Protein AF-0000000084721778 (afdb_homodimer)

Foldseek 3Di:
DPPPPVLLVLLQLLLLCAVVLALCRSCVVVVHHSVVSVVSPVVVCVVVVHHQWDDDPVGIHGDPVVVVSNVVSVVVVVLVCLVVVLVVVPVLVLQEFEEEEAPLCCVAFVVLQVVVVCVVPVSHHYDYHHDPDDDDQDPSHGQKYKDKFQFDDPQKHKDFQDWKWKFKKAFPPAPPQVVADADLSQQVKAEEEEPDPDADVNQCVVQVNPPRDHRHPYYDHHQVVSVVCRLVRVIMYIDMPSRCVVCVVVRSMDTGHTDIGTDSMGIIMMGGPVDDRRPNNVSVVVVSSPCPPPDSD/DPPPPVLLVLLQLLLLCAVVLALCRSCVVVVHHSVVSVVSPVVVCVVVVHHQWDDDPVGIHGDPVVVVSNVVSVVVVVLVCVVVVLVVVPVLVLQEFEEEEAPLCCVAFVVLQVVVVCVVPVSHHYHYHHDPDDDDQDPSHGQKYKDKFQFDDPQKHKDFQDWKWKFKKAFPPAPPQVVFDADLSQQVKAEEEEPDPDADVNQCVVQVNPPRDHRHPYYDHHQVVSVVCRLVRVIMYIDMPSRCVVCVVVRSMDTGHTDIGTDSMGIIMMGGPVDDRRPNNVSVVVVSSPCPPPDSD

Solvent-accessible surface area (backbone atoms only — not comparable to full-atom values): 31614 Å² total; per-residue (Å²): 133,71,77,56,80,81,43,48,65,22,48,49,33,35,34,38,20,61,74,56,38,26,50,59,57,21,6,62,72,68,74,44,50,40,66,52,31,50,47,27,34,49,50,46,23,60,74,70,71,44,64,37,60,42,83,51,99,89,42,43,40,68,28,77,59,20,46,56,48,35,55,53,40,45,52,48,42,52,46,40,45,56,34,44,58,40,55,74,36,60,82,61,44,59,28,45,32,37,36,36,24,41,54,44,50,40,59,55,44,45,45,58,39,42,55,60,53,39,70,75,35,73,73,54,24,45,34,41,38,58,44,91,62,86,69,68,76,45,96,73,37,46,64,33,31,48,44,79,38,84,68,79,51,90,72,38,39,64,41,86,48,43,80,40,31,36,36,47,30,27,18,82,79,24,84,69,52,87,71,51,77,42,50,69,43,54,46,77,37,46,24,36,35,51,71,54,95,72,51,67,70,58,49,36,51,73,62,69,42,73,86,70,64,73,44,69,50,35,36,21,54,42,60,52,49,29,51,49,35,12,52,57,46,67,21,33,29,74,37,44,60,73,49,42,55,70,43,48,72,72,54,46,28,41,79,48,58,64,64,74,42,75,46,89,39,27,36,25,41,32,31,53,58,89,52,82,71,52,70,47,42,43,54,49,50,59,54,54,65,60,42,66,96,52,74,61,118,133,71,76,56,78,82,43,49,67,21,47,50,33,36,33,38,20,62,74,56,40,26,49,59,58,20,7,62,73,68,76,44,50,41,66,52,32,50,46,27,35,48,49,46,22,62,73,69,71,45,64,38,60,43,82,51,99,90,44,44,42,67,27,78,59,19,47,55,48,35,55,53,39,44,53,50,44,51,50,40,46,55,37,44,58,40,56,72,36,61,82,61,44,60,28,43,32,38,36,35,25,42,56,43,51,41,60,56,44,46,45,60,39,42,54,61,53,40,70,76,36,73,72,53,25,45,33,42,38,59,43,90,62,87,68,70,75,46,97,78,35,46,64,30,29,46,44,78,39,83,69,78,51,90,74,37,39,63,42,85,51,43,80,41,30,35,36,47,29,26,18,81,77,25,85,69,52,87,72,52,78,42,49,72,44,54,44,76,37,46,24,38,36,50,72,54,95,70,52,65,71,57,49,36,51,74,62,68,43,74,85,70,67,72,43,67,49,34,36,21,54,42,59,53,49,30,51,48,36,11,51,57,46,66,19,33,26,75,36,44,60,74,50,42,56,68,43,48,72,71,54,48,28,41,78,49,60,64,63,76,41,74,45,88,39,28,37,26,39,32,30,52,58,89,51,80,70,52,70,45,43,43,52,48,52,58,52,55,63,60,41,66,94,51,73,60,119

Radius of gyration: 24.97 Å; Cα contacts (8 Å, |Δi|>4): 1066; chains: 2; bounding box: 60×70×67 Å

Sequence (594 aa):
MTLPTDWLPALAAFESAARHQNFAHAAEELHLTASAVSHHVRKLEAQLGVALFQRHARGVSLTAEGRRLADAASSALSDMDVVLRGLRAARDEHDRVRITTLHSLTYTWLLPRLPRFIAAHPHIRLHVDTELVLTRFDEAGPDLGIRYGQGHWPGLTAHHLMDDALFPVASPALAGIEGIHEAADIAKLPLVSDLALQGWQDWFRAAGVRGARLDERHGFSDTTNALMAAVHGLGAVLAREQIIAPYLADGRLVRLPGPTMPARFGYYVVYPAHRRLRSAARAFVDWLLEQPGQPDRMTLPTDWLPALAAFESAARHQNFAHAAEELHLTASAVSHHVRKLEAQLGVALFQRHARGVSLTAEGRRLADAASSALSDMDVVLRGLRAARDEHDRVRITTLHSLTYTWLLPRLPRFIAAHPHIRLHVDTELVLTRFDEAGPDLGIRYGQGHWPGLTAHHLMDDALFPVASPALAGIEGIHEAADIAKLPLVSDLALQGWQDWFRAAGVRGARLDERHGFSDTTNALMAAVHGLGAVLAREQIIAPYLADGRLVRLPGPTMPARFGYYVVYPAHRRLRSAARAFVDWLLEQPGQPDR

Secondary structure (DSSP, 8-state):
----GGGHHHHHHHHHHHHHT-HHHHHHHHT--HHHHHHHHHHHHHHHTS--EEEETTEEEE-HHHHHHHHHHHHHHHHHHHHHHHHH-TTGGGGEEEEEE-HHHIIIIIGGGHHHHHHH-TT-EEEEEE-SSPPP--TTS-SEEEEEESS--TTEEEEEEEEEEEEEEE-TT-TTGGG--SGGGGGGS-EEEES-SS-HHHHHHHTT--S----EEEEESSHHHHHHHHHTTS-EEEEETTT-HHHHHTTSSEEPSSPPEEEEEEEEEEEETTSPPPHHHHHHHHHHTT-TTS---/----GGGHHHHHHHHHHHHHT-HHHHHHHHT--HHHHHHHHHHHHHHHTS--EEEETTEEEE-HHHHHHHHHHHHHHHHHHHHHHHHH-TTGGGGEEEEEE-HHHIIIIIGGGHHHHHHH-TT-EEEEEE-SSPPP--TTS-SEEEEEESS--TTEEEEEEE--EEEEEE-TT-TTGGG--SGGGGGGS-EEEES-SS-HHHHHHHTT--S----EEEEESSHHHHHHHHHTTS-EEEEETTT-HHHHHTTSSEEPSSPPEEPS-EEEEEEETTSPPPHHHHHHHHHHHT-TTS---

Organism: Cystobacter fuscus (strain ATCC 25194 / DSM 2262 / NBRC 100088 / M29) (NCBI:txid1242864)

pLDDT: mean 83.09, std 16.87, range [24.69, 98.75]

InterPro domains:
  IPR000847 LysR, HTH, N-terminal domain [PF00126] (10-67)
  IPR000847 LysR, HTH, N-terminal domain [PR00039] (23-34)
  IPR000847 LysR, HTH, N-terminal domain [PR00039] (34-44)
  IPR000847 LysR, HTH, N-terminal domain [PR00039] (44-55)
  IPR000847 LysR, HTH, N-terminal domain [PS50931] (1-63)
  IPR005119 LysR, substrate-binding [PF03466] (92-291)
  IPR036388 Winged helix-like DNA-binding domain superfamily [G3DSA:1.10.10.10] (7-85)
  IPR036390 Winged helix DNA-binding domain superfamily [SSF46785] (9-115)
  IPR058163 LysR-type transcriptional regulator, proteobacterial-type [PTHR30537] (6-291)

Structure (mmCIF, N/CA/C/O backbone):
data_AF-0000000084721778-model_v1
#
loop_
_entity.id
_entity.type
_entity.pdbx_description
1 polymer 'Transcriptional regulator'
#
loop_
_atom_site.group_PDB
_atom_site.id
_atom_site.type_symbol
_atom_site.label_atom_id
_atom_site.label_alt_id
_atom_site.label_comp_id
_atom_site.label_asym_id
_atom_site.label_entity_id
_atom_site.label_seq_id
_atom_site.pdbx_PDB_ins_code
_atom_site.Cartn_x
_atom_site.Cartn_y
_atom_site.Cartn_z
_atom_site.occupancy
_atom_site.B_iso_or_equiv
_atom_site.auth_seq_id
_atom_site.auth_comp_id
_atom_site.auth_asym_id
_atom_site.auth_atom_id
_atom_site.pdbx_PDB_model_num
ATOM 1 N N . MET A 1 1 ? -5.949 -8.844 31.062 1 24.69 1 MET A N 1
ATOM 2 C CA . MET A 1 1 ? -5.383 -7.867 32 1 24.69 1 MET A CA 1
ATOM 3 C C . MET A 1 1 ? -5.066 -6.559 31.281 1 24.69 1 MET A C 1
ATOM 5 O O . MET A 1 1 ? -4.371 -6.555 30.266 1 24.69 1 MET A O 1
ATOM 9 N N . THR A 1 2 ? -5.918 -5.559 31.344 1 32.66 2 THR A N 1
ATOM 10 C CA . THR A 1 2 ? -5.863 -4.168 30.922 1 32.66 2 THR A CA 1
ATOM 11 C C . THR A 1 2 ? -4.516 -3.545 31.281 1 32.66 2 THR A C 1
ATOM 13 O O . THR A 1 2 ? -4.008 -3.758 32.375 1 32.66 2 THR A O 1
ATOM 16 N N . LEU A 1 3 ? -3.727 -3.359 30.453 1 40.44 3 LEU A N 1
ATOM 17 C CA . LEU A 1 3 ? -2.572 -2.617 30.953 1 40.44 3 LEU A CA 1
ATOM 18 C C . LEU A 1 3 ? -2.992 -1.6 32 1 40.44 3 LEU A C 1
ATOM 20 O O . LEU A 1 3 ? -3.904 -0.802 31.781 1 40.44 3 LEU A O 1
ATOM 24 N N . PRO A 1 4 ? -2.766 -1.817 33.219 1 43.09 4 PRO A N 1
ATOM 25 C CA . PRO A 1 4 ? -3.154 -0.838 34.219 1 43.09 4 PRO A CA 1
ATOM 26 C C . PRO A 1 4 ? -2.771 0.59 33.844 1 43.09 4 PRO A C 1
ATOM 28 O O . PRO A 1 4 ? -1.731 0.809 33.219 1 43.09 4 PRO A O 1
ATOM 31 N N . THR A 1 5 ? -3.725 1.496 33.719 1 48.47 5 THR A N 1
ATOM 32 C CA . THR A 1 5 ? -3.578 2.924 33.438 1 48.47 5 THR A CA 1
ATOM 33 C C . THR A 1 5 ? -2.312 3.465 34.125 1 48.47 5 THR A C 1
ATOM 35 O O . THR A 1 5 ? -1.688 4.398 33.594 1 48.47 5 THR A O 1
ATOM 38 N N . ASP A 1 6 ? -1.834 2.801 35.156 1 50.53 6 ASP A N 1
ATOM 39 C CA . ASP A 1 6 ? -0.691 3.258 35.938 1 50.53 6 ASP A CA 1
ATOM 40 C C . ASP A 1 6 ? 0.624 2.957 35.25 1 50.53 6 ASP A C 1
ATOM 42 O O . ASP A 1 6 ? 1.677 3.471 35.625 1 50.53 6 ASP A O 1
ATOM 46 N N . TRP A 1 7 ? 0.512 2.281 34.062 1 56.53 7 TRP A N 1
ATOM 47 C CA . TRP A 1 7 ? 1.722 1.887 33.344 1 56.53 7 TRP A CA 1
ATOM 48 C C . TRP A 1 7 ? 2.029 2.863 32.219 1 56.53 7 TRP A C 1
ATOM 50 O O . TRP A 1 7 ? 3.127 2.848 31.672 1 56.53 7 TRP A O 1
ATOM 60 N N . LEU A 1 8 ? 1.136 3.729 32.031 1 60.59 8 LEU A N 1
ATOM 61 C CA . LEU A 1 8 ? 1.243 4.566 30.844 1 60.59 8 LEU A CA 1
ATOM 62 C C . LEU A 1 8 ? 2.424 5.523 30.953 1 60.59 8 LEU A C 1
ATOM 64 O O . LEU A 1 8 ? 3.199 5.676 30 1 60.59 8 LEU A O 1
ATOM 68 N N . PRO A 1 9 ? 2.555 6.109 32.219 1 65.12 9 PRO A N 1
ATOM 69 C CA . PRO A 1 9 ? 3.729 6.977 32.312 1 65.12 9 PRO A CA 1
ATOM 70 C C . PRO A 1 9 ? 5.043 6.215 32.156 1 65.12 9 PRO A C 1
ATOM 72 O O . PRO A 1 9 ? 5.98 6.711 31.531 1 65.12 9 PRO A O 1
ATOM 75 N N . ALA A 1 10 ? 4.957 4.992 32.656 1 74.25 10 ALA A N 1
ATOM 76 C CA . ALA A 1 10 ? 6.168 4.184 32.562 1 74.25 10 ALA A CA 1
ATOM 77 C C . ALA A 1 10 ? 6.43 3.74 31.125 1 74.25 10 ALA A C 1
ATOM 79 O O . ALA A 1 10 ? 7.574 3.736 30.656 1 74.25 10 ALA A O 1
ATOM 80 N N . LEU A 1 11 ? 5.375 3.514 30.469 1 71.38 11 LEU A N 1
ATOM 81 C CA . LEU A 1 11 ? 5.516 3.092 29.078 1 71.38 11 LEU A CA 1
ATOM 82 C C . LEU A 1 11 ? 5.957 4.258 28.203 1 71.38 11 LEU A C 1
ATOM 84 O O . LEU A 1 11 ? 6.766 4.078 27.281 1 71.38 11 LEU A O 1
ATOM 88 N N . ALA A 1 12 ? 5.43 5.406 28.531 1 70.75 12 ALA A N 1
ATOM 89 C CA . ALA A 1 12 ? 5.832 6.613 27.812 1 70.75 12 ALA A CA 1
ATOM 90 C C . ALA A 1 12 ? 7.305 6.934 28.078 1 70.75 12 ALA A C 1
ATOM 92 O O . ALA A 1 12 ? 8.039 7.273 27.141 1 70.75 12 ALA A O 1
ATOM 93 N N . ALA A 1 13 ? 7.66 6.793 29.328 1 77.44 13 ALA A N 1
ATOM 94 C CA . ALA A 1 13 ? 9.047 7.039 29.688 1 77.44 13 ALA A CA 1
ATOM 95 C C . ALA A 1 13 ? 9.984 6.047 29 1 77.44 13 ALA A C 1
ATOM 97 O O . ALA A 1 13 ? 11.039 6.43 28.484 1 77.44 13 ALA A O 1
ATOM 98 N N . PHE A 1 14 ? 9.531 4.812 28.953 1 81 14 PHE A N 1
ATOM 99 C CA . PHE A 1 14 ? 10.328 3.775 28.297 1 81 14 PHE A CA 1
ATOM 100 C C . PHE A 1 14 ? 10.453 4.043 26.812 1 81 14 PHE A C 1
ATOM 102 O O . PHE A 1 14 ? 11.555 3.99 26.25 1 81 14 PHE A O 1
ATOM 109 N N . GLU A 1 15 ? 9.289 4.281 26.312 1 74.69 15 GLU A N 1
ATOM 110 C CA . GLU A 1 15 ? 9.297 4.488 24.875 1 74.69 15 GLU A CA 1
ATOM 111 C C . GLU A 1 15 ? 10.195 5.656 24.484 1 74.69 15 GLU A C 1
ATOM 113 O O . GLU A 1 15 ? 10.961 5.57 23.531 1 74.69 15 GLU A O 1
ATOM 118 N N . SER A 1 16 ? 10.156 6.793 25.172 1 74.44 16 SER A N 1
ATOM 119 C CA . SER A 1 16 ? 10.992 7.961 24.938 1 74.44 16 SER A CA 1
ATOM 120 C C . SER A 1 16 ? 12.469 7.633 25.141 1 74.44 16 SER A C 1
ATOM 122 O O . SER A 1 16 ? 13.312 7.988 24.312 1 74.44 16 SER A O 1
ATOM 124 N N . ALA A 1 17 ? 12.727 6.914 26.156 1 79.69 17 ALA A N 1
ATOM 125 C CA . ALA A 1 17 ? 14.102 6.527 26.453 1 79.69 17 ALA A CA 1
ATOM 126 C C . ALA A 1 17 ? 14.648 5.582 25.391 1 79.69 17 ALA A C 1
ATOM 128 O O . ALA A 1 17 ? 15.82 5.66 25.016 1 79.69 17 ALA A O 1
ATOM 129 N N . ALA A 1 18 ? 13.75 4.75 24.984 1 76.44 18 ALA A N 1
ATOM 130 C CA . ALA A 1 18 ? 14.141 3.795 23.953 1 76.44 18 ALA A CA 1
ATOM 131 C C . ALA A 1 18 ? 14.461 4.508 22.641 1 76.44 18 ALA A C 1
ATOM 133 O O . ALA A 1 18 ? 15.438 4.172 21.953 1 76.44 18 ALA A O 1
ATOM 134 N N . ARG A 1 19 ? 13.664 5.473 22.391 1 71.62 19 ARG A N 1
ATOM 135 C CA . ARG A 1 19 ? 13.828 6.234 21.156 1 71.62 19 ARG A CA 1
ATOM 136 C C . ARG A 1 19 ? 15.086 7.09 21.203 1 71.62 19 ARG A C 1
ATOM 138 O O . ARG A 1 19 ? 15.836 7.152 20.234 1 71.62 19 ARG A O 1
ATOM 145 N N . HIS A 1 20 ? 15.32 7.648 22.328 1 70.12 20 HIS A N 1
ATOM 146 C CA . HIS A 1 20 ? 16.453 8.555 22.484 1 70.12 20 HIS A CA 1
ATOM 147 C C . HIS A 1 20 ? 17.719 7.797 22.875 1 70.12 20 HIS A C 1
ATOM 149 O O . HIS A 1 20 ? 18.828 8.328 22.75 1 70.12 20 HIS A O 1
ATOM 155 N N . GLN A 1 21 ? 17.5 6.59 23.266 1 75.38 21 GLN A N 1
ATOM 156 C CA . GLN A 1 21 ? 18.562 5.801 23.875 1 75.38 21 GLN A CA 1
ATOM 157 C C . GLN A 1 21 ? 19.391 6.641 24.844 1 75.38 21 GLN A C 1
ATOM 159 O O . GLN A 1 21 ? 20.609 6.527 24.906 1 75.38 21 GLN A O 1
ATOM 164 N N . ASN A 1 22 ? 18.734 7.539 25.406 1 77.69 22 ASN A N 1
ATOM 165 C CA . ASN A 1 22 ? 19.266 8.469 26.391 1 77.69 22 ASN A CA 1
ATOM 166 C C . ASN A 1 22 ? 18.203 8.914 27.391 1 77.69 22 ASN A C 1
ATOM 168 O O . ASN A 1 22 ? 17.188 9.516 27 1 77.69 22 ASN A O 1
ATOM 172 N N . PHE A 1 23 ? 18.469 8.68 28.703 1 81.31 23 PHE A N 1
ATOM 173 C CA . PHE A 1 23 ? 17.469 8.969 29.719 1 81.31 23 PHE A CA 1
ATOM 174 C C . PHE A 1 23 ? 17.328 10.469 29.938 1 81.31 23 PHE A C 1
ATOM 176 O O . PHE A 1 23 ? 16.25 10.969 30.219 1 81.31 23 PHE A O 1
ATOM 183 N N . ALA A 1 24 ? 18.484 11.141 29.656 1 81.12 24 ALA A N 1
ATOM 184 C CA . ALA A 1 24 ? 18.422 12.594 29.828 1 81.12 24 ALA A CA 1
ATOM 185 C C . ALA A 1 24 ? 17.578 13.234 28.734 1 81.12 24 ALA A C 1
ATOM 187 O O . ALA A 1 24 ? 16.75 14.109 29.016 1 81.12 24 ALA A O 1
ATOM 188 N N . HIS A 1 25 ? 17.781 12.766 27.609 1 79.38 25 HIS A N 1
ATOM 189 C CA . HIS A 1 25 ? 17.016 13.305 26.5 1 79.38 25 HIS A CA 1
ATOM 190 C C . HIS A 1 25 ? 15.547 12.898 26.594 1 79.38 25 HIS A C 1
ATOM 192 O O . HIS A 1 25 ? 14.664 13.688 26.25 1 79.38 25 HIS A O 1
ATOM 198 N N . ALA A 1 26 ? 15.312 11.766 27.031 1 78.31 26 ALA A N 1
ATOM 199 C CA . ALA A 1 26 ? 13.945 11.312 27.266 1 78.31 26 ALA A CA 1
ATOM 200 C C . ALA A 1 26 ? 13.266 12.172 28.328 1 78.31 26 ALA A C 1
ATOM 202 O O . ALA A 1 26 ? 12.086 12.523 28.203 1 78.31 26 ALA A O 1
ATOM 203 N N . ALA A 1 27 ? 13.977 12.5 29.297 1 79.25 27 ALA A N 1
ATOM 204 C CA . ALA A 1 27 ? 13.477 13.344 30.375 1 79.25 27 ALA A CA 1
ATOM 205 C C . ALA A 1 27 ? 13.078 14.727 29.859 1 79.25 27 ALA A C 1
ATOM 207 O O . ALA A 1 27 ? 12.023 15.25 30.203 1 79.25 27 ALA A O 1
ATOM 208 N N . GLU A 1 28 ? 13.93 15.188 29.016 1 74.94 28 GLU A N 1
ATOM 209 C CA . GLU A 1 28 ? 13.641 16.484 28.406 1 74.94 28 GLU A CA 1
ATOM 210 C C . GLU A 1 28 ? 12.367 16.438 27.578 1 74.94 28 GLU A C 1
ATOM 212 O O . GLU A 1 28 ? 11.523 17.344 27.672 1 74.94 28 GLU A O 1
ATOM 217 N N . GLU A 1 29 ? 12.188 15.359 26.922 1 68.44 29 GLU A N 1
ATOM 218 C CA . GLU A 1 29 ? 11.031 15.203 26.047 1 68.44 29 GLU A CA 1
ATOM 219 C C . GLU A 1 29 ? 9.742 15.07 26.859 1 68.44 29 GLU A C 1
ATOM 221 O O . GLU A 1 29 ? 8.703 15.625 26.484 1 68.44 29 GLU A O 1
ATOM 226 N N . LEU A 1 30 ? 9.773 14.461 27.938 1 68.25 30 LEU A N 1
ATOM 227 C CA . LEU A 1 30 ? 8.586 14.141 28.719 1 68.25 30 LEU A CA 1
ATOM 228 C C . LEU A 1 30 ? 8.391 15.148 29.859 1 68.25 30 LEU A C 1
ATOM 230 O O . LEU A 1 30 ? 7.438 15.039 30.625 1 68.25 30 LEU A O 1
ATOM 234 N N . HIS A 1 31 ? 9.305 16.141 29.859 1 74.06 31 HIS A N 1
ATOM 235 C CA . HIS A 1 31 ? 9.289 17.125 30.938 1 74.06 31 HIS A CA 1
ATOM 236 C C . HIS A 1 31 ? 9.312 16.453 32.312 1 74.06 31 HIS A C 1
ATOM 238 O O . HIS A 1 31 ? 8.516 16.781 33.188 1 74.06 31 HIS A O 1
ATOM 244 N N . LEU A 1 32 ? 10.188 15.523 32.344 1 76.88 32 LEU A N 1
ATOM 245 C CA . LEU A 1 32 ? 10.492 14.805 33.594 1 76.88 32 LEU A CA 1
ATOM 246 C C . LEU A 1 32 ? 11.977 14.906 33.938 1 76.88 32 LEU A C 1
ATOM 248 O O . LEU A 1 32 ? 12.766 15.383 33.125 1 76.88 32 LEU A O 1
ATOM 252 N N . THR A 1 33 ? 12.344 14.672 35.094 1 78.69 33 THR A N 1
ATOM 253 C CA . THR A 1 33 ? 13.758 14.539 35.438 1 78.69 33 THR A CA 1
ATOM 254 C C . THR A 1 33 ? 14.305 13.203 34.969 1 78.69 33 THR A C 1
ATOM 256 O O . THR A 1 33 ? 13.555 12.234 34.812 1 78.69 33 THR A O 1
ATOM 259 N N . ALA A 1 34 ? 15.523 13.211 34.688 1 83.31 34 ALA A N 1
ATOM 260 C CA . ALA A 1 34 ? 16.172 11.961 34.281 1 83.31 34 ALA A CA 1
ATOM 261 C C . ALA A 1 34 ? 15.969 10.875 35.344 1 83.31 34 ALA A C 1
ATOM 263 O O . ALA A 1 34 ? 15.828 9.695 35 1 83.31 34 ALA A O 1
ATOM 264 N N . SER A 1 35 ? 15.945 11.289 36.562 1 84.94 35 SER A N 1
ATOM 265 C CA . SER A 1 35 ? 15.711 10.359 37.656 1 84.94 35 SER A CA 1
ATOM 266 C C . SER A 1 35 ? 14.305 9.773 37.594 1 84.94 35 SER A C 1
ATOM 268 O O . SER A 1 35 ? 14.109 8.578 37.844 1 84.94 35 SER A O 1
ATOM 270 N N . ALA A 1 36 ? 13.375 10.539 37.25 1 79.69 36 ALA A N 1
ATOM 271 C CA . ALA A 1 36 ? 11.992 10.086 37.125 1 79.69 36 ALA A CA 1
ATOM 272 C C . ALA A 1 36 ? 11.836 9.109 35.969 1 79.69 36 ALA A C 1
ATOM 274 O O . ALA A 1 36 ? 11.141 8.102 36.094 1 79.69 36 ALA A O 1
ATOM 275 N N . VAL A 1 37 ? 12.461 9.469 34.906 1 83.75 37 VAL A N 1
ATOM 276 C CA . VAL A 1 37 ? 12.43 8.57 33.75 1 83.75 37 VAL A CA 1
ATOM 277 C C . VAL A 1 37 ? 13.047 7.227 34.125 1 83.75 37 VAL A C 1
ATOM 279 O O . VAL A 1 37 ? 12.492 6.172 33.812 1 83.75 37 VAL A O 1
ATOM 282 N N . SER A 1 38 ? 14.133 7.301 34.75 1 84.81 38 SER A N 1
ATOM 283 C CA . SER A 1 38 ? 14.82 6.09 35.188 1 84.81 38 SER A CA 1
ATOM 284 C C . SER A 1 38 ? 13.945 5.277 36.156 1 84.81 38 SER A C 1
ATOM 286 O O . SER A 1 38 ? 13.891 4.051 36.031 1 84.81 38 SER A O 1
ATOM 288 N N . HIS A 1 39 ? 13.32 5.969 36.969 1 83.31 39 HIS A N 1
ATOM 289 C CA . HIS A 1 39 ? 12.43 5.312 37.938 1 83.31 39 HIS A CA 1
ATOM 290 C C . HIS A 1 39 ? 11.273 4.625 37.219 1 83.31 39 HIS A C 1
ATOM 292 O O . HIS A 1 39 ? 10.93 3.484 37.531 1 83.31 39 HIS A O 1
ATOM 298 N N . HIS A 1 40 ? 10.672 5.328 36.344 1 81.06 40 HIS A N 1
ATOM 299 C CA . HIS A 1 40 ? 9.57 4.766 35.562 1 81.06 40 HIS A CA 1
ATOM 300 C C . HIS A 1 40 ? 10.008 3.523 34.781 1 81.06 40 HIS A C 1
ATOM 302 O O . HIS A 1 40 ? 9.281 2.529 34.75 1 81.06 40 HIS A O 1
ATOM 308 N N . VAL A 1 41 ? 11.156 3.6 34.219 1 83.94 41 VAL A N 1
ATOM 309 C CA . VAL A 1 41 ? 11.688 2.477 33.438 1 83.94 41 VAL A CA 1
ATOM 310 C C . VAL A 1 41 ? 11.969 1.302 34.375 1 83.94 41 VAL A C 1
ATOM 312 O O . VAL A 1 41 ? 11.641 0.155 34.062 1 83.94 41 VAL A O 1
ATOM 315 N N . ARG A 1 42 ? 12.469 1.582 35.531 1 84.62 42 ARG A N 1
ATOM 316 C CA . ARG A 1 42 ? 12.75 0.548 36.5 1 84.62 42 ARG A CA 1
ATOM 317 C C . ARG A 1 42 ? 11.461 -0.106 37 1 84.62 42 ARG A C 1
ATOM 319 O O . ARG A 1 42 ? 11.414 -1.323 37.188 1 84.62 42 ARG A O 1
ATOM 326 N N . LYS A 1 43 ? 10.562 0.739 37.188 1 77.94 43 LYS A N 1
ATOM 327 C CA . LYS A 1 43 ? 9.258 0.24 37.594 1 77.94 43 LYS A CA 1
ATOM 328 C C . LYS A 1 43 ? 8.672 -0.701 36.531 1 77.94 43 LYS A C 1
ATOM 330 O O . LYS A 1 43 ? 8.133 -1.756 36.875 1 77.94 43 LYS A O 1
ATOM 335 N N . LEU A 1 44 ? 8.766 -0.285 35.375 1 77.38 44 LEU A N 1
ATOM 336 C CA . LEU A 1 44 ? 8.273 -1.095 34.281 1 77.38 44 LEU A CA 1
ATOM 337 C C . LEU A 1 44 ? 9.039 -2.41 34.188 1 77.38 44 LEU A C 1
ATOM 339 O O . LEU A 1 44 ? 8.438 -3.471 33.969 1 77.38 44 LEU A O 1
ATOM 343 N N . GLU A 1 45 ? 10.305 -2.334 34.25 1 82.19 45 GLU A N 1
ATOM 344 C CA . GLU A 1 45 ? 11.148 -3.525 34.219 1 82.19 45 GLU A CA 1
ATOM 345 C C . GLU A 1 45 ? 10.805 -4.465 35.375 1 82.19 45 GLU A C 1
ATOM 347 O O . GLU A 1 45 ? 10.734 -5.68 35.188 1 82.19 45 GLU A O 1
ATOM 352 N N . ALA A 1 46 ? 10.594 -3.889 36.531 1 78.94 46 ALA A N 1
ATOM 353 C CA . ALA A 1 46 ? 10.242 -4.664 37.719 1 78.94 46 ALA A CA 1
ATOM 354 C C . ALA A 1 46 ? 8.898 -5.363 37.562 1 78.94 46 ALA A C 1
ATOM 356 O O . ALA A 1 46 ? 8.742 -6.531 37.906 1 78.94 46 ALA A O 1
ATOM 357 N N . GLN A 1 47 ? 8.07 -4.641 37 1 71.56 47 GLN A N 1
ATOM 358 C CA . GLN A 1 47 ? 6.738 -5.195 36.812 1 71.56 47 GLN A CA 1
ATOM 359 C C . GLN A 1 47 ? 6.746 -6.297 35.75 1 71.56 47 GLN A C 1
ATOM 361 O O . GLN A 1 47 ? 6.023 -7.285 35.875 1 71.56 47 GLN A O 1
ATOM 366 N N . LEU A 1 48 ? 7.547 -6.09 34.812 1 71.75 48 LEU A N 1
ATOM 367 C CA . LEU A 1 48 ? 7.617 -7.039 33.688 1 71.75 48 LEU A CA 1
ATOM 368 C C . LEU A 1 48 ? 8.586 -8.18 34.031 1 71.75 48 LEU A C 1
ATOM 370 O O . LEU A 1 48 ? 8.539 -9.234 33.375 1 71.75 48 LEU A O 1
ATOM 374 N N . GLY A 1 49 ? 9.422 -7.93 35 1 76 49 GLY A N 1
ATOM 375 C CA . GLY A 1 49 ? 10.398 -8.922 35.438 1 76 49 GLY A CA 1
ATOM 376 C C . GLY A 1 49 ? 11.547 -9.094 34.438 1 76 49 GLY A C 1
ATOM 377 O O . GLY A 1 49 ? 12.188 -10.141 34.406 1 76 49 GLY A O 1
ATOM 378 N N . VAL A 1 50 ? 11.664 -8.172 33.531 1 79 50 VAL A N 1
ATOM 379 C CA . VAL A 1 50 ? 12.758 -8.227 32.562 1 79 50 VAL A CA 1
ATOM 380 C C . VAL A 1 50 ? 13.445 -6.863 32.469 1 79 50 VAL A C 1
ATOM 382 O O . VAL A 1 50 ? 12.836 -5.836 32.781 1 79 50 VAL A O 1
ATOM 385 N N . ALA A 1 51 ? 14.766 -6.949 32.062 1 84.19 51 ALA A N 1
ATOM 386 C CA . ALA A 1 51 ? 15.477 -5.711 31.781 1 84.19 51 ALA A CA 1
ATOM 387 C C . ALA A 1 51 ? 15.18 -5.223 30.359 1 84.19 51 ALA A C 1
ATOM 389 O O . ALA A 1 51 ? 15.133 -6.023 29.422 1 84.19 51 ALA A O 1
ATOM 390 N N . LEU A 1 52 ? 14.859 -3.9 30.359 1 83.19 52 LEU A N 1
ATOM 391 C CA . LEU A 1 52 ? 14.516 -3.322 29.062 1 83.19 52 LEU A CA 1
ATOM 392 C C . LEU A 1 52 ? 15.703 -2.561 28.484 1 83.19 52 LEU A C 1
ATOM 394 O O . LEU A 1 52 ? 15.773 -2.344 27.266 1 83.19 52 LEU A O 1
ATOM 398 N N . PHE A 1 53 ? 16.609 -2.129 29.359 1 85.62 53 PHE A N 1
ATOM 399 C CA . PHE A 1 53 ? 17.812 -1.411 28.938 1 85.62 53 PHE A CA 1
ATOM 400 C C . PHE A 1 53 ? 19.062 -2.084 29.484 1 85.62 53 PHE A C 1
ATOM 402 O O . PHE A 1 53 ? 19.031 -2.697 30.547 1 85.62 53 PHE A O 1
ATOM 409 N N . GLN A 1 54 ? 20.094 -2.074 28.656 1 83.31 54 GLN A N 1
ATOM 410 C CA . GLN A 1 54 ? 21.453 -2.369 29.125 1 83.31 54 GLN A CA 1
ATOM 411 C C . GLN A 1 54 ? 22.25 -1.089 29.312 1 83.31 54 GLN A C 1
ATOM 413 O O . GLN A 1 54 ? 22.281 -0.225 28.422 1 83.31 54 GLN A O 1
ATOM 418 N N . ARG A 1 55 ? 22.797 -0.907 30.547 1 75.12 55 ARG A N 1
ATOM 419 C CA . ARG A 1 55 ? 23.578 0.29 30.859 1 75.12 55 ARG A CA 1
ATOM 420 C C . ARG A 1 55 ? 25.062 0.08 30.562 1 75.12 55 ARG A C 1
ATOM 422 O O . ARG A 1 55 ? 25.609 -0.988 30.844 1 75.12 55 ARG A O 1
ATOM 429 N N . HIS A 1 56 ? 25.531 0.933 29.672 1 75.19 56 HIS A N 1
ATOM 430 C CA . HIS A 1 56 ? 26.953 0.973 29.406 1 75.19 56 HIS A CA 1
ATOM 431 C C . HIS A 1 56 ? 27.547 2.33 29.781 1 75.19 56 HIS A C 1
ATOM 433 O O . HIS A 1 56 ? 26.812 3.242 30.172 1 75.19 56 HIS A O 1
ATOM 439 N N . ALA A 1 57 ? 28.922 2.49 29.828 1 66.25 57 ALA A N 1
ATOM 440 C CA . ALA A 1 57 ? 29.641 3.709 30.203 1 66.25 57 ALA A CA 1
ATOM 441 C C . ALA A 1 57 ? 29.156 4.902 29.375 1 66.25 57 ALA A C 1
ATOM 443 O O . ALA A 1 57 ? 29.141 6.035 29.859 1 66.25 57 ALA A O 1
ATOM 444 N N . ARG A 1 58 ? 28.781 4.695 28.234 1 63.03 58 ARG A N 1
ATOM 445 C CA . ARG A 1 58 ? 28.5 5.777 27.297 1 63.03 58 ARG A CA 1
ATOM 446 C C . ARG A 1 58 ? 27 5.949 27.078 1 63.03 58 ARG A C 1
ATOM 448 O O . ARG A 1 58 ? 26.578 6.691 26.203 1 63.03 58 ARG A O 1
ATOM 455 N N . GLY A 1 59 ? 26.203 5.199 27.891 1 72.88 59 GLY A N 1
ATOM 456 C CA . GLY A 1 59 ? 24.766 5.414 27.719 1 72.88 59 GLY A CA 1
ATOM 457 C C . GLY A 1 59 ? 23.953 4.152 27.906 1 72.88 59 GLY A C 1
ATOM 458 O O . GLY A 1 59 ? 24.359 3.238 28.625 1 72.88 59 GLY A O 1
ATOM 459 N N . VAL A 1 60 ? 22.641 4.172 27.422 1 78.62 60 VAL A N 1
ATOM 460 C CA . VAL A 1 60 ? 21.766 3.023 27.594 1 78.62 60 VAL A CA 1
ATOM 461 C C . VAL A 1 60 ? 21.375 2.465 26.234 1 78.62 60 VAL A C 1
ATOM 463 O O . VAL A 1 60 ? 21.234 3.215 25.266 1 78.62 60 VAL A O 1
ATOM 466 N N . SER A 1 61 ? 21.391 1.107 26.188 1 81 61 SER A N 1
ATOM 467 C CA . SER A 1 61 ? 20.891 0.432 24.984 1 81 61 SER A CA 1
ATOM 468 C C . SER A 1 61 ? 19.781 -0.553 25.328 1 81 61 SER A C 1
ATOM 470 O O . SER A 1 61 ? 19.703 -1.049 26.453 1 81 61 SER A O 1
ATOM 472 N N . LEU A 1 62 ? 18.875 -0.742 24.375 1 78.38 62 LEU A N 1
ATOM 473 C CA . LEU A 1 62 ? 17.75 -1.638 24.594 1 78.38 62 LEU A CA 1
ATOM 474 C C . LEU A 1 62 ? 18.203 -3.092 24.625 1 78.38 62 LEU A C 1
ATOM 476 O O . LEU A 1 62 ? 19.094 -3.488 23.859 1 78.38 62 LEU A O 1
ATOM 480 N N . THR A 1 63 ? 17.625 -3.877 25.609 1 78.25 63 THR A N 1
ATOM 481 C CA . THR A 1 63 ? 17.719 -5.332 25.562 1 78.25 63 THR A CA 1
ATOM 482 C C . THR A 1 63 ? 16.812 -5.891 24.469 1 78.25 63 THR A C 1
ATOM 484 O O . THR A 1 63 ? 16.094 -5.141 23.812 1 78.25 63 THR A O 1
ATOM 487 N N . ALA A 1 64 ? 16.953 -7.156 24.312 1 65.44 64 ALA A N 1
ATOM 488 C CA . ALA A 1 64 ? 16.078 -7.801 23.344 1 65.44 64 ALA A CA 1
ATOM 489 C C . ALA A 1 64 ? 14.609 -7.621 23.734 1 65.44 64 ALA A C 1
ATOM 491 O O . ALA A 1 64 ? 13.758 -7.348 22.891 1 65.44 64 ALA A O 1
ATOM 492 N N . GLU A 1 65 ? 14.375 -7.691 24.969 1 68 65 GLU A N 1
ATOM 493 C CA . GLU A 1 65 ? 13.039 -7.473 25.516 1 68 65 GLU A CA 1
ATOM 494 C C . GLU A 1 65 ? 12.625 -6.012 25.391 1 68 65 GLU A C 1
ATOM 496 O O . GLU A 1 65 ? 11.469 -5.711 25.078 1 68 65 GLU A O 1
ATOM 501 N N . GLY A 1 66 ? 13.57 -5.184 25.594 1 74.5 66 GLY A N 1
ATOM 502 C CA . GLY A 1 66 ? 13.32 -3.76 25.438 1 74.5 66 GLY A CA 1
ATOM 503 C C . GLY A 1 66 ? 12.938 -3.371 24.031 1 74.5 66 GLY A C 1
ATOM 504 O O . GLY A 1 66 ? 12.016 -2.574 23.828 1 74.5 66 GLY A O 1
ATOM 505 N N . ARG A 1 67 ? 13.57 -3.969 23.219 1 65.75 67 ARG A N 1
ATOM 506 C CA . ARG A 1 67 ? 13.305 -3.67 21.812 1 65.75 67 ARG A CA 1
ATOM 507 C C . ARG A 1 67 ? 11.906 -4.141 21.406 1 65.75 67 ARG A C 1
ATOM 509 O O . ARG A 1 67 ? 11.172 -3.42 20.734 1 65.75 67 ARG A O 1
ATOM 516 N N . ARG A 1 68 ? 11.547 -5.254 21.859 1 60.34 68 ARG A N 1
ATOM 517 C CA . ARG A 1 68 ? 10.211 -5.77 21.609 1 60.34 68 ARG A CA 1
ATOM 518 C C . ARG A 1 68 ? 9.141 -4.852 22.188 1 60.34 68 ARG A C 1
ATOM 520 O O . ARG A 1 68 ? 8.141 -4.559 21.531 1 60.34 68 ARG A O 1
ATOM 527 N N . LEU A 1 69 ? 9.406 -4.418 23.359 1 66.38 69 LEU A N 1
ATOM 528 C CA . LEU A 1 69 ? 8.438 -3.533 24 1 66.38 69 LEU A CA 1
ATOM 529 C C . LEU A 1 69 ? 8.438 -2.16 23.328 1 66.38 69 LEU A C 1
ATOM 531 O O . LEU A 1 69 ? 7.379 -1.544 23.172 1 66.38 69 LEU A O 1
ATOM 535 N N . ALA A 1 70 ? 9.578 -1.796 22.953 1 65.38 70 ALA A N 1
ATOM 536 C CA . ALA A 1 70 ? 9.664 -0.489 22.312 1 65.38 70 ALA A CA 1
ATOM 537 C C . ALA A 1 70 ? 8.875 -0.469 21 1 65.38 70 ALA A C 1
ATOM 539 O O . ALA A 1 70 ? 8.148 0.489 20.719 1 65.38 70 ALA A O 1
ATOM 540 N N . ASP A 1 71 ? 9 -1.412 20.312 1 56.16 71 ASP A N 1
ATOM 541 C CA . ASP A 1 71 ? 8.266 -1.521 19.062 1 56.16 71 ASP A CA 1
ATOM 542 C C . ASP A 1 71 ? 6.762 -1.53 19.297 1 56.16 71 ASP A C 1
ATOM 544 O O . ASP A 1 71 ? 6.012 -0.819 18.625 1 56.16 71 ASP A O 1
ATOM 548 N N . ALA A 1 72 ? 6.375 -2.27 20.25 1 55.69 72 ALA A N 1
ATOM 549 C CA . ALA A 1 72 ? 4.961 -2.359 20.609 1 55.69 72 ALA A CA 1
ATOM 550 C C . ALA A 1 72 ? 4.457 -1.041 21.188 1 55.69 72 ALA A C 1
ATOM 552 O O . ALA A 1 72 ? 3.354 -0.595 20.875 1 55.69 72 ALA A O 1
ATOM 553 N N . ALA A 1 73 ? 5.285 -0.479 21.969 1 57.75 73 ALA A N 1
ATOM 554 C CA . ALA A 1 73 ? 4.914 0.769 22.625 1 57.75 73 ALA A CA 1
ATOM 555 C C . ALA A 1 73 ? 4.855 1.923 21.625 1 57.75 73 ALA A C 1
ATOM 557 O O . ALA A 1 73 ? 3.965 2.773 21.703 1 57.75 73 ALA A O 1
ATOM 558 N N . SER A 1 74 ? 5.801 1.878 20.828 1 53.19 74 SER A N 1
ATOM 559 C CA . SER A 1 74 ? 5.809 2.926 19.812 1 53.19 74 SER A CA 1
ATOM 560 C C . SER A 1 74 ? 4.543 2.887 18.953 1 53.19 74 SER A C 1
ATOM 562 O O . SER A 1 74 ? 3.932 3.924 18.703 1 53.19 74 SER A O 1
ATOM 564 N N . SE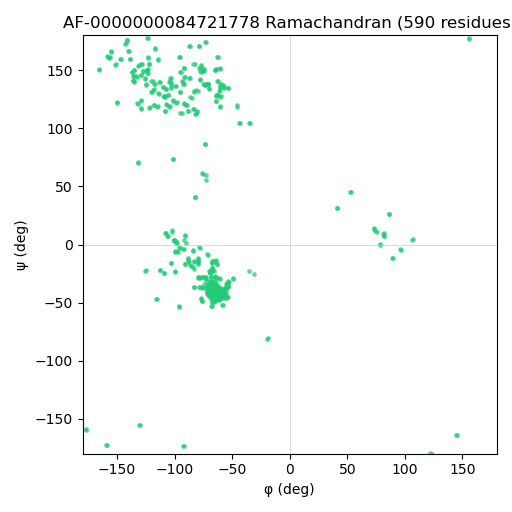R A 1 75 ? 4.207 1.787 18.578 1 50.25 75 SER A N 1
ATOM 565 C CA . SER A 1 75 ? 2.967 1.619 17.828 1 50.25 75 SER A CA 1
ATOM 566 C C . SER A 1 75 ? 1.756 2.021 18.656 1 50.25 75 SER A C 1
ATOM 568 O O . SER A 1 75 ? 0.865 2.721 18.172 1 50.25 75 SER A O 1
ATOM 570 N N . ALA A 1 76 ? 1.765 1.599 19.828 1 47.72 76 ALA A N 1
ATOM 571 C CA . ALA A 1 76 ? 0.667 1.908 20.734 1 47.72 76 ALA A CA 1
ATOM 572 C C . ALA A 1 76 ? 0.631 3.398 21.062 1 47.72 76 ALA A C 1
ATOM 574 O O . ALA A 1 76 ? -0.44 4.008 21.094 1 47.72 76 ALA A O 1
ATOM 575 N N . LEU A 1 77 ? 1.808 3.918 21.312 1 48.25 77 LEU A N 1
ATOM 576 C CA . LEU A 1 77 ? 1.864 5.336 21.656 1 48.25 77 LEU A CA 1
ATOM 577 C C . LEU A 1 77 ? 1.573 6.203 20.422 1 48.25 77 LEU A C 1
ATOM 579 O O . LEU A 1 77 ? 0.929 7.246 20.547 1 48.25 77 LEU A O 1
ATOM 583 N N . SER A 1 78 ? 2.107 5.789 19.375 1 45.53 78 SER A N 1
ATOM 584 C CA . SER A 1 78 ? 1.708 6.48 18.156 1 45.53 78 SER A CA 1
ATOM 585 C C . SER A 1 78 ? 0.196 6.43 17.953 1 45.53 78 SER A C 1
ATOM 587 O O . SER A 1 78 ? -0.422 7.43 17.594 1 45.53 78 SER A O 1
ATOM 589 N N . ASP A 1 79 ? -0.282 5.309 18.219 1 44.16 79 ASP A N 1
ATOM 590 C CA . ASP A 1 79 ? -1.735 5.168 18.203 1 44.16 79 ASP A CA 1
ATOM 591 C C . ASP A 1 79 ? -2.391 6.059 19.25 1 44.16 79 ASP A C 1
ATOM 593 O O . ASP A 1 79 ? -3.406 6.703 18.969 1 44.16 79 ASP A O 1
ATOM 597 N N . MET A 1 80 ? -1.801 6.043 20.359 1 42.5 80 MET A N 1
ATOM 598 C CA . MET A 1 80 ? -2.303 6.887 21.438 1 42.5 80 MET A CA 1
ATOM 599 C C . MET A 1 80 ? -2.086 8.367 21.109 1 42.5 80 MET A C 1
ATOM 601 O O . MET A 1 80 ? -2.938 9.203 21.406 1 42.5 80 MET A O 1
ATOM 605 N N . ASP A 1 81 ? -0.898 8.68 20.672 1 41.97 81 ASP A N 1
ATOM 606 C CA . ASP A 1 81 ? -0.654 10.062 20.281 1 41.97 81 ASP A CA 1
ATOM 607 C C . ASP A 1 81 ? -1.67 10.531 19.234 1 41.97 81 ASP A C 1
ATOM 609 O O . ASP A 1 81 ? -2.17 11.656 19.312 1 41.97 81 ASP A O 1
ATOM 613 N N . VAL A 1 82 ? -1.847 9.734 18.328 1 41.47 82 VAL A N 1
ATOM 614 C CA . VAL A 1 82 ? -2.906 10.039 17.359 1 41.47 82 VAL A CA 1
ATOM 615 C C . VAL A 1 82 ? -4.234 10.211 18.109 1 41.47 82 VAL A C 1
ATOM 617 O O . VAL A 1 82 ? -4.988 11.148 17.828 1 41.47 82 VAL A O 1
ATOM 620 N N . VAL A 1 83 ? -4.406 9.336 18.984 1 39.09 83 VAL A N 1
ATOM 621 C CA . VAL A 1 83 ? -5.617 9.445 19.781 1 39.09 83 VAL A CA 1
ATOM 622 C C . VAL A 1 83 ? -5.539 10.688 20.672 1 39.09 83 VAL A C 1
ATOM 624 O O . VAL A 1 83 ? -6.508 11.445 20.766 1 39.09 83 VAL A O 1
ATOM 627 N N . LEU A 1 84 ? -4.488 10.859 21.359 1 38.78 84 LEU A N 1
ATOM 628 C CA . LEU A 1 84 ? -4.359 11.961 22.297 1 38.78 84 LEU A CA 1
ATOM 629 C C . LEU A 1 84 ? -4.367 13.305 21.578 1 38.78 84 LEU A C 1
ATOM 631 O O . LEU A 1 84 ? -4.977 14.266 22.047 1 38.78 84 LEU A O 1
ATOM 635 N N . ARG A 1 85 ? -3.568 13.344 20.578 1 40.22 85 ARG A N 1
ATOM 636 C CA . ARG A 1 85 ? -3.719 14.555 19.781 1 40.22 85 ARG A CA 1
ATOM 637 C C . ARG A 1 85 ? -5.164 14.75 19.344 1 40.22 85 ARG A C 1
ATOM 639 O O . ARG A 1 85 ? -5.664 15.875 19.297 1 40.22 85 ARG A O 1
ATOM 646 N N . GLY A 1 86 ? -5.75 13.633 19.062 1 38.22 86 GLY A N 1
ATOM 647 C CA . GLY A 1 86 ? -7.18 13.672 18.812 1 38.22 86 GLY A CA 1
ATOM 648 C C . GLY A 1 86 ? -7.984 14.141 20 1 38.22 86 GLY A C 1
ATOM 649 O O . GLY A 1 86 ? -8.977 14.852 19.844 1 38.22 86 GLY A O 1
ATOM 650 N N . LEU A 1 87 ? -7.652 13.664 21.156 1 36.66 87 LEU A N 1
ATOM 651 C CA . LEU A 1 87 ? -8.406 14.078 22.328 1 36.66 87 LEU A CA 1
ATOM 652 C C . LEU A 1 87 ? -8.164 15.555 22.641 1 36.66 87 LEU A C 1
ATOM 654 O O . LEU A 1 87 ? -9.07 16.25 23.109 1 36.66 87 LEU A O 1
ATOM 658 N N . ARG A 1 88 ? -7.004 15.961 22.75 1 38.22 88 ARG A N 1
ATOM 659 C CA . ARG A 1 88 ? -6.855 17.375 23.094 1 38.22 88 ARG A CA 1
ATOM 660 C C . ARG A 1 88 ? -7.578 18.266 22.078 1 38.22 88 ARG A C 1
ATOM 662 O O . ARG A 1 88 ? -7.832 19.438 22.344 1 38.22 88 ARG A O 1
ATOM 669 N N . ALA A 1 89 ? -7.527 17.906 20.719 1 42.84 89 ALA A N 1
ATOM 670 C CA . ALA A 1 89 ? -8.297 18.828 19.891 1 42.84 89 ALA A CA 1
ATOM 671 C C . ALA A 1 89 ? -9.797 18.641 20.078 1 42.84 89 ALA A C 1
ATOM 673 O O . ALA A 1 89 ? -10.375 17.688 19.562 1 42.84 89 ALA A O 1
ATOM 674 N N . ALA A 1 90 ? -10.297 18.703 21.094 1 42.81 90 ALA A N 1
ATOM 675 C CA . ALA A 1 90 ? -11.711 18.75 21.438 1 42.81 90 ALA A CA 1
ATOM 676 C C . ALA A 1 90 ? -12.562 19.172 20.25 1 42.81 90 ALA A C 1
ATOM 678 O O . ALA A 1 90 ? -13.547 18.516 19.906 1 42.81 90 ALA A O 1
ATOM 679 N N . ARG A 1 91 ? -12.656 20.469 19.938 1 44.59 91 ARG A N 1
ATOM 680 C CA . ARG A 1 91 ? -13.461 21.047 18.875 1 44.59 91 ARG A CA 1
ATOM 681 C C . ARG A 1 91 ? -13.133 20.391 17.531 1 44.59 91 ARG A C 1
ATOM 683 O O . ARG A 1 91 ? -14.023 20.156 16.703 1 44.59 91 ARG A O 1
ATOM 690 N N . ASP A 1 92 ? -11.828 20.016 17.234 1 52.91 92 ASP A N 1
ATOM 691 C CA . ASP A 1 92 ? -11.344 19.625 15.914 1 52.91 92 ASP A CA 1
ATOM 692 C C . ASP A 1 92 ? -11.617 18.141 15.641 1 52.91 92 ASP A C 1
ATOM 694 O O . ASP A 1 92 ? -11.766 17.734 14.484 1 52.91 92 ASP A O 1
ATOM 698 N N . GLU A 1 93 ? -11.867 17.281 16.641 1 62.09 93 GLU A N 1
ATOM 699 C CA . GLU A 1 93 ? -12.188 15.859 16.5 1 62.09 93 GLU A CA 1
ATOM 700 C C . GLU A 1 93 ? -13.57 15.664 15.883 1 62.09 93 GLU A C 1
ATOM 702 O O . GLU A 1 93 ? -13.805 14.68 15.172 1 62.09 93 GLU A O 1
ATOM 707 N N . HIS A 1 94 ? -14.328 16.641 16.031 1 71.56 94 HIS A N 1
ATOM 708 C CA . HIS A 1 94 ? -15.695 16.516 15.523 1 71.56 94 HIS A CA 1
ATOM 709 C C . HIS A 1 94 ? -15.727 16.453 14 1 71.56 94 HIS A C 1
ATOM 711 O O . HIS A 1 94 ? -16.562 15.758 13.422 1 71.56 94 HIS A O 1
ATOM 717 N N . ASP A 1 95 ? -14.711 16.938 13.438 1 88.69 95 ASP A N 1
ATOM 718 C CA . ASP A 1 95 ? -14.734 17.031 11.977 1 88.69 95 ASP A CA 1
ATOM 719 C C . ASP A 1 95 ? -13.789 16 11.359 1 88.69 95 ASP A C 1
ATOM 721 O O . ASP A 1 95 ? -13.609 15.977 10.141 1 88.69 95 ASP A O 1
ATOM 725 N N . ARG A 1 96 ? -13.289 15.102 12.188 1 91.62 96 ARG A N 1
ATOM 726 C CA . ARG A 1 96 ? -12.328 14.133 11.672 1 91.62 96 ARG A CA 1
ATOM 727 C C . ARG A 1 96 ? -12.977 12.773 11.461 1 91.62 96 ARG A C 1
ATOM 729 O O . ARG A 1 96 ? -13.758 12.312 12.297 1 91.62 96 ARG A O 1
ATOM 736 N N . VAL A 1 97 ? -12.695 12.18 10.359 1 94.5 97 VAL A N 1
ATOM 737 C CA . VAL A 1 97 ? -13.141 10.828 10.055 1 94.5 97 VAL A CA 1
ATOM 738 C C . VAL A 1 97 ? -11.93 9.914 9.867 1 94.5 97 VAL A C 1
ATOM 740 O O . VAL A 1 97 ? -11.094 10.156 8.992 1 94.5 97 VAL A O 1
ATOM 743 N N . ARG A 1 98 ? -11.836 8.891 10.68 1 92.56 98 ARG A N 1
ATOM 744 C CA . ARG A 1 98 ? -10.773 7.898 10.57 1 92.56 98 ARG A CA 1
ATOM 745 C C . ARG A 1 98 ? -11.25 6.66 9.828 1 92.56 98 ARG A C 1
ATOM 747 O O . ARG A 1 98 ? -12.203 6.004 10.25 1 92.56 98 ARG A O 1
ATOM 754 N N . ILE A 1 99 ? -10.531 6.387 8.75 1 94.94 99 ILE A N 1
ATOM 755 C CA . ILE A 1 99 ? -10.93 5.301 7.863 1 94.94 99 ILE A CA 1
ATOM 756 C C . ILE A 1 99 ? -9.812 4.262 7.789 1 94.94 99 ILE A C 1
ATOM 758 O O . ILE A 1 99 ? -8.641 4.605 7.629 1 94.94 99 ILE A O 1
ATOM 762 N N . THR A 1 100 ? -10.125 2.973 7.953 1 92.69 100 THR A N 1
ATOM 763 C CA . THR A 1 100 ? -9.211 1.873 7.664 1 92.69 100 THR A CA 1
ATOM 764 C C . THR A 1 100 ? -9.656 1.108 6.422 1 92.69 100 THR A C 1
ATOM 766 O O . THR A 1 100 ? -10.82 0.715 6.316 1 92.69 100 THR A O 1
ATOM 769 N N . THR A 1 101 ? -8.766 0.932 5.48 1 93.81 101 THR A N 1
ATOM 770 C CA . THR A 1 101 ? -9.148 0.287 4.23 1 93.81 101 THR A CA 1
ATOM 771 C C . THR A 1 101 ? -7.922 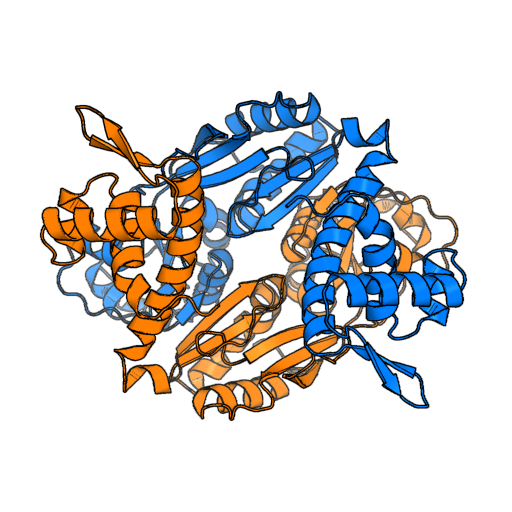-0.278 3.518 1 93.81 101 THR A C 1
ATOM 773 O O . THR A 1 101 ? -6.863 -0.43 4.125 1 93.81 101 THR A O 1
ATOM 776 N N . LEU A 1 102 ? -8.125 -0.748 2.303 1 91.94 102 LEU A N 1
ATOM 777 C CA . LEU A 1 102 ? -7.066 -1.332 1.485 1 91.94 102 LEU A CA 1
ATOM 778 C C . LEU A 1 102 ? -6.332 -0.254 0.695 1 91.94 102 LEU A C 1
ATOM 780 O O . LEU A 1 102 ? -6.957 0.677 0.18 1 91.94 102 LEU A O 1
ATOM 784 N N . HIS A 1 103 ? -5.047 -0.478 0.581 1 93.81 103 HIS A N 1
ATOM 785 C CA . HIS A 1 103 ? -4.246 0.484 -0.168 1 93.81 103 HIS A CA 1
ATOM 786 C C . HIS A 1 103 ? -4.75 0.626 -1.6 1 93.81 103 HIS A C 1
ATOM 788 O O . HIS A 1 103 ? -4.957 1.742 -2.082 1 93.81 103 HIS A O 1
ATOM 794 N N . SER A 1 104 ? -4.887 -0.467 -2.254 1 94.88 104 SER A N 1
ATOM 795 C CA . SER A 1 104 ? -5.262 -0.479 -3.664 1 94.88 104 SER A CA 1
ATOM 796 C C . SER A 1 104 ? -6.586 0.243 -3.891 1 94.88 104 SER A C 1
ATOM 798 O O . SER A 1 104 ? -6.715 1.039 -4.824 1 94.88 104 SER A O 1
ATOM 800 N N . LEU A 1 105 ? -7.551 -0.012 -3.006 1 95.62 105 LEU A N 1
ATOM 801 C CA . LEU A 1 105 ? -8.852 0.636 -3.125 1 95.62 105 LEU A CA 1
ATOM 802 C C . LEU A 1 105 ? -8.727 2.143 -2.934 1 95.62 105 LEU A C 1
ATOM 804 O O . LEU A 1 105 ? -9.352 2.92 -3.66 1 95.62 105 LEU A O 1
ATOM 808 N N . THR A 1 106 ? -7.945 2.502 -2.002 1 97 106 THR A N 1
ATOM 809 C CA . THR A 1 106 ? -7.734 3.922 -1.739 1 97 106 THR A CA 1
ATOM 810 C C . THR A 1 106 ? -7.094 4.605 -2.943 1 97 106 THR A C 1
ATOM 812 O O . THR A 1 106 ? -7.578 5.637 -3.41 1 97 106 THR A O 1
ATOM 815 N N . TYR A 1 107 ? -6.133 4.016 -3.486 1 97.06 107 TYR A N 1
ATOM 816 C CA . TYR A 1 107 ? -5.266 4.594 -4.508 1 97.06 107 TYR A CA 1
ATOM 817 C C . TYR A 1 107 ? -6.008 4.758 -5.824 1 97.06 107 TYR A C 1
ATOM 819 O O . TYR A 1 107 ? -5.883 5.789 -6.492 1 97.06 107 TYR A O 1
ATOM 827 N N . THR A 1 108 ? -6.867 3.82 -6.145 1 96.62 108 THR A N 1
ATOM 828 C CA . THR A 1 108 ? -7.379 3.812 -7.508 1 96.62 108 THR A CA 1
ATOM 829 C C . THR A 1 108 ? -8.867 4.141 -7.527 1 96.62 108 THR A C 1
ATOM 831 O O . THR A 1 108 ? -9.414 4.523 -8.57 1 96.62 108 THR A O 1
ATOM 834 N N . TRP A 1 109 ? -9.516 3.934 -6.438 1 96.94 109 TRP A N 1
ATOM 835 C CA . TRP A 1 109 ? -10.961 4.09 -6.473 1 96.94 109 TRP A CA 1
ATOM 836 C C . TRP A 1 109 ? -11.414 5.238 -5.574 1 96.94 109 TRP A C 1
ATOM 838 O O . TRP A 1 109 ? -12.227 6.07 -5.984 1 96.94 109 TRP A O 1
ATOM 848 N N . LEU A 1 110 ? -10.938 5.328 -4.371 1 97.56 110 LEU A N 1
ATOM 849 C CA . LEU A 1 110 ? -11.406 6.297 -3.389 1 97.56 110 LEU A CA 1
ATOM 850 C C . LEU A 1 110 ? -10.859 7.688 -3.686 1 97.56 110 LEU A C 1
ATOM 852 O O . LEU A 1 110 ? -11.609 8.656 -3.754 1 97.56 110 LEU A O 1
ATOM 856 N N . LEU A 1 111 ? -9.602 7.828 -3.916 1 97.75 111 LEU A N 1
ATOM 857 C CA . LEU A 1 111 ? -8.938 9.117 -4.031 1 97.75 111 LEU A CA 1
ATOM 858 C C . LEU A 1 111 ? -9.461 9.898 -5.23 1 97.75 111 LEU A C 1
ATOM 860 O O . LEU A 1 111 ? -9.75 11.094 -5.125 1 97.75 111 LEU A O 1
ATOM 864 N N . PRO A 1 112 ? -9.711 9.273 -6.371 1 96.81 112 PRO A N 1
ATOM 865 C CA . PRO A 1 112 ? -10.234 10.031 -7.512 1 96.81 112 PRO A CA 1
ATOM 866 C C . PRO A 1 112 ? -11.617 10.633 -7.238 1 96.81 112 PRO A C 1
ATOM 868 O O . PRO A 1 112 ? -12.023 11.57 -7.918 1 96.81 112 PRO A O 1
ATOM 871 N N . ARG A 1 113 ? -12.242 10.141 -6.25 1 96.94 113 ARG A N 1
ATOM 872 C CA . ARG A 1 113 ? -13.609 10.562 -5.973 1 96.94 113 ARG A CA 1
ATOM 873 C C . ARG A 1 113 ? -13.656 11.531 -4.801 1 96.94 113 ARG A C 1
ATOM 875 O O . ARG A 1 113 ? -14.648 12.25 -4.625 1 96.94 113 ARG A O 1
ATOM 882 N N . LEU A 1 114 ? -12.633 11.617 -4.02 1 97.19 114 LEU A N 1
ATOM 883 C CA . LEU A 1 114 ? -12.633 12.328 -2.748 1 97.19 114 LEU A CA 1
ATOM 884 C C . LEU A 1 114 ? -12.789 13.828 -2.969 1 97.19 114 LEU A C 1
ATOM 886 O O . LEU A 1 114 ? -13.367 14.531 -2.129 1 97.19 114 LEU A O 1
ATOM 890 N N . PRO A 1 115 ? -12.281 14.445 -4.07 1 96.5 115 PRO A N 1
ATOM 891 C CA . PRO A 1 115 ? -12.469 15.891 -4.266 1 96.5 115 PRO A CA 1
ATOM 892 C C . PRO A 1 115 ? -13.938 16.297 -4.215 1 96.5 115 PRO A C 1
ATOM 894 O O . PRO A 1 115 ? -14.266 17.359 -3.674 1 96.5 115 PRO A O 1
ATOM 897 N N . ARG A 1 116 ? -14.773 15.445 -4.656 1 95.69 116 ARG A N 1
ATOM 898 C CA . ARG A 1 116 ? -16.203 15.742 -4.629 1 95.69 116 ARG A CA 1
ATOM 899 C C . ARG A 1 116 ? -16.734 15.766 -3.199 1 95.69 116 ARG A C 1
ATOM 901 O O . ARG A 1 116 ? -17.531 16.625 -2.844 1 95.69 116 ARG A O 1
ATOM 908 N N . PHE A 1 117 ? -16.344 14.828 -2.449 1 97.19 117 PHE A N 1
ATOM 909 C CA . PHE A 1 117 ? -16.766 14.805 -1.055 1 97.19 117 PHE A CA 1
ATOM 910 C C . PHE A 1 117 ? -16.25 16.031 -0.31 1 97.19 117 PHE A C 1
ATOM 912 O O . PHE A 1 117 ? -17 16.672 0.435 1 97.19 117 PHE A O 1
ATOM 919 N N . ILE A 1 118 ? -15 16.297 -0.516 1 95.5 118 ILE A N 1
ATOM 920 C CA . ILE A 1 118 ? -14.344 17.375 0.209 1 95.5 118 ILE A CA 1
ATOM 921 C C . ILE A 1 118 ? -14.969 18.719 -0.193 1 95.5 118 ILE A C 1
ATOM 923 O O . ILE A 1 118 ? -15.125 19.609 0.64 1 95.5 118 ILE A O 1
ATOM 927 N N . ALA A 1 119 ? -15.344 18.906 -1.437 1 94.81 119 ALA A N 1
ATOM 928 C CA . ALA A 1 119 ? -16.031 20.125 -1.894 1 94.81 119 ALA A CA 1
ATOM 929 C C . ALA A 1 119 ? -17.375 20.281 -1.196 1 94.81 119 ALA A C 1
ATOM 931 O O . ALA A 1 119 ? -17.766 21.406 -0.84 1 94.81 119 ALA A O 1
ATOM 932 N N . ALA A 1 120 ? -18.047 19.188 -0.997 1 95.62 120 ALA A N 1
ATOM 933 C CA . ALA A 1 120 ? -19.359 19.203 -0.369 1 95.62 120 ALA A CA 1
ATOM 934 C C . ALA A 1 120 ? -19.25 19.359 1.146 1 95.62 120 ALA A C 1
ATOM 936 O O . ALA A 1 120 ? -20.156 19.875 1.796 1 95.62 120 ALA A O 1
ATOM 937 N N . HIS A 1 121 ? -18.156 18.891 1.693 1 95.88 121 HIS A N 1
ATOM 938 C CA . HIS A 1 121 ? -17.938 18.922 3.135 1 95.88 121 HIS A CA 1
ATOM 939 C C . HIS A 1 121 ? -16.547 19.469 3.471 1 95.88 121 HIS A C 1
ATOM 941 O O . HIS A 1 121 ? -15.727 18.766 4.059 1 95.88 121 HIS A O 1
ATOM 947 N N . PRO A 1 122 ? -16.359 20.75 3.264 1 93 122 PRO A N 1
ATOM 948 C CA . PRO A 1 122 ? -15.008 21.328 3.381 1 93 122 PRO A CA 1
ATOM 949 C C . PRO A 1 122 ? -14.484 21.297 4.812 1 93 122 PRO A C 1
ATOM 951 O O . PRO A 1 122 ? -13.273 21.453 5.031 1 93 122 PRO A O 1
ATOM 954 N N . HIS A 1 123 ? -15.297 21.062 5.758 1 91.69 123 HIS A N 1
ATOM 955 C CA . HIS A 1 123 ? -14.875 21.094 7.156 1 91.69 123 HIS A CA 1
ATOM 956 C C . HIS A 1 123 ? -14.422 19.719 7.625 1 91.69 123 HIS A C 1
ATOM 958 O O . HIS A 1 123 ? -13.797 19.594 8.688 1 91.69 123 HIS A O 1
ATOM 964 N N . ILE A 1 124 ? -14.75 18.688 6.922 1 94.69 124 ILE A N 1
ATOM 965 C CA . ILE A 1 124 ? -14.422 17.328 7.332 1 94.69 124 ILE A CA 1
ATOM 966 C C . ILE A 1 124 ? -12.977 17.016 6.957 1 94.69 124 ILE A C 1
ATOM 968 O O . ILE A 1 124 ? -12.539 17.312 5.844 1 94.69 124 ILE A O 1
ATOM 972 N N . ARG A 1 125 ? -12.266 16.469 7.898 1 94.88 125 ARG A N 1
ATOM 973 C CA . ARG A 1 125 ? -10.891 16.031 7.727 1 94.88 125 ARG A CA 1
ATOM 974 C C . ARG A 1 125 ? -10.805 14.508 7.699 1 94.88 125 ARG A C 1
ATOM 976 O O . ARG A 1 125 ? -11.398 13.828 8.547 1 94.88 125 ARG A O 1
ATOM 983 N N . LEU A 1 126 ? -10.055 14 6.746 1 96.25 126 LEU A N 1
ATOM 984 C CA . LEU A 1 126 ? -9.977 12.555 6.578 1 96.25 126 LEU A CA 1
ATOM 985 C C . LEU A 1 126 ? -8.609 12.031 6.984 1 96.25 126 LEU A C 1
ATOM 987 O O . LEU A 1 126 ? -7.582 12.633 6.656 1 96.25 126 LEU A O 1
ATOM 991 N N . HIS A 1 127 ? -8.633 10.977 7.695 1 93.38 127 HIS A N 1
ATOM 992 C CA . HIS A 1 127 ? -7.445 10.172 7.957 1 93.38 127 HIS A CA 1
ATOM 993 C C . HIS A 1 127 ? -7.648 8.734 7.48 1 93.38 127 HIS A C 1
ATOM 995 O O . HIS A 1 127 ? -8.5 8.016 8.008 1 93.38 127 HIS A O 1
ATOM 1001 N N . VAL A 1 128 ? -6.82 8.352 6.52 1 94.94 128 VAL A N 1
ATOM 1002 C CA . VAL A 1 128 ? -6.984 7.043 5.902 1 94.94 128 VAL A CA 1
ATOM 1003 C C . VAL A 1 128 ? -5.773 6.164 6.223 1 94.94 128 VAL A C 1
ATOM 1005 O O . VAL A 1 128 ? -4.652 6.473 5.816 1 94.94 128 VAL A O 1
ATOM 1008 N N . ASP A 1 129 ? -6.043 5.102 6.879 1 90.38 129 ASP A N 1
ATOM 1009 C CA . ASP A 1 129 ? -5.043 4.078 7.164 1 90.38 129 ASP A CA 1
ATOM 1010 C C . ASP A 1 129 ? -5.258 2.842 6.293 1 90.38 129 ASP A C 1
ATOM 1012 O O . ASP A 1 129 ? -6.375 2.322 6.211 1 90.38 129 ASP A O 1
ATOM 1016 N N . THR A 1 130 ? -4.145 2.469 5.672 1 88.31 130 THR A N 1
ATOM 1017 C CA . THR A 1 130 ? -4.273 1.305 4.801 1 88.31 130 THR A CA 1
ATOM 1018 C C . THR A 1 130 ? -3.574 0.094 5.41 1 88.31 130 THR A C 1
ATOM 1020 O O . THR A 1 130 ? -2.4 0.17 5.785 1 88.31 130 THR A O 1
ATOM 1023 N N . GLU A 1 131 ? -4.336 -0.879 5.73 1 75.81 131 GLU A N 1
ATOM 1024 C CA . GLU A 1 131 ? -3.881 -2.15 6.289 1 75.81 131 GLU A CA 1
ATOM 1025 C C . GLU A 1 131 ? -4.605 -3.326 5.641 1 75.81 131 GLU A C 1
ATOM 1027 O O . GLU A 1 131 ? -5.77 -3.205 5.246 1 75.81 131 GLU A O 1
ATOM 1032 N N . LEU A 1 132 ? -3.816 -4.371 5.609 1 62.91 132 LEU A N 1
ATOM 1033 C CA . LEU A 1 132 ? -4.441 -5.559 5.031 1 62.91 132 LEU A CA 1
ATOM 1034 C C . LEU A 1 132 ? -5.41 -6.199 6.02 1 62.91 132 LEU A C 1
ATOM 1036 O O . LEU A 1 132 ? -6.457 -6.715 5.621 1 62.91 132 LEU A O 1
ATOM 1040 N N . VAL A 1 133 ? -4.98 -6.133 7.199 1 57.53 133 VAL A N 1
ATOM 1041 C CA . VAL A 1 133 ? -5.809 -6.773 8.211 1 57.53 133 VAL A CA 1
ATOM 1042 C C . VAL A 1 133 ? -6.656 -5.723 8.93 1 57.53 133 VAL A C 1
ATOM 1044 O O . VAL A 1 133 ? -6.199 -4.598 9.156 1 57.53 133 VAL A O 1
ATOM 1047 N N . LEU A 1 134 ? -7.965 -6.242 9.062 1 50.34 134 LEU A N 1
ATOM 1048 C CA . LEU A 1 134 ? -8.867 -5.332 9.758 1 50.34 134 LEU A CA 1
ATOM 1049 C C . LEU A 1 134 ? -8.375 -5.047 11.172 1 50.34 134 LEU A C 1
ATOM 1051 O O . LEU A 1 134 ? -8.141 -5.973 11.953 1 50.34 134 LEU A O 1
ATOM 1055 N N . THR A 1 135 ? -8.141 -3.873 11.297 1 53.44 135 THR A N 1
ATOM 1056 C CA . THR A 1 135 ? -7.766 -3.43 12.633 1 53.44 135 THR A CA 1
ATOM 1057 C C . THR A 1 135 ? -8.984 -3.383 13.555 1 53.44 135 THR A C 1
ATOM 1059 O O . THR A 1 135 ? -10.109 -3.199 13.094 1 53.44 135 THR A O 1
ATOM 1062 N N . ARG A 1 136 ? -8.688 -3.617 14.766 1 51.88 136 ARG A N 1
ATOM 1063 C CA . ARG A 1 136 ? -9.727 -3.596 15.789 1 51.88 136 ARG A CA 1
ATOM 1064 C C . ARG A 1 136 ? -10.328 -2.203 15.93 1 51.88 136 ARG A C 1
ATOM 1066 O O . ARG A 1 136 ? -9.609 -1.202 15.875 1 51.88 136 ARG A O 1
ATOM 1073 N N . PHE A 1 137 ? -11.672 -2.316 15.844 1 56.66 137 PHE A N 1
ATOM 1074 C CA . PHE A 1 137 ? -12.453 -1.105 16.078 1 56.66 137 PHE A CA 1
ATOM 1075 C C . PHE A 1 137 ? -12.5 -0.786 17.578 1 56.66 137 PHE A C 1
ATOM 1077 O O . PHE A 1 137 ? -13.523 -1.025 18.234 1 56.66 137 PHE A O 1
ATOM 1084 N N . ASP A 1 138 ? -11.336 -0.586 18.078 1 55.75 138 ASP A N 1
ATOM 1085 C CA . ASP A 1 138 ? -11.344 -0.184 19.469 1 55.75 138 ASP A CA 1
ATOM 1086 C C . ASP A 1 138 ? -11.492 1.329 19.609 1 55.75 138 ASP A C 1
ATOM 1088 O O . ASP A 1 138 ? -11.695 2.031 18.625 1 55.75 138 ASP A O 1
ATOM 1092 N N . GLU A 1 139 ? -11.711 1.881 20.797 1 51.81 139 GLU A N 1
ATOM 1093 C CA . GLU A 1 139 ? -12.023 3.281 21.062 1 51.81 139 GLU A CA 1
ATOM 1094 C C . GLU A 1 139 ? -11.055 4.211 20.344 1 51.81 139 GLU A C 1
ATOM 1096 O O . GLU A 1 139 ? -11.445 5.297 19.906 1 51.81 139 GLU A O 1
ATOM 1101 N N . ALA A 1 140 ? -9.945 3.826 20.125 1 57.66 140 ALA A N 1
ATOM 1102 C CA . ALA A 1 140 ? -8.961 4.664 19.453 1 57.66 140 ALA A CA 1
ATOM 1103 C C . ALA A 1 140 ? -8.805 4.246 17.984 1 57.66 140 ALA A C 1
ATOM 1105 O O . ALA A 1 140 ? -7.984 4.809 17.266 1 57.66 140 ALA A O 1
ATOM 1106 N N . GLY A 1 141 ? -9.664 3.477 17.672 1 73.25 141 GLY A N 1
ATOM 1107 C CA . GLY A 1 141 ? -9.555 2.908 16.344 1 73.25 141 GLY A CA 1
ATOM 1108 C C . GLY A 1 141 ? -10.305 3.709 15.289 1 73.25 141 GLY A C 1
ATOM 1109 O O . GLY A 1 141 ? -10.719 4.84 15.539 1 73.25 141 GLY A O 1
ATOM 1110 N N . PRO A 1 142 ? -10.352 3.199 14.148 1 86.62 142 PRO A N 1
ATOM 1111 C CA . PRO A 1 142 ? -11.055 3.865 13.055 1 86.62 142 PRO A CA 1
ATOM 1112 C C . PRO A 1 142 ? -12.562 3.967 13.297 1 86.62 142 PRO A C 1
ATOM 1114 O O . PRO A 1 142 ? -13.117 3.197 14.086 1 86.62 142 PRO A O 1
ATOM 1117 N N . ASP A 1 143 ? -13.094 5.023 12.719 1 89.81 143 ASP A N 1
ATOM 1118 C CA . ASP A 1 143 ? -14.547 5.188 12.75 1 89.81 143 ASP A CA 1
ATOM 1119 C C . ASP A 1 143 ? -15.234 4.148 11.867 1 89.81 143 ASP A C 1
ATOM 1121 O O . ASP A 1 143 ? -16.312 3.658 12.203 1 89.81 143 ASP A O 1
ATOM 1125 N N . LEU A 1 144 ? -14.625 3.855 10.773 1 93.12 144 LEU A N 1
ATOM 1126 C CA . LEU A 1 144 ? -15.188 2.924 9.805 1 93.12 144 LEU A CA 1
ATOM 1127 C C . LEU A 1 144 ? -14.086 2.293 8.953 1 93.12 144 LEU A C 1
ATOM 1129 O O . LEU A 1 144 ? -12.938 2.744 8.992 1 93.12 144 LEU A O 1
ATOM 1133 N N . GLY A 1 145 ? -14.492 1.242 8.273 1 94.62 145 GLY A N 1
ATOM 1134 C CA . GLY A 1 145 ? -13.602 0.579 7.332 1 94.62 145 GLY A CA 1
ATOM 1135 C C . GLY A 1 145 ? -14.281 0.253 6.012 1 94.62 145 GLY A C 1
ATOM 1136 O O . GLY A 1 145 ? -15.508 0.229 5.926 1 94.62 145 GLY A O 1
ATOM 1137 N N . ILE A 1 146 ? -13.523 0.229 4.977 1 96 146 ILE A N 1
ATOM 1138 C CA . ILE A 1 146 ? -13.938 -0.421 3.736 1 96 146 ILE A CA 1
ATOM 1139 C C . ILE A 1 146 ? -13.156 -1.722 3.555 1 96 146 ILE A C 1
ATOM 1141 O O . ILE A 1 146 ? -11.922 -1.709 3.467 1 96 146 ILE A O 1
ATOM 1145 N N . ARG A 1 147 ? -13.875 -2.771 3.471 1 92.5 147 ARG A N 1
ATOM 1146 C CA . ARG A 1 147 ? -13.242 -4.082 3.477 1 92.5 147 ARG A CA 1
ATOM 1147 C C . ARG A 1 147 ? -13.727 -4.93 2.305 1 92.5 147 ARG A C 1
ATOM 1149 O O . ARG A 1 147 ? -14.805 -4.695 1.767 1 92.5 147 ARG A O 1
ATOM 1156 N N . TYR A 1 148 ? -12.859 -5.84 1.98 1 91.19 148 TYR A N 1
ATOM 1157 C CA . TYR A 1 148 ? -13.156 -6.832 0.955 1 91.19 148 TYR A CA 1
ATOM 1158 C C . TYR A 1 148 ? -13.461 -8.188 1.58 1 91.19 148 TYR A C 1
ATOM 1160 O O . TYR A 1 148 ? -12.641 -8.734 2.318 1 91.19 148 TYR A O 1
ATOM 1168 N N . GLY A 1 149 ? -14.633 -8.68 1.365 1 88.88 149 GLY A N 1
ATOM 1169 C CA . GLY A 1 149 ? -15.016 -9.93 2.004 1 88.88 149 GLY A CA 1
ATOM 1170 C C . GLY A 1 149 ? -16.391 -10.406 1.599 1 88.88 149 GLY A C 1
ATOM 1171 O O . GLY A 1 149 ? -16.906 -10.039 0.537 1 88.88 149 GLY A O 1
ATOM 1172 N N . GLN A 1 150 ? -16.891 -11.258 2.49 1 88 150 GLN A N 1
ATOM 1173 C CA . GLN A 1 150 ? -18.172 -11.891 2.182 1 88 150 GLN A CA 1
ATOM 1174 C C . GLN A 1 150 ? -19.328 -11.133 2.826 1 88 150 GLN A C 1
ATOM 1176 O O . GLN A 1 150 ? -20.5 -11.516 2.676 1 88 150 GLN A O 1
ATOM 1181 N N . GLY A 1 151 ? -19.047 -10.141 3.557 1 87 151 GLY A N 1
ATOM 1182 C CA . GLY A 1 151 ? -20.109 -9.266 4.023 1 87 151 GLY A CA 1
ATOM 1183 C C . GLY A 1 151 ? -20.422 -9.445 5.496 1 87 151 GLY A C 1
ATOM 1184 O O . GLY A 1 151 ? -21.359 -8.844 6.016 1 87 151 GLY A O 1
ATOM 1185 N N . HIS A 1 152 ? -19.656 -10.266 6.125 1 83 152 HIS A N 1
ATOM 1186 C CA . HIS A 1 152 ? -19.938 -10.461 7.543 1 83 152 HIS A CA 1
ATOM 1187 C C . HIS A 1 152 ? -18.656 -10.367 8.375 1 83 152 HIS A C 1
ATOM 1189 O O . HIS A 1 152 ? -17.703 -11.109 8.133 1 83 152 HIS A O 1
ATOM 1195 N N . TRP A 1 153 ? -18.719 -9.398 9.328 1 78.06 153 TRP A N 1
ATOM 1196 C CA . TRP A 1 153 ? -17.672 -9.227 10.336 1 78.06 153 TRP A CA 1
ATOM 1197 C C . TRP A 1 153 ? -18.281 -9.164 11.734 1 78.06 153 TRP A C 1
ATOM 1199 O O . TRP A 1 153 ? -19.062 -8.25 12.039 1 78.06 153 TRP A O 1
ATOM 1209 N N . PRO A 1 154 ? -17.953 -10.055 12.484 1 73.56 154 PRO A N 1
ATOM 1210 C CA . PRO A 1 154 ? -18.578 -10.07 13.812 1 73.56 154 PRO A CA 1
ATOM 1211 C C . PRO A 1 154 ? -18.422 -8.742 14.547 1 73.56 154 PRO A C 1
ATOM 1213 O O . PRO A 1 154 ? -17.328 -8.18 14.602 1 73.56 154 PRO A O 1
ATOM 1216 N N . GLY A 1 155 ? -19.578 -8.383 15.102 1 76.12 155 GLY A N 1
ATOM 1217 C CA . GLY A 1 155 ? -19.578 -7.18 15.922 1 76.12 155 GLY A CA 1
ATOM 1218 C C . GLY A 1 155 ? -19.609 -5.906 15.094 1 76.12 155 GLY A C 1
ATOM 1219 O O . GLY A 1 155 ? -19.641 -4.805 15.648 1 76.12 155 GLY A O 1
ATOM 1220 N N . LEU A 1 156 ? -19.625 -6.148 13.789 1 85.12 156 LEU A N 1
ATOM 1221 C CA . LEU A 1 156 ? -19.625 -4.969 12.93 1 85.12 156 LEU A CA 1
ATOM 1222 C C . LEU A 1 156 ? -20.875 -4.914 12.062 1 85.12 156 LEU A C 1
ATOM 1224 O O . LEU A 1 156 ? -21.406 -5.953 11.664 1 85.12 156 LEU A O 1
ATOM 1228 N N . THR A 1 157 ? -21.359 -3.719 11.93 1 90.75 157 THR A N 1
ATOM 1229 C CA . THR A 1 157 ? -22.312 -3.457 10.867 1 90.75 157 THR A CA 1
ATOM 1230 C C . THR A 1 157 ? -21.609 -3.42 9.508 1 90.75 157 THR A C 1
ATOM 1232 O O . THR A 1 157 ? -20.531 -2.84 9.375 1 90.75 157 THR A O 1
ATOM 1235 N N . ALA A 1 158 ? -22.234 -4.031 8.547 1 94.25 158 ALA A N 1
ATOM 1236 C CA . ALA A 1 158 ? -21.672 -4.074 7.195 1 94.25 158 ALA A CA 1
ATOM 1237 C C . ALA A 1 158 ? -22.703 -3.627 6.156 1 94.25 158 ALA A C 1
ATOM 1239 O O . ALA A 1 158 ? -23.812 -4.152 6.109 1 94.25 158 ALA A O 1
ATOM 1240 N N . HIS A 1 159 ? -22.312 -2.627 5.395 1 96.5 159 HIS A N 1
ATOM 1241 C CA . HIS A 1 159 ? -23.109 -2.188 4.246 1 96.5 159 HIS A CA 1
ATOM 1242 C C . HIS A 1 159 ? -22.422 -2.566 2.938 1 96.5 159 HIS A C 1
ATOM 1244 O O . HIS A 1 159 ? -21.25 -2.244 2.725 1 96.5 159 HIS A O 1
ATOM 1250 N N . HIS A 1 160 ? -23.188 -3.234 2.105 1 97.56 160 HIS A N 1
ATOM 1251 C CA . HIS A 1 160 ? -22.656 -3.582 0.794 1 97.56 160 HIS A CA 1
ATOM 1252 C C . HIS A 1 160 ? -22.359 -2.332 -0.031 1 97.56 160 HIS A C 1
ATOM 1254 O O . HIS A 1 160 ? -23.25 -1.488 -0.216 1 97.56 160 HIS A O 1
ATOM 1260 N N . LEU A 1 161 ? -21.125 -2.225 -0.457 1 97.75 161 LEU A N 1
ATOM 1261 C CA . LEU A 1 161 ? -20.719 -1.064 -1.246 1 97.75 161 LEU A CA 1
ATOM 1262 C C . LEU A 1 161 ? -20.781 -1.378 -2.738 1 97.75 161 LEU A C 1
ATOM 1264 O O . LEU A 1 161 ? -21.422 -0.665 -3.504 1 97.75 161 LEU A O 1
ATOM 1268 N N . MET A 1 162 ? -20.125 -2.447 -3.143 1 96.81 162 MET A N 1
ATOM 1269 C CA . MET A 1 162 ? -20.094 -2.797 -4.559 1 96.81 162 MET A CA 1
ATOM 1270 C C . MET A 1 162 ? -19.594 -4.219 -4.762 1 96.81 162 MET A C 1
ATOM 1272 O O . MET A 1 162 ? -18.781 -4.715 -3.969 1 96.81 162 MET A O 1
ATOM 1276 N N . ASP A 1 163 ? -20.062 -4.844 -5.828 1 96.25 163 ASP A N 1
ATOM 1277 C CA . ASP A 1 163 ? -19.547 -6.133 -6.277 1 96.25 163 ASP A CA 1
ATOM 1278 C C . ASP A 1 163 ? -18.234 -5.961 -7.043 1 96.25 163 ASP A C 1
ATOM 1280 O O . ASP A 1 163 ? -17.797 -4.836 -7.297 1 96.25 163 ASP A O 1
ATOM 1284 N N . ASP A 1 164 ? -17.641 -7.129 -7.301 1 95 164 ASP A N 1
ATOM 1285 C CA . ASP A 1 164 ? -16.375 -7.113 -8.031 1 95 164 ASP A CA 1
ATOM 1286 C C . ASP A 1 164 ? -16.312 -8.258 -9.039 1 95 164 ASP A C 1
ATOM 1288 O O . ASP A 1 164 ? -17.203 -9.102 -9.094 1 95 164 ASP A O 1
ATOM 1292 N N . ALA A 1 165 ? -15.367 -8.164 -9.906 1 96.81 165 ALA A N 1
ATOM 1293 C CA . ALA A 1 165 ? -15.078 -9.203 -10.898 1 96.81 165 ALA A CA 1
ATOM 1294 C C . ALA A 1 165 ? -13.586 -9.266 -11.211 1 96.81 165 ALA A C 1
ATOM 1296 O O . ALA A 1 165 ? -12.844 -8.328 -10.906 1 96.81 165 ALA A O 1
ATOM 1297 N N . LEU A 1 166 ? -13.172 -10.438 -11.75 1 96.81 166 LEU A N 1
ATOM 1298 C CA . LEU A 1 166 ? -11.758 -10.672 -12.031 1 96.81 166 LEU A CA 1
ATOM 1299 C C . LEU A 1 166 ? -11.555 -11.062 -13.492 1 96.81 166 LEU A C 1
ATOM 1301 O O . LEU A 1 166 ? -12.344 -11.828 -14.047 1 96.81 166 LEU A O 1
ATOM 1305 N N . PHE A 1 167 ? -10.57 -10.547 -14.133 1 98 167 PHE A N 1
ATOM 1306 C CA . PHE A 1 167 ? -10.164 -10.938 -15.477 1 98 167 PHE A CA 1
ATOM 1307 C C . PHE A 1 167 ? -8.672 -10.719 -15.672 1 98 167 PHE A C 1
ATOM 1309 O O . PHE A 1 167 ? -8.062 -9.883 -14.992 1 98 167 PHE A O 1
ATOM 1316 N N . PRO A 1 168 ? -8.047 -11.445 -16.578 1 98.19 168 PRO A N 1
ATOM 1317 C CA . PRO A 1 168 ? -6.602 -11.336 -16.781 1 98.19 168 PRO A CA 1
ATOM 1318 C C . PRO A 1 168 ? -6.215 -10.102 -17.594 1 98.19 168 PRO A C 1
ATOM 1320 O O . PRO A 1 168 ? -6.93 -9.719 -18.516 1 98.19 168 PRO 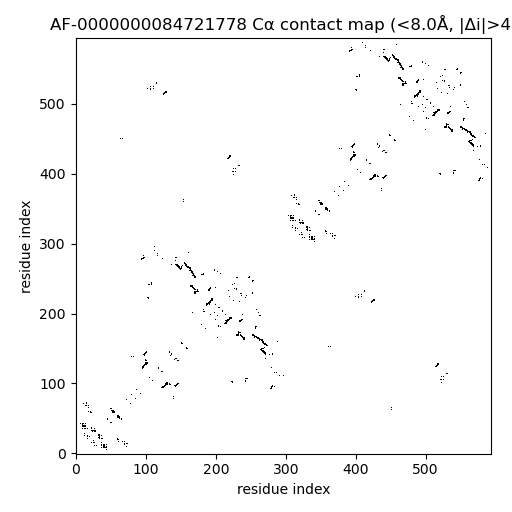A O 1
ATOM 1323 N N . VAL A 1 169 ? -5.098 -9.492 -17.203 1 98.62 169 VAL A N 1
ATOM 1324 C CA . VAL A 1 169 ? -4.52 -8.359 -17.938 1 98.62 169 VAL A CA 1
ATOM 1325 C C . VAL A 1 169 ? -3.002 -8.516 -18 1 98.62 169 VAL A C 1
ATOM 1327 O O . VAL A 1 169 ? -2.412 -9.281 -17.234 1 98.62 169 VAL A O 1
ATOM 1330 N N . ALA A 1 170 ? -2.424 -7.844 -18.938 1 98.75 170 ALA A N 1
ATOM 1331 C CA . ALA A 1 170 ? -0.973 -7.801 -19.094 1 98.75 170 ALA A CA 1
ATOM 1332 C C . ALA A 1 170 ? -0.538 -6.551 -19.844 1 98.75 170 ALA A C 1
ATOM 1334 O O . ALA A 1 170 ? -1.369 -5.848 -20.438 1 98.75 170 ALA A O 1
ATOM 1335 N N . SER A 1 171 ? 0.745 -6.273 -19.672 1 98.62 171 SER A N 1
ATOM 1336 C CA . SER A 1 171 ? 1.324 -5.242 -20.516 1 98.62 171 SER A CA 1
ATOM 1337 C C . SER A 1 171 ? 1.272 -5.652 -21.984 1 98.62 171 SER A C 1
ATOM 1339 O O . SER A 1 171 ? 1.528 -6.809 -22.328 1 98.62 171 SER A O 1
ATOM 1341 N N . PRO A 1 172 ? 0.974 -4.672 -22.922 1 97.75 172 PRO A N 1
ATOM 1342 C CA . PRO A 1 172 ? 1.034 -4.996 -24.344 1 97.75 172 PRO A CA 1
ATOM 1343 C C . PRO A 1 172 ? 2.445 -5.352 -24.812 1 97.75 172 PRO A C 1
ATOM 1345 O O . PRO A 1 172 ? 2.615 -5.938 -25.891 1 97.75 172 PRO A O 1
ATOM 1348 N N . ALA A 1 173 ? 3.375 -5.07 -24.016 1 96.25 173 ALA A N 1
ATOM 1349 C CA . ALA A 1 173 ? 4.77 -5.316 -24.375 1 96.25 173 ALA A CA 1
ATOM 1350 C C . ALA A 1 173 ? 5.27 -6.617 -23.75 1 96.25 173 ALA A C 1
ATOM 1352 O O . ALA A 1 173 ? 6.441 -6.977 -23.906 1 96.25 173 ALA A O 1
ATOM 1353 N N . LEU A 1 174 ? 4.422 -7.309 -23.047 1 97.38 174 LEU A N 1
ATOM 1354 C CA . LEU A 1 174 ? 4.844 -8.555 -22.406 1 97.38 174 LEU A CA 1
ATOM 1355 C C . LEU A 1 174 ? 5.309 -9.562 -23.453 1 97.38 174 LEU A C 1
ATOM 1357 O O . LEU A 1 174 ? 4.613 -9.812 -24.438 1 97.38 174 LEU A O 1
ATOM 1361 N N . ALA A 1 175 ? 6.461 -10.148 -23.172 1 94.5 175 ALA A N 1
ATOM 1362 C CA . ALA A 1 175 ? 6.965 -11.172 -24.078 1 94.5 175 ALA A CA 1
ATOM 1363 C C . ALA A 1 175 ? 5.992 -12.336 -24.188 1 94.5 175 ALA A C 1
ATOM 1365 O O . ALA A 1 175 ? 5.523 -12.859 -23.172 1 94.5 175 ALA A O 1
ATOM 1366 N N . GLY A 1 176 ? 5.625 -12.695 -25.438 1 95.5 176 GLY A N 1
ATOM 1367 C CA . GLY A 1 176 ? 4.754 -13.836 -25.672 1 95.5 176 GLY A CA 1
ATOM 1368 C C . GLY A 1 176 ? 3.293 -13.453 -25.812 1 95.5 176 GLY A C 1
ATOM 1369 O O . GLY A 1 176 ? 2.455 -14.305 -26.141 1 95.5 176 GLY A O 1
ATOM 1370 N N . ILE A 1 177 ? 3.016 -12.25 -25.641 1 96 177 ILE A N 1
ATOM 1371 C CA . ILE A 1 177 ? 1.63 -11.797 -25.625 1 96 177 ILE A CA 1
ATOM 1372 C C . ILE A 1 177 ? 0.994 -12.016 -26.984 1 96 177 ILE A C 1
ATOM 1374 O O . ILE A 1 177 ? -0.212 -12.258 -27.094 1 96 177 ILE A O 1
ATOM 1378 N N . GLU A 1 178 ? 1.755 -12.008 -28 1 95.25 178 GLU A N 1
ATOM 1379 C CA . GLU A 1 178 ? 1.266 -12.164 -29.375 1 95.25 178 GLU A CA 1
ATOM 1380 C C . GLU A 1 178 ? 0.704 -13.57 -29.594 1 95.25 178 GLU A C 1
ATOM 1382 O O . GLU A 1 178 ? -0.121 -13.781 -30.484 1 95.25 178 GLU A O 1
ATOM 1387 N N . GLY A 1 179 ? 1.072 -14.445 -28.859 1 96.75 179 GLY A N 1
ATOM 1388 C CA . GLY A 1 179 ? 0.631 -15.828 -29.016 1 96.75 179 GLY A CA 1
ATOM 1389 C C . GLY A 1 179 ? -0.607 -16.141 -28.188 1 96.75 179 GLY A C 1
ATOM 1390 O O . GLY A 1 179 ? -1.072 -17.281 -28.188 1 96.75 179 GLY A O 1
ATOM 1391 N N . ILE A 1 180 ? -1.124 -15.156 -27.547 1 97.62 180 ILE A N 1
ATOM 1392 C CA . ILE A 1 180 ? -2.266 -15.375 -26.656 1 97.62 180 ILE A CA 1
ATOM 1393 C C . ILE A 1 180 ? -3.562 -15.086 -27.406 1 97.62 180 ILE A C 1
ATOM 1395 O O . ILE A 1 180 ? -3.857 -13.93 -27.734 1 97.62 180 ILE A O 1
ATOM 1399 N N . HIS A 1 181 ? -4.379 -16.156 -27.641 1 97.31 181 HIS A N 1
ATOM 1400 C CA . HIS A 1 181 ? -5.59 -15.992 -28.438 1 97.31 181 HIS A CA 1
ATOM 1401 C C . HIS A 1 181 ? -6.82 -16.469 -27.672 1 97.31 181 HIS A C 1
ATOM 1403 O O . HIS A 1 181 ? -7.949 -16.109 -28.031 1 97.31 181 HIS A O 1
ATOM 1409 N N . GLU A 1 182 ? -6.59 -17.297 -26.734 1 97.25 182 GLU A N 1
ATOM 1410 C CA . GLU A 1 182 ? -7.668 -17.828 -25.906 1 97.25 182 GLU A CA 1
ATOM 1411 C C . GLU A 1 182 ? -7.215 -17.984 -24.453 1 97.25 182 GLU A C 1
ATOM 1413 O O . GLU A 1 182 ? -6.023 -17.859 -24.156 1 97.25 182 GLU A O 1
ATOM 1418 N N . ALA A 1 183 ? -8.094 -18.297 -23.594 1 97.5 183 ALA A N 1
ATOM 1419 C CA . ALA A 1 183 ? -7.84 -18.375 -22.156 1 97.5 183 ALA A CA 1
ATOM 1420 C C . ALA A 1 183 ? -6.734 -19.375 -21.859 1 97.5 183 ALA A C 1
ATOM 1422 O O . ALA A 1 183 ? -5.859 -19.109 -21.031 1 97.5 183 ALA A O 1
ATOM 1423 N N . ALA A 1 184 ? -6.762 -20.469 -22.453 1 96.5 184 ALA A N 1
ATOM 1424 C CA . ALA A 1 184 ? -5.805 -21.547 -22.203 1 96.5 184 ALA A CA 1
ATOM 1425 C C . ALA A 1 184 ? -4.379 -21.094 -22.5 1 96.5 184 ALA A C 1
ATOM 1427 O O . ALA A 1 184 ? -3.428 -21.547 -21.859 1 96.5 184 ALA A O 1
ATOM 1428 N N . ASP A 1 185 ? -4.254 -20.156 -23.453 1 97.25 185 ASP A N 1
ATOM 1429 C CA . ASP A 1 185 ? -2.941 -19.672 -23.875 1 97.25 185 ASP A CA 1
ATOM 1430 C C . ASP A 1 185 ? -2.273 -18.875 -22.75 1 97.25 185 ASP A C 1
ATOM 1432 O O . ASP A 1 185 ? -1.051 -18.719 -22.734 1 97.25 185 ASP A O 1
ATOM 1436 N N . ILE A 1 186 ? -3.033 -18.391 -21.812 1 97.56 186 ILE A N 1
ATOM 1437 C CA . ILE A 1 186 ? -2.521 -17.5 -20.766 1 97.56 186 ILE A CA 1
ATOM 1438 C C . ILE A 1 186 ? -1.605 -18.297 -19.828 1 97.56 186 ILE A C 1
ATOM 1440 O O . ILE A 1 186 ? -0.674 -17.734 -19.25 1 97.56 186 ILE A O 1
ATOM 1444 N N . ALA A 1 187 ? -1.792 -19.578 -19.766 1 95.5 187 ALA A N 1
ATOM 1445 C CA . ALA A 1 187 ? -0.981 -20.438 -18.906 1 95.5 187 ALA A CA 1
ATOM 1446 C C . ALA A 1 187 ? 0.461 -20.5 -19.406 1 95.5 187 ALA A C 1
ATOM 1448 O O . ALA A 1 187 ? 1.356 -20.938 -18.672 1 95.5 187 ALA A O 1
ATOM 1449 N N . LYS A 1 188 ? 0.651 -20.078 -20.625 1 95.25 188 LYS A N 1
ATOM 1450 C CA . LYS A 1 188 ? 1.989 -20.094 -21.203 1 95.25 188 LYS A CA 1
ATOM 1451 C C . LYS A 1 188 ? 2.807 -18.906 -20.734 1 95.25 188 LYS A C 1
ATOM 1453 O O . LYS A 1 188 ? 4.027 -18.859 -20.922 1 95.25 188 LYS A O 1
ATOM 1458 N N . LEU A 1 189 ? 2.125 -17.938 -20.156 1 96.62 189 LEU A N 1
ATOM 1459 C CA . LEU A 1 189 ? 2.779 -16.719 -19.703 1 96.62 189 LEU A CA 1
ATOM 1460 C C . LEU A 1 189 ? 3.215 -16.859 -18.25 1 96.62 189 LEU A C 1
ATOM 1462 O O . LEU A 1 189 ? 2.615 -17.609 -17.484 1 96.62 189 LEU A O 1
ATOM 1466 N N . PRO A 1 190 ? 4.332 -16.094 -17.891 1 95.88 190 PRO A N 1
ATOM 1467 C CA . PRO A 1 190 ? 4.496 -15.906 -16.453 1 95.88 190 PRO A CA 1
ATOM 1468 C C . PRO A 1 190 ? 3.307 -15.195 -15.805 1 95.88 190 PRO A C 1
ATOM 1470 O O . PRO A 1 190 ? 2.725 -14.289 -16.406 1 95.88 190 PRO A O 1
ATOM 1473 N N . LEU A 1 191 ? 2.977 -15.734 -14.656 1 96.5 191 LEU A N 1
ATOM 1474 C CA . LEU A 1 191 ? 1.83 -15.164 -13.961 1 96.5 191 LEU A CA 1
ATOM 1475 C C . LEU A 1 191 ? 2.268 -14.484 -12.664 1 96.5 191 LEU A C 1
ATOM 1477 O O . LEU A 1 191 ? 3.164 -14.969 -11.977 1 96.5 191 LEU A O 1
ATOM 1481 N N . VAL A 1 192 ? 1.652 -13.352 -12.414 1 96.81 192 VAL A N 1
ATOM 1482 C CA . VAL A 1 192 ? 1.822 -12.617 -11.164 1 96.81 192 VAL A CA 1
ATOM 1483 C C . VAL A 1 192 ? 0.606 -12.836 -10.266 1 96.81 192 VAL A C 1
ATOM 1485 O O . VAL A 1 192 ? -0.533 -12.812 -10.742 1 96.81 192 VAL A O 1
ATOM 1488 N N . SER A 1 193 ? 0.908 -13.016 -9.008 1 91.19 193 SER A N 1
ATOM 1489 C CA . SER A 1 193 ? -0.184 -13.234 -8.062 1 91.19 193 SER A CA 1
ATOM 1490 C C . SER A 1 193 ? -0.164 -12.188 -6.949 1 91.19 193 SER A C 1
ATOM 1492 O O . SER A 1 193 ? 0.865 -11.555 -6.699 1 91.19 193 SER A O 1
ATOM 1494 N N . ASP A 1 194 ? -1.325 -11.969 -6.371 1 80.5 194 ASP A N 1
ATOM 1495 C CA . ASP A 1 194 ? -1.437 -11.211 -5.133 1 80.5 194 ASP A CA 1
ATOM 1496 C C . ASP A 1 194 ? -2.137 -12.023 -4.047 1 80.5 194 ASP A C 1
ATOM 1498 O O . ASP A 1 194 ? -2.35 -13.227 -4.203 1 80.5 194 ASP A O 1
ATOM 1502 N N . LEU A 1 195 ? -2.258 -11.453 -2.863 1 71.5 195 LEU A N 1
ATOM 1503 C CA . LEU A 1 195 ? -2.852 -12.172 -1.741 1 71.5 195 LEU A CA 1
ATOM 1504 C C . LEU A 1 195 ? -4.375 -12.102 -1.795 1 71.5 195 LEU A C 1
ATOM 1506 O O . LEU A 1 195 ? -5.039 -12.094 -0.755 1 71.5 195 LEU A O 1
ATOM 1510 N N . ALA A 1 196 ? -4.824 -12.242 -2.971 1 69.94 196 ALA A N 1
ATOM 1511 C CA . ALA A 1 196 ? -6.27 -12.172 -3.148 1 69.94 196 ALA A CA 1
ATOM 1512 C C . ALA A 1 196 ? -6.945 -13.469 -2.707 1 69.94 196 ALA A C 1
ATOM 1514 O O . ALA A 1 196 ? -6.32 -14.531 -2.711 1 69.94 196 ALA A O 1
ATOM 1515 N N . LEU A 1 197 ? -8.148 -13.336 -2.35 1 69.25 197 LEU A N 1
ATOM 1516 C CA . LEU A 1 197 ? -8.961 -14.453 -1.884 1 69.25 197 LEU A CA 1
ATOM 1517 C C . LEU A 1 197 ? -9.273 -15.414 -3.027 1 69.25 197 LEU A C 1
ATOM 1519 O O . LEU A 1 197 ? -9.461 -16.609 -2.805 1 69.25 197 LEU A O 1
ATOM 1523 N N . GLN A 1 198 ? -9.398 -14.891 -4.191 1 73.44 198 GLN A N 1
ATOM 1524 C CA . GLN A 1 198 ? -9.523 -15.656 -5.43 1 73.44 198 GLN A CA 1
ATOM 1525 C C . GLN A 1 198 ? -8.359 -15.375 -6.371 1 73.44 198 GLN A C 1
ATOM 1527 O O . GLN A 1 198 ? -7.973 -14.219 -6.562 1 73.44 198 GLN A O 1
ATOM 1532 N N . GLY A 1 199 ? -7.801 -16.516 -6.926 1 89.06 199 GLY A N 1
ATOM 1533 C CA . GLY A 1 199 ? -6.617 -16.359 -7.754 1 89.06 199 GLY A CA 1
ATOM 1534 C C . GLY A 1 199 ? -6.715 -17.078 -9.086 1 89.06 199 GLY A C 1
ATOM 1535 O O . GLY A 1 199 ? -7.816 -17.297 -9.594 1 89.06 199 GLY A O 1
ATOM 1536 N N . TRP A 1 200 ? -5.609 -17.391 -9.625 1 92.06 200 TRP A N 1
ATOM 1537 C CA . TRP A 1 200 ? -5.488 -17.922 -10.977 1 92.06 200 TRP A CA 1
ATOM 1538 C C . TRP A 1 200 ? -6.223 -19.25 -11.102 1 92.06 200 TRP A C 1
ATOM 1540 O O . TRP A 1 200 ? -6.902 -19.5 -12.102 1 92.06 200 TRP A O 1
ATOM 1550 N N . GLN A 1 201 ? -6.09 -20.031 -10.094 1 87.69 201 GLN A N 1
ATOM 1551 C CA . GLN A 1 201 ? -6.75 -21.328 -10.164 1 87.69 201 GLN A CA 1
ATOM 1552 C C . GLN A 1 201 ? -8.266 -21.172 -10.305 1 87.69 201 GLN A C 1
ATOM 1554 O O . GLN A 1 201 ? -8.898 -21.875 -11.086 1 87.69 201 GLN A O 1
ATOM 1559 N N . ASP A 1 202 ? -8.773 -20.297 -9.539 1 89.44 202 ASP A N 1
ATOM 1560 C CA . ASP A 1 202 ? -10.203 -20.016 -9.617 1 89.44 202 ASP A CA 1
ATOM 1561 C C . ASP A 1 202 ? -10.594 -19.516 -11.008 1 89.44 202 ASP A C 1
ATOM 1563 O O . ASP A 1 202 ? -11.602 -19.953 -11.57 1 89.44 202 ASP A O 1
ATOM 1567 N N . TRP A 1 203 ? -9.828 -18.688 -11.547 1 94.31 203 TRP A N 1
ATOM 1568 C CA . TRP A 1 203 ? -10.164 -18.109 -12.836 1 94.31 203 TRP A CA 1
ATOM 1569 C C . TRP A 1 203 ? -10.055 -19.141 -13.953 1 94.31 203 TRP A C 1
ATOM 1571 O O . TRP A 1 203 ? -10.914 -19.219 -14.828 1 94.31 203 TRP A O 1
ATOM 1581 N N . PHE A 1 204 ? -8.992 -19.922 -13.938 1 93.5 204 PHE A N 1
ATOM 1582 C CA . PHE A 1 204 ? -8.836 -20.938 -14.977 1 93.5 204 PHE A CA 1
ATOM 1583 C C . PHE A 1 204 ? -9.969 -21.953 -14.93 1 93.5 204 PHE A C 1
ATOM 1585 O O . PHE A 1 204 ? -10.445 -22.406 -15.977 1 93.5 204 PHE A O 1
ATOM 1592 N N . ARG A 1 205 ? -10.359 -22.219 -13.766 1 90.94 205 ARG A N 1
ATOM 1593 C CA . ARG A 1 205 ? -11.523 -23.094 -13.617 1 90.94 205 ARG A CA 1
ATOM 1594 C C . ARG A 1 205 ? -12.766 -22.469 -14.234 1 90.94 205 ARG A C 1
ATOM 1596 O O . ARG A 1 205 ? -13.5 -23.125 -14.969 1 90.94 205 ARG A O 1
ATOM 1603 N N . ALA A 1 206 ? -12.945 -21.281 -13.945 1 93.5 206 ALA A N 1
ATOM 1604 C CA . ALA A 1 206 ? -14.094 -20.562 -14.477 1 93.5 206 ALA A CA 1
ATOM 1605 C C . ALA A 1 206 ? -14.016 -20.438 -16 1 93.5 206 ALA A C 1
ATOM 1607 O O . ALA A 1 206 ? -15.039 -20.406 -16.672 1 93.5 206 ALA A O 1
ATOM 1608 N N . ALA A 1 207 ? -12.828 -20.422 -16.531 1 96.06 207 ALA A N 1
ATOM 1609 C CA . ALA A 1 207 ? -12.602 -20.297 -17.969 1 96.06 207 ALA A CA 1
ATOM 1610 C C . ALA A 1 207 ? -12.711 -21.641 -18.656 1 96.06 207 ALA A C 1
ATOM 1612 O O . ALA A 1 207 ? -12.586 -21.719 -19.891 1 96.06 207 ALA A O 1
ATOM 1613 N N . GLY A 1 208 ? -12.867 -22.672 -17.891 1 94.25 208 GLY A N 1
ATOM 1614 C CA . GLY A 1 208 ? -13.016 -24 -18.453 1 94.25 208 GLY A CA 1
ATOM 1615 C C . GLY A 1 208 ? -11.695 -24.641 -18.812 1 94.25 208 GLY A C 1
ATOM 1616 O O . GLY A 1 208 ? -11.648 -25.562 -19.641 1 94.25 208 GLY A O 1
ATOM 1617 N N . VAL A 1 209 ? -10.688 -24.031 -18.406 1 91.94 209 VAL A N 1
ATOM 1618 C CA . VAL A 1 209 ? -9.359 -24.578 -18.672 1 91.94 209 VAL A CA 1
ATOM 1619 C C . VAL A 1 209 ? -8.969 -25.531 -17.547 1 91.94 209 VAL A C 1
ATOM 1621 O O . VAL A 1 209 ? -8.875 -25.141 -16.375 1 91.94 209 VAL A O 1
ATOM 1624 N N . ARG A 1 210 ? -8.836 -26.766 -17.859 1 84.75 210 ARG A N 1
ATOM 1625 C CA . ARG A 1 210 ? -8.531 -27.781 -16.859 1 84.75 210 ARG A CA 1
ATOM 1626 C C . ARG A 1 210 ? -7.074 -28.219 -16.938 1 84.75 210 ARG A C 1
ATOM 1628 O O . ARG A 1 210 ? -6.504 -28.281 -18.031 1 84.75 210 ARG A O 1
ATOM 1635 N N . GLY A 1 211 ? -6.5 -28.422 -15.789 1 80.81 211 GLY A N 1
ATOM 1636 C CA . GLY A 1 211 ? -5.184 -29.031 -15.711 1 80.81 211 GLY A CA 1
ATOM 1637 C C . GLY A 1 211 ? -4.062 -28.094 -16.125 1 80.81 211 GLY A C 1
ATOM 1638 O O . GLY A 1 211 ? -2.973 -28.547 -16.484 1 80.81 211 GLY A O 1
ATOM 1639 N N . ALA A 1 212 ? -4.395 -26.844 -16.25 1 81.25 212 ALA A N 1
ATOM 1640 C CA . ALA A 1 212 ? -3.344 -25.906 -16.641 1 81.25 212 ALA A CA 1
ATOM 1641 C C . ALA A 1 212 ? -2.248 -25.859 -15.57 1 81.25 212 ALA A C 1
ATOM 1643 O O . ALA A 1 212 ? -2.537 -25.828 -14.375 1 81.25 212 ALA A O 1
ATOM 1644 N N . ARG A 1 213 ? -1.018 -26.031 -16.031 1 84.69 213 ARG A N 1
ATOM 1645 C CA . ARG A 1 213 ? 0.123 -25.781 -15.156 1 84.69 213 ARG A CA 1
ATOM 1646 C C . ARG A 1 213 ? 0.437 -24.297 -15.07 1 84.69 213 ARG A C 1
ATOM 1648 O O . ARG A 1 213 ? 0.79 -23.672 -16.078 1 84.69 213 ARG A O 1
ATOM 1655 N N . LEU A 1 214 ? 0.255 -23.812 -13.906 1 88.94 214 LEU A N 1
ATOM 1656 C CA . LEU A 1 214 ? 0.397 -22.375 -13.727 1 88.94 214 LEU A CA 1
ATOM 1657 C C . LEU A 1 214 ? 1.798 -22.016 -13.242 1 88.94 214 LEU A C 1
ATOM 1659 O O . LEU A 1 214 ? 2.33 -22.672 -12.344 1 88.94 214 LEU A O 1
ATOM 1663 N N . ASP A 1 215 ? 2.354 -21.062 -13.922 1 89.69 215 ASP A N 1
ATOM 1664 C CA . ASP A 1 215 ? 3.639 -20.516 -13.492 1 89.69 215 ASP A CA 1
ATOM 1665 C C . ASP A 1 215 ? 3.461 -19.188 -12.766 1 89.69 215 ASP A C 1
ATOM 1667 O O . ASP A 1 215 ? 3.783 -18.141 -13.305 1 89.69 215 ASP A O 1
ATOM 1671 N N . GLU A 1 216 ? 2.977 -19.281 -11.578 1 90 216 GLU A N 1
ATOM 1672 C CA . GLU A 1 216 ? 2.92 -18.094 -10.734 1 90 216 GLU A CA 1
ATOM 1673 C C . GLU A 1 216 ? 4.305 -17.719 -10.219 1 90 216 GLU A C 1
ATOM 1675 O O . GLU A 1 216 ? 4.66 -18.047 -9.086 1 90 216 GLU A O 1
ATOM 1680 N N . ARG A 1 217 ? 4.938 -17 -10.992 1 91.31 217 ARG A N 1
ATOM 1681 C CA . ARG A 1 217 ? 6.375 -16.781 -10.844 1 91.31 217 ARG A CA 1
ATOM 1682 C C . ARG A 1 217 ? 6.668 -15.797 -9.711 1 91.31 217 ARG A C 1
ATOM 1684 O O . ARG A 1 217 ? 7.559 -16.031 -8.898 1 91.31 217 ARG A O 1
ATOM 1691 N N . HIS A 1 218 ? 5.938 -14.641 -9.656 1 94.62 218 HIS A N 1
ATOM 1692 C CA . HIS A 1 218 ? 6.145 -13.609 -8.648 1 94.62 218 HIS A CA 1
ATOM 1693 C C . HIS A 1 218 ? 4.852 -13.312 -7.891 1 94.62 218 HIS A C 1
ATOM 1695 O O . HIS A 1 218 ? 3.758 -13.477 -8.438 1 94.62 218 HIS A O 1
ATOM 1701 N N . GLY A 1 219 ? 5.027 -12.914 -6.652 1 94.69 219 GLY A N 1
ATOM 1702 C CA . GLY A 1 219 ? 3.889 -12.594 -5.805 1 94.69 219 GLY A CA 1
ATOM 1703 C C . GLY A 1 219 ? 4.047 -11.273 -5.066 1 94.69 219 GLY A C 1
ATOM 1704 O O . GLY A 1 219 ? 5.141 -10.938 -4.617 1 94.69 219 GLY A O 1
ATOM 1705 N N . PHE A 1 220 ? 2.961 -10.602 -4.918 1 94.38 220 PHE A N 1
ATOM 1706 C CA . PHE A 1 220 ? 2.891 -9.336 -4.203 1 94.38 220 PHE A CA 1
ATOM 1707 C C . PHE A 1 220 ? 1.691 -9.305 -3.264 1 94.38 220 PHE A C 1
ATOM 1709 O O . PHE A 1 220 ? 0.59 -9.711 -3.641 1 94.38 220 PHE A O 1
ATOM 1716 N N . SER A 1 221 ? 1.884 -8.75 -2.096 1 89.62 221 SER A N 1
ATOM 1717 C CA . SER A 1 221 ? 0.791 -8.75 -1.13 1 89.62 221 SER A CA 1
ATOM 1718 C C . SER A 1 221 ? -0.274 -7.723 -1.499 1 89.62 221 SER A C 1
ATOM 1720 O O . SER A 1 221 ? -1.444 -7.879 -1.146 1 89.62 221 SER A O 1
ATOM 1722 N N . ASP A 1 222 ? 0.141 -6.727 -2.141 1 91.88 222 ASP A N 1
ATOM 1723 C CA . ASP A 1 222 ? -0.77 -5.652 -2.533 1 91.88 222 ASP A CA 1
ATOM 1724 C C . ASP A 1 222 ? -1.126 -5.75 -4.016 1 91.88 222 ASP A C 1
ATOM 1726 O O . ASP A 1 222 ? -0.258 -6.004 -4.852 1 91.88 222 ASP A O 1
ATOM 1730 N N . THR A 1 223 ? -2.389 -5.422 -4.301 1 93.06 223 THR A N 1
ATOM 1731 C CA . THR A 1 223 ? -2.926 -5.555 -5.648 1 93.06 223 THR A CA 1
ATOM 1732 C C . THR A 1 223 ? -2.291 -4.531 -6.586 1 93.06 223 THR A C 1
ATOM 1734 O O . THR A 1 223 ? -1.976 -4.848 -7.734 1 93.06 223 THR A O 1
ATOM 1737 N N . THR A 1 224 ? -2.107 -3.357 -6.16 1 95.94 224 THR A N 1
ATOM 1738 C CA . THR A 1 224 ? -1.543 -2.355 -7.055 1 95.94 224 THR A CA 1
ATOM 1739 C C . THR A 1 224 ? -0.085 -2.678 -7.375 1 95.94 224 THR A C 1
ATOM 1741 O O . THR A 1 224 ? 0.39 -2.398 -8.477 1 95.94 224 THR A O 1
ATOM 1744 N N . ASN A 1 225 ? 0.597 -3.232 -6.406 1 96.5 225 ASN A N 1
ATOM 1745 C CA . ASN A 1 225 ? 1.947 -3.695 -6.711 1 96.5 225 ASN A CA 1
ATOM 1746 C C . ASN A 1 225 ? 1.937 -4.82 -7.742 1 96.5 225 ASN A C 1
ATOM 1748 O O . ASN A 1 225 ? 2.781 -4.855 -8.641 1 96.5 225 ASN A O 1
ATOM 1752 N N . ALA A 1 226 ? 1.012 -5.672 -7.609 1 97.06 226 ALA A N 1
ATOM 1753 C CA . ALA A 1 226 ? 0.884 -6.738 -8.594 1 97.06 226 ALA A CA 1
ATOM 1754 C C . ALA A 1 226 ? 0.572 -6.176 -9.977 1 97.06 226 ALA A C 1
ATOM 1756 O O . ALA A 1 226 ? 1.141 -6.617 -10.977 1 97.06 226 ALA A O 1
ATOM 1757 N N . LEU A 1 227 ? -0.297 -5.242 -10.031 1 97.94 227 LEU A N 1
ATOM 1758 C CA . LEU A 1 227 ? -0.643 -4.609 -11.305 1 97.94 227 LEU A CA 1
ATOM 1759 C C . LEU A 1 227 ? 0.567 -3.898 -11.898 1 97.94 227 LEU A C 1
ATOM 1761 O O . LEU A 1 227 ? 0.816 -3.998 -13.102 1 97.94 227 LEU A O 1
ATOM 1765 N N . MET A 1 228 ? 1.271 -3.236 -11.047 1 98 228 MET A N 1
ATOM 1766 C CA . MET A 1 228 ? 2.451 -2.521 -11.523 1 98 228 MET A CA 1
ATOM 1767 C C . MET A 1 228 ? 3.521 -3.496 -12 1 98 228 MET A C 1
ATOM 1769 O O . MET A 1 228 ? 4.246 -3.211 -12.953 1 98 228 MET A O 1
ATOM 1773 N N . ALA A 1 229 ? 3.619 -4.625 -11.328 1 98.06 229 ALA A N 1
ATOM 1774 C CA . ALA A 1 229 ? 4.508 -5.676 -11.812 1 98.06 229 ALA A CA 1
ATOM 1775 C C . ALA A 1 229 ? 4.145 -6.094 -13.234 1 98.06 229 ALA A C 1
ATOM 1777 O O . ALA A 1 229 ? 5.023 -6.273 -14.086 1 98.06 229 ALA A O 1
ATOM 1778 N N . ALA A 1 230 ? 2.885 -6.215 -13.5 1 98.31 230 ALA A N 1
ATOM 1779 C CA . ALA A 1 230 ? 2.416 -6.551 -14.844 1 98.31 230 ALA A CA 1
ATOM 1780 C C . ALA A 1 230 ? 2.75 -5.441 -15.836 1 98.31 230 ALA A C 1
ATOM 1782 O O . ALA A 1 230 ? 3.162 -5.711 -16.969 1 98.31 230 ALA A O 1
ATOM 1783 N N . VAL A 1 231 ? 2.604 -4.207 -15.414 1 98.19 231 VAL A N 1
ATOM 1784 C CA . VAL A 1 231 ? 2.918 -3.059 -16.25 1 98.19 231 VAL A CA 1
ATOM 1785 C C . VAL A 1 231 ? 4.371 -3.139 -16.719 1 98.19 231 VAL A C 1
ATOM 1787 O O . VAL A 1 231 ? 4.676 -2.848 -17.875 1 98.19 231 VAL A O 1
ATOM 1790 N N . HIS A 1 232 ? 5.184 -3.596 -15.852 1 97.56 232 HIS A N 1
ATOM 1791 C CA . HIS A 1 232 ? 6.609 -3.635 -16.156 1 97.56 232 HIS A CA 1
ATOM 1792 C C . HIS A 1 232 ? 6.996 -4.961 -16.797 1 97.56 232 HIS A C 1
ATOM 1794 O O . HIS A 1 232 ? 8.18 -5.277 -16.922 1 97.56 232 HIS A O 1
ATOM 1800 N N . GLY A 1 233 ? 6.074 -5.73 -17.094 1 97.12 233 GLY A N 1
ATOM 1801 C CA . GLY A 1 233 ? 6.312 -6.895 -17.938 1 97.12 233 GLY A CA 1
ATOM 1802 C C . GLY A 1 233 ? 6.766 -8.109 -17.141 1 97.12 233 GLY A C 1
ATOM 1803 O O . GLY A 1 233 ? 7.449 -8.984 -17.688 1 97.12 233 GLY A O 1
ATOM 1804 N N . LEU A 1 234 ? 6.398 -8.164 -15.898 1 97.31 234 LEU A N 1
ATOM 1805 C CA . LEU A 1 234 ? 6.832 -9.305 -15.102 1 97.31 234 LEU A CA 1
ATOM 1806 C C . LEU A 1 234 ? 5.914 -10.5 -15.32 1 97.31 234 LEU A C 1
ATOM 1808 O O . LEU A 1 234 ? 6.246 -11.625 -14.938 1 97.31 234 LEU A O 1
ATOM 1812 N N . GLY A 1 235 ? 4.773 -10.266 -15.898 1 97.94 235 GLY A N 1
ATOM 1813 C CA . GLY A 1 235 ? 3.809 -11.312 -16.172 1 97.94 235 GLY A CA 1
ATOM 1814 C C . GLY A 1 235 ? 2.385 -10.805 -16.281 1 97.94 235 GLY A C 1
ATOM 1815 O O . GLY A 1 235 ? 2.137 -9.602 -16.141 1 97.94 235 GLY A O 1
ATOM 1816 N N . ALA A 1 236 ? 1.487 -11.742 -16.594 1 98.25 236 ALA A N 1
ATOM 1817 C CA . ALA A 1 236 ? 0.058 -11.445 -16.531 1 98.25 236 ALA A CA 1
ATOM 1818 C C . ALA A 1 236 ? -0.454 -11.461 -15.094 1 98.25 236 ALA A C 1
ATOM 1820 O O . ALA A 1 236 ? 0.1 -12.156 -14.242 1 98.25 236 ALA A O 1
ATOM 1821 N N . VAL A 1 237 ? -1.463 -10.711 -14.859 1 98 237 VAL A N 1
ATOM 1822 C CA . VAL A 1 237 ? -2.039 -10.641 -13.523 1 98 237 VAL A CA 1
ATOM 1823 C C . VAL A 1 237 ? -3.562 -10.688 -13.617 1 98 237 VAL A C 1
ATOM 1825 O O . VAL A 1 237 ? -4.148 -10.258 -14.609 1 98 237 VAL A O 1
ATOM 1828 N N . LEU A 1 238 ? -4.117 -11.336 -12.602 1 96.5 238 LEU A N 1
ATOM 1829 C CA . LEU A 1 238 ? -5.57 -11.312 -12.477 1 96.5 238 LEU A CA 1
ATOM 1830 C C . LEU A 1 238 ? -6.035 -10.031 -11.797 1 96.5 238 LEU A C 1
ATOM 1832 O O . LEU A 1 238 ? -5.812 -9.844 -10.602 1 96.5 238 LEU A O 1
ATOM 1836 N N . ALA A 1 239 ? -6.707 -9.211 -12.531 1 96.81 239 ALA A N 1
ATOM 1837 C CA . ALA A 1 239 ? -7.094 -7.883 -12.055 1 96.81 239 ALA A CA 1
ATOM 1838 C C . ALA A 1 239 ? -8.508 -7.895 -11.484 1 96.81 239 ALA A C 1
ATOM 1840 O O . ALA A 1 239 ? -9.359 -8.664 -11.93 1 96.81 239 ALA A O 1
ATOM 1841 N N . ARG A 1 240 ? -8.688 -7.051 -10.531 1 95.88 240 ARG A N 1
ATOM 1842 C CA . ARG A 1 240 ? -10.031 -6.742 -10.039 1 95.88 240 ARG A CA 1
ATOM 1843 C C . ARG A 1 240 ? -10.617 -5.539 -10.766 1 95.88 240 ARG A C 1
ATOM 1845 O O . ARG A 1 240 ? -9.953 -4.512 -10.922 1 95.88 240 ARG A O 1
ATOM 1852 N N . GLU A 1 241 ? -11.812 -5.641 -11.086 1 95.44 241 GLU A N 1
ATOM 1853 C CA . GLU A 1 241 ? -12.5 -4.66 -11.93 1 95.44 241 GLU A CA 1
ATOM 1854 C C . GLU A 1 241 ? -12.523 -3.287 -11.258 1 95.44 241 GLU A C 1
ATOM 1856 O O . GLU A 1 241 ? -12.375 -2.262 -11.93 1 95.44 241 GLU A O 1
ATOM 1861 N N . GLN A 1 242 ? -12.672 -3.242 -9.992 1 94.44 242 GLN A N 1
ATOM 1862 C CA . GLN A 1 242 ? -12.852 -1.976 -9.289 1 94.44 242 GLN A CA 1
ATOM 1863 C C . GLN A 1 242 ? -11.516 -1.268 -9.078 1 94.44 242 GLN A C 1
ATOM 1865 O O . GLN A 1 242 ? -11.484 -0.083 -8.734 1 94.44 242 GLN A O 1
ATOM 1870 N N . ILE A 1 243 ? -10.43 -1.984 -9.32 1 95.25 243 ILE A N 1
ATOM 1871 C CA . ILE A 1 243 ? -9.109 -1.446 -9.008 1 95.25 243 ILE A CA 1
ATOM 1872 C C . ILE A 1 243 ? -8.359 -1.118 -10.297 1 95.25 243 ILE A C 1
ATOM 1874 O O . ILE A 1 243 ? -7.555 -0.184 -10.336 1 95.25 243 ILE A O 1
ATOM 1878 N N . ILE A 1 244 ? -8.617 -1.677 -11.391 1 96.62 244 ILE A N 1
ATOM 1879 C CA . ILE A 1 244 ? -7.754 -1.745 -12.562 1 96.62 244 ILE A CA 1
ATOM 1880 C C . ILE A 1 244 ? -7.988 -0.523 -13.453 1 96.62 244 ILE A C 1
ATOM 1882 O O . ILE A 1 244 ? -7.203 -0.25 -14.359 1 96.62 244 ILE A O 1
ATOM 1886 N N . ALA A 1 245 ? -8.977 0.273 -13.273 1 94.5 245 ALA A N 1
ATOM 1887 C CA . ALA A 1 245 ? -9.492 1.254 -14.227 1 94.5 245 ALA A CA 1
ATOM 1888 C C . ALA A 1 245 ? -8.383 2.186 -14.703 1 94.5 245 ALA A C 1
ATOM 1890 O O . ALA A 1 245 ? -8.203 2.381 -15.914 1 94.5 245 ALA A O 1
ATOM 1891 N N . PRO A 1 246 ? -7.535 2.701 -13.836 1 94.06 246 PRO A N 1
ATOM 1892 C CA . PRO A 1 246 ? -6.52 3.641 -14.32 1 94.06 246 PRO A CA 1
ATOM 1893 C C . PRO A 1 246 ? -5.473 2.971 -15.211 1 94.06 246 PRO A C 1
ATOM 1895 O O . PRO A 1 246 ? -4.93 3.607 -16.109 1 94.06 246 PRO A O 1
ATOM 1898 N N . TYR A 1 247 ? -5.238 1.768 -15.023 1 97.12 247 TYR A N 1
ATOM 1899 C CA . TYR A 1 247 ? -4.211 1.051 -15.773 1 97.12 247 TYR A CA 1
ATOM 1900 C C . TYR A 1 247 ? -4.703 0.674 -17.156 1 97.12 247 TYR A C 1
ATOM 1902 O O . TYR A 1 247 ? -3.912 0.549 -18.094 1 97.12 247 TYR A O 1
ATOM 1910 N N . LEU A 1 248 ? -6.016 0.5 -17.25 1 97.44 248 LEU A N 1
ATOM 1911 C CA . LEU A 1 248 ? -6.613 0.268 -18.562 1 97.44 248 LEU A CA 1
ATOM 1912 C C . LEU A 1 248 ? -6.758 1.575 -19.328 1 97.44 248 LEU A C 1
ATOM 1914 O O . LEU A 1 248 ? -6.508 1.618 -20.531 1 97.44 248 LEU A O 1
ATOM 1918 N N . ALA A 1 249 ? -7.062 2.596 -18.625 1 94.94 249 ALA A N 1
ATOM 1919 C CA . ALA A 1 249 ? -7.367 3.891 -19.234 1 94.94 249 ALA A CA 1
ATOM 1920 C C . ALA A 1 249 ? -6.152 4.453 -19.969 1 94.94 249 ALA A C 1
ATOM 1922 O O . ALA A 1 249 ? -6.285 5.055 -21.031 1 94.94 249 ALA A O 1
ATOM 1923 N N . ASP A 1 250 ? -4.977 4.219 -19.438 1 93.12 250 ASP A N 1
ATOM 1924 C CA . ASP A 1 250 ? -3.801 4.801 -20.078 1 93.12 250 ASP A CA 1
ATOM 1925 C C . ASP A 1 250 ? -3.074 3.764 -20.938 1 93.12 250 ASP A C 1
ATOM 1927 O O . ASP A 1 250 ? -2.006 4.043 -21.484 1 93.12 250 ASP A O 1
ATOM 1931 N N . GLY A 1 251 ? -3.609 2.592 -21.047 1 96.44 251 GLY A N 1
ATOM 1932 C CA . GLY A 1 251 ? -3.137 1.587 -21.984 1 96.44 251 GLY A CA 1
ATOM 1933 C C . GLY A 1 251 ? -1.926 0.823 -21.469 1 96.44 251 GLY A C 1
ATOM 1934 O O . GLY A 1 251 ? -1.357 0.003 -22.203 1 96.44 251 GLY A O 1
ATOM 1935 N N . ARG A 1 252 ? -1.559 1.009 -20.297 1 97.31 252 ARG A N 1
ATOM 1936 C CA . ARG A 1 252 ? -0.4 0.299 -19.766 1 97.31 252 ARG A CA 1
ATOM 1937 C C . ARG A 1 252 ? -0.685 -1.193 -19.625 1 97.31 252 ARG A C 1
ATOM 1939 O O . ARG A 1 252 ? 0.231 -2.016 -19.703 1 97.31 252 ARG A O 1
ATOM 1946 N N . LEU A 1 253 ? -1.956 -1.447 -19.344 1 98.56 253 LEU A N 1
ATOM 1947 C CA . LEU A 1 253 ? -2.404 -2.836 -19.312 1 98.56 253 LEU A CA 1
ATOM 1948 C C . LEU A 1 253 ? -3.566 -3.055 -20.281 1 98.56 253 LEU A C 1
ATOM 1950 O O . LEU A 1 253 ? -4.348 -2.135 -20.531 1 98.56 253 LEU A O 1
ATOM 1954 N N . VAL A 1 254 ? -3.627 -4.242 -20.828 1 98.56 254 VAL A N 1
ATOM 1955 C CA . VAL A 1 254 ? -4.707 -4.625 -21.719 1 98.56 254 VAL A CA 1
ATOM 1956 C C . VAL A 1 254 ? -5.34 -5.93 -21.25 1 98.56 254 VAL A C 1
ATOM 1958 O O . VAL A 1 254 ? -4.668 -6.77 -20.656 1 98.56 254 VAL A O 1
ATOM 1961 N N . ARG A 1 255 ? -6.637 -6.043 -21.531 1 98.31 255 ARG A N 1
ATOM 1962 C CA . ARG A 1 255 ? -7.355 -7.262 -21.188 1 98.31 255 ARG A CA 1
ATOM 1963 C C . ARG A 1 255 ? -6.93 -8.422 -22.078 1 98.31 255 ARG A C 1
ATOM 1965 O O . ARG A 1 255 ? -6.75 -8.258 -23.281 1 98.31 255 ARG A O 1
ATOM 1972 N N . LEU A 1 256 ? -6.762 -9.562 -21.484 1 98.44 256 LEU A N 1
ATOM 1973 C CA . LEU A 1 256 ? -6.457 -10.781 -22.219 1 98.44 256 LEU A CA 1
ATOM 1974 C C . LEU A 1 256 ? -7.727 -11.578 -22.484 1 98.44 256 LEU A C 1
ATOM 1976 O O . LEU A 1 256 ? -8.766 -11.328 -21.891 1 98.44 256 LEU A O 1
ATOM 1980 N N . PRO A 1 257 ? -7.617 -12.477 -23.453 1 97.94 257 PRO A N 1
ATOM 1981 C CA . PRO A 1 257 ? -8.805 -13.273 -23.781 1 97.94 257 PRO A CA 1
ATOM 1982 C C . PRO A 1 257 ? -9.297 -14.102 -22.609 1 97.94 257 PRO A C 1
ATOM 1984 O O . PRO A 1 257 ? -8.5 -14.547 -21.781 1 97.94 257 PRO A O 1
ATOM 1987 N N . GLY A 1 258 ? -10.672 -14.32 -22.688 1 97.31 258 GLY A N 1
ATOM 1988 C CA . GLY A 1 258 ? -11.297 -15.117 -21.641 1 97.31 258 GLY A CA 1
ATOM 1989 C C . GLY A 1 258 ? -12.406 -14.383 -20.906 1 97.31 258 GLY A C 1
ATOM 1990 O O . GLY A 1 258 ? -12.656 -13.211 -21.172 1 97.31 258 GLY A O 1
ATOM 1991 N N . PRO A 1 259 ? -12.984 -15.078 -19.953 1 97.06 259 PRO A N 1
ATOM 1992 C CA . PRO A 1 259 ? -14.164 -14.516 -19.312 1 97.06 259 PRO A CA 1
ATOM 1993 C C . PRO A 1 259 ? -13.812 -13.531 -18.188 1 97.06 259 PRO A C 1
ATOM 1995 O O . PRO A 1 259 ? -12.703 -13.57 -17.656 1 97.06 259 PRO A O 1
ATOM 1998 N N . THR A 1 260 ? -14.781 -12.648 -17.953 1 97.88 260 THR A N 1
ATOM 1999 C CA . THR A 1 260 ? -14.828 -11.93 -16.688 1 97.88 260 THR A CA 1
ATOM 2000 C C . THR A 1 260 ? -15.508 -12.766 -15.602 1 97.88 260 THR A C 1
ATOM 2002 O O . THR A 1 260 ? -16.688 -13.094 -15.711 1 97.88 260 THR A O 1
ATOM 2005 N N . MET A 1 261 ? -14.758 -13.094 -14.594 1 96.31 261 MET A N 1
ATOM 2006 C CA . MET A 1 261 ? -15.297 -13.938 -13.531 1 96.31 261 MET A CA 1
ATOM 2007 C C . MET A 1 261 ? -15.891 -13.094 -12.414 1 96.31 261 MET A C 1
ATOM 2009 O O . MET A 1 261 ? -15.188 -12.305 -11.781 1 96.31 261 MET A O 1
ATOM 2013 N N . PRO A 1 262 ? -17.172 -13.32 -12.18 1 95.69 262 PRO A N 1
ATOM 2014 C CA . PRO A 1 262 ? -17.719 -12.633 -11 1 95.69 262 PRO A CA 1
ATOM 2015 C C . PRO A 1 262 ? -17.016 -13.047 -9.711 1 95.69 262 PRO A C 1
ATOM 2017 O O . PRO A 1 262 ? -16.781 -14.242 -9.484 1 95.69 262 PRO A O 1
ATOM 2020 N N . ALA A 1 263 ? -16.719 -12.062 -8.922 1 93.88 263 ALA A N 1
ATOM 2021 C CA . ALA A 1 263 ? -16.078 -12.359 -7.645 1 93.88 263 ALA A CA 1
ATOM 2022 C C . ALA A 1 263 ? -17.078 -12.883 -6.625 1 93.88 263 ALA A C 1
ATOM 2024 O O . ALA A 1 263 ? -18.234 -12.453 -6.613 1 93.88 263 ALA A O 1
ATOM 2025 N N . ARG A 1 264 ? -16.547 -13.727 -5.789 1 89.56 264 ARG A N 1
ATOM 2026 C CA . ARG A 1 264 ? -17.344 -14.219 -4.676 1 89.56 264 ARG A CA 1
ATOM 2027 C C . ARG A 1 264 ? -17.391 -13.211 -3.539 1 89.56 264 ARG A C 1
ATOM 2029 O O . ARG A 1 264 ? -18.25 -13.289 -2.66 1 89.56 264 ARG A O 1
ATOM 2036 N N . PHE A 1 265 ? -16.516 -12.344 -3.633 1 90.5 265 PHE A N 1
ATOM 2037 C CA . PHE A 1 265 ? -16.359 -11.336 -2.586 1 90.5 265 PHE A CA 1
ATOM 2038 C C . PHE A 1 265 ? -16.688 -9.945 -3.119 1 90.5 265 PHE A C 1
ATOM 2040 O O . PHE A 1 265 ? -16.719 -9.734 -4.332 1 90.5 265 PHE A O 1
ATOM 2047 N N . GLY A 1 266 ? -17 -9.07 -2.162 1 93.88 266 GLY A N 1
ATOM 2048 C CA . GLY A 1 266 ? -17.281 -7.684 -2.488 1 93.88 266 GLY A CA 1
ATOM 2049 C C . GLY A 1 266 ? -16.719 -6.707 -1.469 1 93.88 266 GLY A C 1
ATOM 2050 O O . GLY A 1 266 ? -16.062 -7.113 -0.508 1 93.88 266 GLY A O 1
ATOM 2051 N N . TYR A 1 267 ? -16.906 -5.48 -1.816 1 96 267 TYR A N 1
ATOM 2052 C CA . TYR A 1 267 ? -16.5 -4.422 -0.905 1 96 267 TYR A CA 1
ATOM 2053 C C . TYR A 1 267 ? -17.641 -3.992 -0.002 1 96 267 TYR A C 1
ATOM 2055 O O . TYR A 1 267 ? -18.781 -3.877 -0.455 1 96 267 TYR A O 1
ATOM 2063 N N . TYR A 1 268 ? -17.266 -3.756 1.248 1 95.75 268 TYR A N 1
ATOM 2064 C CA . TYR A 1 268 ? -18.25 -3.381 2.256 1 95.75 268 TYR A CA 1
ATOM 2065 C C . TYR A 1 268 ? -17.734 -2.236 3.121 1 95.75 268 TYR A C 1
ATOM 2067 O O . TYR A 1 268 ? -16.547 -2.184 3.449 1 95.75 268 TYR A O 1
ATOM 2075 N N . VAL A 1 269 ? -18.656 -1.358 3.424 1 97 269 VAL A N 1
ATOM 2076 C CA . VAL A 1 269 ? -18.406 -0.393 4.484 1 97 269 VAL A CA 1
ATOM 2077 C C . VAL A 1 269 ? -18.75 -1.003 5.84 1 97 269 VAL A C 1
ATOM 2079 O O . VAL A 1 269 ? -19.859 -1.502 6.031 1 97 269 VAL A O 1
ATOM 2082 N N . VAL A 1 270 ? -17.797 -0.96 6.77 1 93.62 270 VAL A N 1
ATOM 2083 C CA . VAL A 1 270 ? -18.016 -1.626 8.047 1 93.62 270 VAL A CA 1
ATOM 2084 C C . VAL A 1 270 ? -17.719 -0.664 9.195 1 93.62 270 VAL A C 1
ATOM 2086 O O . VAL A 1 270 ? -16.812 0.169 9.086 1 93.62 270 VAL A O 1
ATOM 2089 N N . TYR A 1 271 ? -18.422 -0.763 10.242 1 91.44 271 TYR A N 1
ATOM 2090 C CA . TYR A 1 271 ? -18.172 -0.029 11.477 1 91.44 271 TYR A CA 1
ATOM 2091 C C . TYR A 1 271 ? -18.812 -0.719 12.672 1 91.44 271 TYR A C 1
ATOM 2093 O O . TYR A 1 271 ? -19.672 -1.592 12.508 1 91.44 271 TYR A O 1
ATOM 2101 N N . PRO A 1 272 ? -18.375 -0.405 13.836 1 86.62 272 PRO A N 1
ATOM 2102 C CA . PRO A 1 272 ? -18.906 -1.108 15 1 86.62 272 PRO A CA 1
ATOM 2103 C C . PRO A 1 272 ? -20.422 -0.982 15.133 1 86.62 272 PRO A C 1
ATOM 2105 O O . PRO A 1 272 ? -20.969 0.126 15.062 1 86.62 272 PRO A O 1
ATOM 2108 N N . ALA A 1 273 ? -21.016 -2.1 15.445 1 84.44 273 ALA A N 1
ATOM 2109 C CA . ALA A 1 273 ? -22.484 -2.168 15.492 1 84.44 273 ALA A CA 1
ATOM 2110 C C . ALA A 1 273 ? -23.031 -1.434 16.719 1 84.44 273 ALA A C 1
ATOM 2112 O O . ALA A 1 273 ? -24.141 -0.917 16.688 1 84.44 273 ALA A O 1
ATOM 2113 N N . HIS A 1 274 ? -22.297 -1.428 17.688 1 78.94 274 HIS A N 1
ATOM 2114 C CA . HIS A 1 274 ? -22.797 -0.91 18.969 1 78.94 274 HIS A CA 1
ATOM 2115 C C . HIS A 1 274 ? -22.469 0.572 19.125 1 78.94 274 HIS A C 1
ATOM 2117 O O . HIS A 1 274 ? -22.828 1.187 20.125 1 78.94 274 HIS A O 1
ATOM 2123 N N . ARG A 1 275 ? -21.766 1.126 18.203 1 76.81 275 ARG A N 1
ATOM 2124 C CA . ARG A 1 275 ? -21.391 2.531 18.281 1 76.81 275 ARG A CA 1
ATOM 2125 C C . ARG A 1 275 ? -22.047 3.35 17.188 1 76.81 275 ARG A C 1
ATOM 2127 O O . ARG A 1 275 ? -22.047 2.947 16.016 1 76.81 275 ARG A O 1
ATOM 2134 N N . ARG A 1 276 ? -22.656 4.445 17.656 1 81.56 276 ARG A N 1
ATOM 2135 C CA . ARG A 1 276 ? -23.188 5.363 16.656 1 81.56 276 ARG A CA 1
ATOM 2136 C C . ARG A 1 276 ? -22.078 6.148 15.969 1 81.56 276 ARG A C 1
ATOM 2138 O O . ARG A 1 276 ? -21.172 6.645 16.625 1 81.56 276 ARG A O 1
ATOM 2145 N N . LEU A 1 277 ? -22.266 6.242 14.68 1 88.38 277 LEU A N 1
ATOM 2146 C CA . LEU A 1 277 ? -21.312 7.051 13.93 1 88.38 277 LEU A CA 1
ATOM 2147 C C . LEU A 1 277 ? -21.469 8.531 14.25 1 88.38 277 LEU A C 1
ATOM 2149 O O . LEU A 1 277 ? -22.609 9.031 14.336 1 88.38 277 LEU A O 1
ATOM 2153 N N . ARG A 1 278 ? -20.328 9.148 14.469 1 87.44 278 ARG A N 1
ATOM 2154 C CA . ARG A 1 278 ? -20.391 10.602 14.57 1 87.44 278 ARG A CA 1
ATOM 2155 C C . ARG A 1 278 ? -20.859 11.227 13.266 1 87.44 278 ARG A C 1
ATOM 2157 O O . ARG A 1 278 ? -20.797 10.586 12.211 1 87.44 278 ARG A O 1
ATOM 2164 N N . SER A 1 279 ? -21.297 12.43 13.344 1 90.56 279 SER A N 1
ATOM 2165 C CA . SER A 1 279 ? -21.922 13.102 12.219 1 90.56 279 SER A CA 1
ATOM 2166 C C . SER A 1 279 ? -21.016 13.117 10.992 1 90.56 279 SER A C 1
ATOM 2168 O O . SER A 1 279 ? -21.453 12.797 9.883 1 90.56 279 SER A O 1
ATOM 2170 N N . ALA A 1 280 ? -19.781 13.422 11.156 1 94 280 ALA A N 1
ATOM 2171 C CA . ALA A 1 280 ? -18.828 13.492 10.039 1 94 280 ALA A CA 1
ATOM 2172 C C . ALA A 1 280 ? -18.656 12.117 9.391 1 94 280 ALA A C 1
ATOM 2174 O O . ALA A 1 280 ? -18.641 12.008 8.164 1 94 280 ALA A O 1
ATOM 2175 N N . ALA A 1 281 ? -18.562 11.109 10.211 1 94.81 281 ALA A N 1
ATOM 2176 C CA . ALA A 1 281 ? -18.406 9.75 9.703 1 94.81 281 ALA A CA 1
ATOM 2177 C C . ALA A 1 281 ? -19.672 9.289 8.984 1 94.81 281 ALA A C 1
ATOM 2179 O O . ALA A 1 281 ? -19.594 8.609 7.953 1 94.81 281 ALA A O 1
ATOM 2180 N N . ARG A 1 282 ? -20.781 9.641 9.547 1 94.88 282 ARG A N 1
ATOM 2181 C CA . ARG A 1 282 ? -22.047 9.305 8.898 1 94.88 282 ARG A CA 1
ATOM 2182 C C . ARG A 1 282 ? -22.156 9.969 7.531 1 94.88 282 ARG A C 1
ATOM 2184 O O . ARG A 1 282 ? -22.562 9.336 6.559 1 94.88 282 ARG A O 1
ATOM 2191 N N . ALA A 1 283 ? -21.766 11.195 7.496 1 96.25 283 ALA A N 1
ATOM 2192 C CA . ALA A 1 283 ? -21.781 11.898 6.219 1 96.25 283 ALA A CA 1
ATOM 2193 C C . ALA A 1 283 ? -20.891 11.203 5.191 1 96.25 283 ALA A C 1
ATOM 2195 O O . ALA A 1 283 ? -21.25 11.094 4.02 1 96.25 283 ALA A O 1
ATOM 2196 N N . PHE A 1 284 ? -19.812 10.719 5.613 1 97.94 284 PHE A N 1
ATOM 2197 C CA . PHE A 1 284 ? -18.875 10.023 4.73 1 97.94 284 PHE A CA 1
ATOM 2198 C C . PHE A 1 284 ? -19.469 8.703 4.25 1 97.94 284 PHE A C 1
ATOM 2200 O O . PHE A 1 284 ? -19.375 8.375 3.064 1 97.94 284 PHE A O 1
ATOM 2207 N N . VAL A 1 285 ? -20.047 7.973 5.137 1 97.5 285 VAL A N 1
ATOM 2208 C CA . VAL A 1 285 ? -20.656 6.691 4.801 1 97.5 285 VAL A CA 1
ATOM 2209 C C . VAL A 1 285 ? -21.766 6.902 3.775 1 97.5 285 VAL A C 1
ATOM 2211 O O . VAL A 1 285 ? -21.828 6.188 2.771 1 97.5 285 VAL A O 1
ATOM 2214 N N . ASP A 1 286 ? -22.594 7.867 4.035 1 96.88 286 ASP A N 1
ATOM 2215 C CA . ASP A 1 286 ? -23.703 8.156 3.129 1 96.88 286 ASP A CA 1
ATOM 2216 C C . ASP A 1 286 ? -23.188 8.523 1.737 1 96.88 286 ASP A C 1
ATOM 2218 O O . ASP A 1 286 ? -23.703 8.023 0.731 1 96.88 286 ASP A O 1
ATOM 2222 N N . TRP A 1 287 ? -22.203 9.289 1.685 1 97.38 287 TRP A N 1
ATOM 2223 C CA . TRP A 1 287 ? -21.609 9.688 0.416 1 97.38 287 TRP A CA 1
ATOM 2224 C C . TRP A 1 287 ? -20.984 8.484 -0.293 1 97.38 287 TRP A C 1
ATOM 2226 O O . TRP A 1 287 ? -21.188 8.297 -1.497 1 97.38 287 TRP A O 1
ATOM 2236 N N . LEU A 1 288 ? -20.266 7.691 0.456 1 97.12 288 LEU A N 1
ATOM 2237 C CA . LEU A 1 288 ? -19.578 6.52 -0.087 1 97.12 288 LEU A CA 1
ATOM 2238 C C . LEU A 1 288 ? -20.578 5.59 -0.774 1 97.12 288 LEU A C 1
ATOM 2240 O O . LEU A 1 288 ? -20.312 5.094 -1.871 1 97.12 288 LEU A O 1
ATOM 2244 N N . LEU A 1 289 ? -21.656 5.398 -0.162 1 96.81 289 LEU A N 1
ATOM 2245 C CA . LEU A 1 289 ? -22.641 4.422 -0.632 1 96.81 289 LEU A CA 1
ATOM 2246 C C . LEU A 1 289 ? -23.312 4.906 -1.91 1 96.81 289 LEU A C 1
ATOM 2248 O O . LEU A 1 289 ? -23.953 4.121 -2.621 1 96.81 289 LEU A O 1
ATOM 2252 N N . GLU A 1 290 ? -23.078 6.133 -2.301 1 95.62 290 GLU A N 1
ATOM 2253 C CA . GLU A 1 290 ? -23.656 6.691 -3.521 1 95.62 290 GLU A CA 1
ATOM 2254 C C . GLU A 1 290 ? -22.656 6.617 -4.676 1 95.62 290 GLU A C 1
ATOM 2256 O O . GLU A 1 290 ? -23.016 6.863 -5.832 1 95.62 290 GLU A O 1
ATOM 2261 N N . GLN A 1 291 ? -21.438 6.195 -4.422 1 94.19 291 GLN A N 1
ATOM 2262 C CA . GLN A 1 291 ? -20.359 6.367 -5.391 1 94.19 291 GLN A CA 1
ATOM 2263 C C . GLN A 1 291 ? -20.375 5.258 -6.438 1 94.19 291 GLN A C 1
ATOM 2265 O O . GLN A 1 291 ? -20.109 5.5 -7.613 1 94.19 291 GLN A O 1
ATOM 2270 N N . PRO A 1 292 ? -20.734 4.047 -5.918 1 90.44 292 PRO A N 1
ATOM 2271 C CA . PRO A 1 292 ? -20.719 3.018 -6.957 1 90.44 292 PRO A CA 1
ATOM 2272 C C . PRO A 1 292 ? -21.625 3.352 -8.133 1 90.44 292 PRO A C 1
ATOM 2274 O O . PRO A 1 292 ? -22.75 3.824 -7.938 1 90.44 292 PRO A O 1
ATOM 2277 N N . GLY A 1 293 ? -21.125 3.158 -9.406 1 82.88 293 GLY A N 1
ATOM 2278 C CA . GLY A 1 293 ? -21.891 3.461 -10.609 1 82.88 293 GLY A CA 1
ATOM 2279 C C . GLY A 1 293 ? -21.703 4.887 -11.086 1 82.88 293 GLY A C 1
ATOM 2280 O O . GLY A 1 293 ? -22.141 5.246 -12.18 1 82.88 293 GLY A O 1
ATOM 2281 N N . GLN A 1 294 ? -21.078 5.746 -10.266 1 82.06 294 GLN A N 1
ATOM 2282 C CA . GLN A 1 294 ? -20.797 7.125 -10.648 1 82.06 294 GLN A CA 1
ATOM 2283 C C . GLN A 1 294 ? -19.422 7.254 -11.273 1 82.06 294 GLN A C 1
ATOM 2285 O O . GLN A 1 294 ? -18.5 6.5 -10.93 1 82.06 294 GLN A O 1
ATOM 2290 N N . PRO A 1 295 ? -19.344 8.117 -12.227 1 74.69 295 PRO A N 1
ATOM 2291 C CA . PRO A 1 295 ? -18.016 8.344 -12.812 1 74.69 295 PRO A CA 1
ATOM 2292 C C . PRO A 1 295 ? -17.031 8.93 -11.812 1 74.69 295 PRO A C 1
ATOM 2294 O O . PRO A 1 295 ? -17.438 9.484 -10.789 1 74.69 295 PRO A O 1
ATOM 2297 N N . ASP A 1 296 ? -15.656 8.703 -11.898 1 71.56 296 ASP A N 1
ATOM 2298 C CA . ASP A 1 296 ? -14.625 9.203 -11 1 71.56 296 ASP A CA 1
ATOM 2299 C C . ASP A 1 296 ? -14.57 10.727 -11.023 1 71.56 296 ASP A C 1
ATOM 2301 O O . ASP A 1 296 ? -14.164 11.359 -10.039 1 71.56 296 ASP A O 1
ATOM 2305 N N . ARG A 1 297 ? -14.672 11.32 -12.227 1 62.44 297 ARG A N 1
ATOM 2306 C CA . ARG A 1 297 ? -14.625 12.773 -12.383 1 62.44 297 ARG A CA 1
ATOM 2307 C C . ARG A 1 297 ? -15.969 13.312 -12.867 1 62.44 297 ARG A C 1
ATOM 2309 O O . ARG A 1 297 ? -16.688 12.625 -13.594 1 62.44 297 ARG A O 1
ATOM 2316 N N . MET B 1 1 ? 5.449 -19.156 25.875 1 24.86 1 MET B N 1
ATOM 2317 C CA . MET B 1 1 ? 4.91 -20.5 25.672 1 24.86 1 MET B CA 1
ATOM 2318 C C . MET B 1 1 ? 4.629 -20.75 24.203 1 24.86 1 MET B C 1
ATOM 2320 O O . MET B 1 1 ? 3.936 -19.969 23.547 1 24.86 1 MET B O 1
ATOM 2324 N N . THR B 1 2 ? 5.488 -21.406 23.484 1 32.56 2 THR B N 1
ATOM 2325 C CA . THR B 1 2 ? 5.469 -21.938 22.125 1 32.56 2 THR B CA 1
ATOM 2326 C C . THR B 1 2 ? 4.137 -22.625 21.828 1 32.56 2 THR B C 1
ATOM 2328 O O . THR B 1 2 ? 3.629 -23.375 22.656 1 32.56 2 THR B O 1
ATOM 2331 N N . LEU B 1 3 ? 3.344 -22.078 21.141 1 40.38 3 LEU B N 1
ATOM 2332 C CA . LEU B 1 3 ? 2.209 -22.953 20.844 1 40.38 3 LEU B CA 1
ATOM 2333 C C . LEU B 1 3 ? 2.654 -24.406 20.703 1 40.38 3 LEU B C 1
ATOM 2335 O O . LEU B 1 3 ? 3.572 -24.703 19.938 1 40.38 3 LEU B O 1
ATOM 2339 N N . PRO B 1 4 ? 2.43 -25.219 21.625 1 42.91 4 PRO B N 1
ATOM 2340 C CA . PRO B 1 4 ? 2.846 -26.625 21.484 1 42.91 4 PRO B CA 1
ATOM 2341 C C . PRO B 1 4 ? 2.486 -27.203 20.125 1 42.91 4 PRO B C 1
ATOM 2343 O O . PRO B 1 4 ? 1.458 -26.844 19.547 1 42.91 4 PRO B O 1
ATOM 2346 N N . THR B 1 5 ? 3.465 -27.641 19.312 1 48.25 5 THR B N 1
ATOM 2347 C CA . THR B 1 5 ? 3.334 -28.328 18.047 1 48.25 5 THR B CA 1
ATOM 2348 C C . THR B 1 5 ? 2.076 -29.188 18.016 1 48.25 5 THR B C 1
ATOM 2350 O O . THR B 1 5 ? 1.462 -29.375 16.969 1 48.25 5 THR B O 1
ATOM 2353 N N . ASP B 1 6 ? 1.593 -29.609 19.203 1 50.66 6 ASP B N 1
ATOM 2354 C CA . ASP B 1 6 ? 0.459 -30.516 19.312 1 50.66 6 ASP B CA 1
ATOM 2355 C C . ASP B 1 6 ? -0.862 -29.781 19.094 1 50.66 6 ASP B C 1
ATOM 2357 O O . ASP B 1 6 ? -1.909 -30.406 18.938 1 50.66 6 ASP B O 1
ATOM 2361 N N . TRP B 1 7 ? -0.755 -28.438 18.906 1 56.34 7 TRP B N 1
ATOM 2362 C CA . TRP B 1 7 ? -1.977 -27.656 18.75 1 56.34 7 TRP B CA 1
ATOM 2363 C C . TRP B 1 7 ? -2.273 -27.359 17.297 1 56.34 7 TRP B C 1
ATOM 2365 O O . TRP B 1 7 ? -3.371 -26.922 16.953 1 56.34 7 TRP B O 1
ATOM 2375 N N . LEU B 1 8 ? -1.364 -27.734 16.5 1 60.53 8 LEU B N 1
ATOM 2376 C CA . LEU B 1 8 ? -1.464 -27.312 15.109 1 60.53 8 LEU B CA 1
ATOM 2377 C C . LEU B 1 8 ? -2.631 -28 14.414 1 60.53 8 LEU B C 1
ATOM 2379 O O . LEU B 1 8 ? -3.408 -27.359 13.703 1 60.53 8 LEU B O 1
ATOM 2383 N N . PRO B 1 9 ? -2.744 -29.359 14.734 1 65.19 9 PRO B N 1
ATOM 2384 C CA . PRO B 1 9 ? -3.904 -29.984 14.102 1 65.19 9 PRO B CA 1
ATOM 2385 C C . PRO B 1 9 ? -5.23 -29.422 14.594 1 65.19 9 PRO B C 1
ATOM 2387 O O . PRO B 1 9 ? -6.164 -29.234 13.805 1 65.19 9 PRO B O 1
ATOM 2390 N N . ALA B 1 10 ? -5.164 -29.031 15.852 1 74.12 10 ALA B N 1
ATOM 2391 C CA . ALA B 1 10 ? -6.391 -28.484 16.422 1 74.12 10 ALA B CA 1
ATOM 2392 C C . ALA B 1 10 ? -6.66 -27.078 15.891 1 74.12 10 ALA B C 1
ATOM 2394 O O . ALA B 1 10 ? -7.809 -26.734 15.594 1 74.12 10 ALA B O 1
ATOM 2395 N N . LEU B 1 11 ? -5.621 -26.422 15.672 1 71.44 11 LEU B N 1
ATOM 2396 C CA . LEU B 1 11 ? -5.773 -25.062 15.148 1 71.44 11 LEU B CA 1
ATOM 2397 C C . LEU B 1 11 ? -6.195 -25.094 13.688 1 71.44 11 LEU B C 1
ATOM 2399 O O . LEU B 1 11 ? -7.012 -24.281 13.258 1 71.44 11 LEU B O 1
ATOM 2403 N N . ALA B 1 12 ? -5.648 -26.062 12.984 1 70.75 12 ALA B N 1
ATOM 2404 C CA . ALA B 1 12 ? -6.031 -26.234 11.586 1 70.75 12 ALA B CA 1
ATOM 2405 C C . ALA B 1 12 ? -7.496 -26.656 11.469 1 70.75 12 ALA B C 1
ATOM 2407 O O . ALA B 1 12 ? -8.227 -26.141 10.625 1 70.75 12 ALA B O 1
ATOM 2408 N N . ALA B 1 13 ? -7.852 -27.562 12.352 1 77.38 13 ALA B N 1
ATOM 2409 C CA . ALA B 1 13 ? -9.242 -28.016 12.367 1 77.38 13 ALA B CA 1
ATOM 2410 C C . ALA B 1 13 ? -10.195 -26.875 12.719 1 77.38 13 ALA B C 1
ATOM 2412 O O . ALA B 1 13 ? -11.242 -26.719 12.086 1 77.38 13 ALA B O 1
ATOM 2413 N N . PHE B 1 14 ? -9.766 -26.078 13.656 1 81 14 PHE B N 1
ATOM 2414 C CA . PHE B 1 14 ? -10.586 -24.938 14.07 1 81 14 PHE B CA 1
ATOM 2415 C C . PHE B 1 14 ? -10.711 -23.922 12.938 1 81 14 PHE B C 1
ATOM 2417 O O . PHE B 1 14 ? -11.812 -23.469 12.625 1 81 14 PHE B O 1
ATOM 2424 N N . GLU B 1 15 ? -9.539 -23.672 12.461 1 74.62 15 GLU B N 1
ATOM 2425 C CA . GLU B 1 15 ? -9.547 -22.656 11.406 1 74.62 15 GLU B CA 1
ATOM 2426 C C . GLU B 1 15 ? -10.43 -23.078 10.242 1 74.62 15 GLU B C 1
ATOM 2428 O O . GLU B 1 15 ? -11.203 -22.281 9.711 1 74.62 15 GLU B O 1
ATOM 2433 N N . SER B 1 16 ? -10.367 -24.328 9.766 1 74.44 16 SER B N 1
ATOM 2434 C CA . SER B 1 16 ? -11.188 -24.859 8.688 1 74.44 16 SER B CA 1
ATOM 2435 C C . SER B 1 16 ? -12.664 -24.844 9.055 1 74.44 16 SER B C 1
ATOM 2437 O O . SER B 1 16 ? -13.508 -24.422 8.258 1 74.44 16 SER B O 1
ATOM 2439 N N . ALA B 1 17 ? -12.93 -25.203 10.25 1 79.88 17 ALA B N 1
ATOM 2440 C CA . ALA B 1 17 ? -14.312 -25.219 10.719 1 79.88 17 ALA B CA 1
ATOM 2441 C C . ALA B 1 17 ? -14.883 -23.797 10.797 1 79.88 17 ALA B C 1
ATOM 2443 O O . ALA B 1 17 ? -16.062 -23.578 10.492 1 79.88 17 ALA B O 1
ATOM 2444 N N . ALA B 1 18 ? -14.008 -22.969 11.234 1 76.75 18 ALA B N 1
ATOM 2445 C CA . ALA B 1 18 ? -14.43 -21.562 11.344 1 76.75 18 ALA B CA 1
ATOM 2446 C C . ALA B 1 18 ? -14.734 -20.969 9.969 1 76.75 18 ALA B C 1
ATOM 2448 O O . ALA B 1 18 ? -15.719 -20.25 9.805 1 76.75 18 ALA B O 1
ATOM 2449 N N . ARG B 1 19 ? -13.906 -21.359 9.062 1 71.81 19 ARG B N 1
ATOM 2450 C CA . ARG B 1 19 ? -14.055 -20.859 7.703 1 71.81 19 ARG B CA 1
ATOM 2451 C C . ARG B 1 19 ? -15.297 -21.438 7.039 1 71.81 19 ARG B C 1
ATOM 2453 O O . ARG B 1 19 ? -16.047 -20.719 6.379 1 71.81 19 ARG B O 1
ATOM 2460 N N . HIS B 1 20 ? -15.531 -22.672 7.281 1 70.5 20 HIS B N 1
ATOM 2461 C CA . HIS B 1 20 ? -16.641 -23.375 6.648 1 70.5 20 HIS B CA 1
ATOM 2462 C C . HIS B 1 20 ? -17.922 -23.219 7.465 1 70.5 20 HIS B C 1
ATOM 2464 O O . HIS B 1 20 ? -19.016 -23.469 6.953 1 70.5 20 HIS B O 1
ATOM 2470 N N . GLN B 1 21 ? -17.734 -22.781 8.656 1 75.69 21 GLN B N 1
ATOM 2471 C CA . GLN B 1 21 ? -18.812 -22.797 9.641 1 75.69 21 GLN B CA 1
ATOM 2472 C C . GLN B 1 21 ? -19.609 -24.094 9.562 1 75.69 21 GLN B C 1
ATOM 2474 O O . GLN B 1 21 ? -20.828 -24.078 9.672 1 75.69 21 GLN B O 1
ATOM 2479 N N . ASN B 1 22 ? -18.922 -25.078 9.211 1 77.94 22 ASN B N 1
ATOM 2480 C CA . ASN B 1 22 ? -19.438 -26.438 9.078 1 77.94 22 ASN B CA 1
ATOM 2481 C C . ASN B 1 22 ? -18.359 -27.484 9.352 1 77.94 22 ASN B C 1
ATOM 2483 O O . ASN B 1 22 ? -17.344 -27.531 8.656 1 77.94 22 ASN B O 1
ATOM 2487 N N . PHE B 1 23 ? -18.625 -28.359 10.344 1 81.38 23 PHE B N 1
ATOM 2488 C CA . PHE B 1 23 ? -17.609 -29.328 10.75 1 81.38 23 PHE B CA 1
ATOM 2489 C C . PHE B 1 23 ? -17.453 -30.422 9.703 1 81.38 23 PHE B C 1
ATOM 2491 O O . PHE B 1 23 ? -16.359 -30.938 9.5 1 81.38 23 PHE B O 1
ATOM 2498 N N . ALA B 1 24 ? -18.594 -30.656 8.984 1 81.19 24 ALA B N 1
ATOM 2499 C CA . ALA B 1 24 ? -18.5 -31.672 7.949 1 81.19 24 ALA B CA 1
ATOM 2500 C C . ALA B 1 24 ? -17.641 -31.188 6.781 1 81.19 24 ALA B C 1
ATOM 2502 O O . ALA B 1 24 ? -16.797 -31.938 6.273 1 81.19 24 ALA B O 1
ATOM 2503 N N . HIS B 1 25 ? -17.859 -30.016 6.457 1 79.56 25 HIS B N 1
ATOM 2504 C CA . HIS B 1 25 ? -17.094 -29.453 5.355 1 79.56 25 HIS B CA 1
ATOM 2505 C C . HIS B 1 25 ? -15.625 -29.25 5.754 1 79.56 25 HIS B C 1
ATOM 2507 O O . HIS B 1 25 ? -14.727 -29.453 4.941 1 79.56 25 HIS B O 1
ATOM 2513 N N . ALA B 1 26 ? -15.414 -28.922 6.926 1 78.44 26 ALA B N 1
ATOM 2514 C CA . ALA B 1 26 ? -14.055 -28.812 7.449 1 78.44 26 ALA B CA 1
ATOM 2515 C C . ALA B 1 26 ? -13.359 -30.156 7.438 1 78.44 26 ALA B C 1
ATOM 2517 O O . ALA B 1 26 ? -12.18 -30.25 7.094 1 78.44 26 ALA B O 1
ATOM 2518 N N . ALA B 1 27 ? -14.047 -31.141 7.766 1 79.06 27 ALA B N 1
ATOM 2519 C CA . ALA B 1 27 ? -13.523 -32.5 7.77 1 79.06 27 ALA B CA 1
ATOM 2520 C C . ALA B 1 27 ? -13.102 -32.938 6.367 1 79.06 27 ALA B C 1
ATOM 2522 O O . ALA B 1 27 ? -12.031 -33.531 6.188 1 79.06 27 ALA B O 1
ATOM 2523 N N . GLU B 1 28 ? -13.945 -32.562 5.473 1 75.06 28 GLU B N 1
ATOM 2524 C CA . GLU B 1 28 ? -13.641 -32.875 4.078 1 75.06 28 GLU B CA 1
ATOM 2525 C C . GLU B 1 28 ? -12.367 -32.188 3.621 1 75.06 28 GLU B C 1
ATOM 2527 O O . GLU B 1 28 ? -11.508 -32.781 2.982 1 75.06 28 GLU B O 1
ATOM 2532 N N . GLU B 1 29 ? -12.211 -31 4.062 1 68.44 29 GLU B N 1
ATOM 2533 C CA . GLU B 1 29 ? -11.062 -30.188 3.662 1 68.44 29 GLU B CA 1
ATOM 2534 C C . GLU B 1 29 ? -9.773 -30.719 4.285 1 68.44 29 GLU B C 1
ATOM 2536 O O . GLU B 1 29 ? -8.727 -30.75 3.633 1 68.44 29 GLU B O 1
ATOM 2541 N N . LEU B 1 30 ? -9.805 -31.219 5.43 1 68.31 30 LEU B N 1
ATOM 2542 C CA . LEU B 1 30 ? -8.625 -31.609 6.184 1 68.31 30 LEU B CA 1
ATOM 2543 C C . LEU B 1 30 ? -8.406 -33.125 6.094 1 68.31 30 LEU B C 1
ATOM 2545 O O . LEU B 1 30 ? -7.449 -33.656 6.668 1 68.31 30 LEU B O 1
ATOM 2549 N N . HIS B 1 31 ? -9.312 -33.75 5.297 1 74.25 31 HIS B N 1
ATOM 2550 C CA . HIS B 1 31 ? -9.266 -35.219 5.191 1 74.25 31 HIS B CA 1
ATOM 2551 C C . HIS B 1 31 ? -9.305 -35.875 6.566 1 74.25 31 HIS B C 1
ATOM 2553 O O . HIS B 1 31 ? -8.492 -36.75 6.863 1 74.25 31 HIS B O 1
ATOM 2559 N N . LEU B 1 32 ? -10.195 -35.344 7.309 1 77.12 32 LEU B N 1
ATOM 2560 C CA . LEU B 1 32 ? -10.516 -35.875 8.633 1 77.12 32 LEU B CA 1
ATOM 2561 C C . LEU B 1 32 ? -12 -36.219 8.734 1 77.12 32 LEU B C 1
ATOM 2563 O O . LEU B 1 32 ? -12.781 -35.906 7.844 1 77.12 32 LEU B O 1
ATOM 2567 N N . THR B 1 33 ? -12.359 -37.031 9.656 1 78.5 33 THR B N 1
ATOM 2568 C CA . THR B 1 33 ? -13.773 -37.219 9.938 1 78.5 33 THR B CA 1
ATOM 2569 C C . THR B 1 33 ? -14.352 -36.031 10.695 1 78.5 33 THR B C 1
ATOM 2571 O O . THR B 1 33 ? -13.617 -35.312 11.375 1 78.5 33 THR B O 1
ATOM 2574 N N . ALA B 1 34 ? -15.57 -35.812 10.5 1 83.56 34 ALA B N 1
ATOM 2575 C CA . ALA B 1 34 ? -16.25 -34.75 11.227 1 83.56 34 ALA B CA 1
ATOM 2576 C C . ALA B 1 34 ? -16.062 -34.906 12.734 1 83.56 34 ALA B C 1
ATOM 2578 O O . ALA B 1 34 ? -15.938 -33.906 13.461 1 83.56 34 ALA B O 1
ATOM 2579 N N . SER B 1 35 ? -16.016 -36.125 13.164 1 84.75 35 SER B N 1
ATOM 2580 C CA . SER B 1 35 ? -15.789 -36.438 14.578 1 84.75 35 SER B CA 1
ATOM 2581 C C . SER B 1 35 ? -14.398 -36 15.023 1 84.75 35 SER B C 1
ATOM 2583 O O . SER B 1 35 ? -14.227 -35.438 16.109 1 84.75 35 SER B O 1
ATOM 2585 N N . ALA B 1 36 ? -13.461 -36.188 14.219 1 79.56 36 ALA B N 1
ATOM 2586 C CA . ALA B 1 36 ? -12.086 -35.781 14.516 1 79.56 36 ALA B CA 1
ATOM 2587 C C . ALA B 1 36 ? -11.953 -34.281 14.562 1 79.56 36 ALA B C 1
ATOM 2589 O O . ALA B 1 36 ? -11.273 -33.719 15.438 1 79.56 36 ALA B O 1
ATOM 2590 N N . VAL B 1 37 ? -12.578 -33.688 13.648 1 83.81 37 VAL B N 1
ATOM 2591 C CA . VAL B 1 37 ? -12.562 -32.219 13.641 1 83.81 37 VAL B CA 1
ATOM 2592 C C . VAL B 1 37 ? -13.211 -31.688 14.922 1 83.81 37 VAL B C 1
ATOM 2594 O O . VAL B 1 37 ? -12.672 -30.781 15.562 1 83.81 37 VAL B O 1
ATOM 2597 N N . SER B 1 38 ? -14.297 -32.25 15.227 1 84.75 38 SER B N 1
ATOM 2598 C CA . SER B 1 38 ? -15 -31.859 16.438 1 84.75 38 SER B CA 1
ATOM 2599 C C . SER B 1 38 ? -14.141 -32.094 17.688 1 84.75 38 SER B C 1
ATOM 2601 O O . SER B 1 38 ? -14.109 -31.25 18.594 1 84.75 38 SER B O 1
ATOM 2603 N N . HIS B 1 39 ? -13.492 -33.156 17.641 1 83.38 39 HIS B N 1
ATOM 2604 C CA . HIS B 1 39 ? -12.609 -33.5 18.75 1 83.38 39 HIS B CA 1
ATOM 2605 C C . HIS B 1 39 ? -11.469 -32.5 18.875 1 83.38 39 HIS B C 1
ATOM 2607 O O . HIS B 1 39 ? -11.148 -32.062 19.984 1 83.38 39 HIS B O 1
ATOM 2613 N N . HIS B 1 40 ? -10.859 -32.219 17.797 1 81.12 40 HIS B N 1
ATOM 2614 C CA . HIS B 1 40 ? -9.773 -31.25 17.766 1 81.12 40 HIS B CA 1
ATOM 2615 C C . HIS B 1 40 ? -10.242 -29.891 18.266 1 81.12 40 HIS B C 1
ATOM 2617 O O . HIS B 1 40 ? -9.539 -29.219 19.031 1 81.12 40 HIS B O 1
ATOM 2623 N N . VAL B 1 41 ? -11.391 -29.484 17.844 1 83.94 41 VAL B N 1
ATOM 2624 C CA . VAL B 1 41 ? -11.945 -28.188 18.25 1 83.94 41 VAL B CA 1
ATOM 2625 C C . VAL B 1 41 ? -12.242 -28.219 19.75 1 83.94 41 VAL B C 1
ATOM 2627 O O . VAL B 1 41 ? -11.945 -27.25 20.453 1 83.94 41 VAL B O 1
ATOM 2630 N N . ARG B 1 42 ? -12.727 -29.297 20.219 1 84.69 42 ARG B N 1
ATOM 2631 C CA . ARG B 1 42 ? -13.023 -29.453 21.641 1 84.69 42 ARG B CA 1
ATOM 2632 C C . ARG B 1 42 ? -11.75 -29.422 22.469 1 84.69 42 ARG B C 1
ATOM 2634 O O . ARG B 1 42 ? -11.719 -28.812 23.547 1 84.69 42 ARG B O 1
ATOM 2641 N N . LYS B 1 43 ? -10.836 -30.062 21.938 1 78.12 43 LYS B N 1
ATOM 2642 C CA . LYS B 1 43 ? -9.531 -30.062 22.594 1 78.12 43 LYS B CA 1
ATOM 2643 C C . LYS B 1 43 ? -8.969 -28.641 22.703 1 78.12 43 LYS B C 1
ATOM 2645 O O . LYS B 1 43 ? -8.445 -28.25 23.75 1 78.12 43 LYS B O 1
ATOM 2650 N N . LEU B 1 44 ? -9.062 -27.984 21.656 1 77.44 44 LEU B N 1
ATOM 2651 C CA . LEU B 1 44 ? -8.586 -26.609 21.609 1 77.44 44 LEU B CA 1
ATOM 2652 C C . LEU B 1 44 ? -9.375 -25.734 22.578 1 77.44 44 LEU B C 1
ATOM 2654 O O . LEU B 1 44 ? -8.797 -24.922 23.312 1 77.44 44 LEU B O 1
ATOM 2658 N N . GLU B 1 45 ? -10.641 -25.859 22.547 1 82.25 45 GLU B N 1
ATOM 2659 C CA . GLU B 1 45 ? -11.508 -25.109 23.469 1 82.25 45 GLU B CA 1
ATOM 2660 C C . GLU B 1 45 ? -11.18 -25.438 24.922 1 82.25 45 GLU B C 1
ATOM 2662 O O . GLU B 1 45 ? -11.125 -24.547 25.766 1 82.25 45 GLU B O 1
ATOM 2667 N N . ALA B 1 46 ? -10.953 -26.719 25.188 1 79 46 ALA B N 1
ATOM 2668 C CA . ALA B 1 46 ? -10.609 -27.172 26.531 1 79 46 ALA B CA 1
ATOM 2669 C C . ALA B 1 46 ? -9.281 -26.578 26.984 1 79 46 ALA B C 1
ATOM 2671 O O . ALA B 1 46 ? -9.141 -26.156 28.125 1 79 46 ALA B O 1
ATOM 2672 N N . GLN B 1 47 ? -8.445 -26.594 26.094 1 71.62 47 GLN B N 1
ATOM 2673 C CA . GLN B 1 47 ? -7.121 -26.078 26.422 1 71.62 47 GLN B CA 1
ATOM 2674 C C . GLN B 1 47 ? -7.156 -24.562 26.641 1 71.62 47 GLN B C 1
ATOM 2676 O O . GLN B 1 47 ? -6.445 -24.047 27.5 1 71.62 47 GLN B O 1
ATOM 2681 N N . LEU B 1 48 ? -7.953 -23.938 25.891 1 71.94 48 LEU B N 1
ATOM 2682 C CA . LEU B 1 48 ? -8.047 -22.484 25.953 1 71.94 48 LEU B CA 1
ATOM 2683 C C . LEU B 1 48 ? -9.031 -22.047 27.031 1 71.94 48 LEU B C 1
ATOM 2685 O O . LEU B 1 48 ? -9.008 -20.906 27.469 1 71.94 48 LEU B O 1
ATOM 2689 N N . GLY B 1 49 ? -9.859 -23 27.422 1 75.94 49 GLY B N 1
ATOM 2690 C CA . GLY B 1 49 ? -10.852 -22.734 28.453 1 75.94 49 GLY B CA 1
ATOM 2691 C C . GLY B 1 49 ? -12 -21.875 27.969 1 75.94 49 GLY B C 1
ATOM 2692 O O . GLY B 1 49 ? -12.664 -21.203 28.781 1 75.94 49 GLY B O 1
ATOM 2693 N N . VAL B 1 50 ? -12.117 -21.703 26.672 1 79.12 50 VAL B N 1
ATOM 2694 C CA . VAL B 1 50 ? -13.211 -20.922 26.109 1 79.12 50 VAL B CA 1
ATOM 2695 C C . VAL B 1 50 ? -13.875 -21.703 24.984 1 79.12 50 VAL B C 1
ATOM 2697 O O . VAL B 1 50 ? -13.25 -22.578 24.375 1 79.12 50 VAL B O 1
ATOM 2700 N N . ALA B 1 51 ? -15.203 -21.344 24.781 1 84.12 51 ALA B N 1
ATOM 2701 C CA . ALA B 1 51 ? -15.898 -21.891 23.609 1 84.12 51 ALA B CA 1
ATOM 2702 C C . ALA B 1 51 ? -15.594 -21.062 22.359 1 84.12 51 ALA B C 1
ATOM 2704 O O . ALA B 1 51 ? -15.562 -19.828 22.422 1 84.12 51 ALA B O 1
ATOM 2705 N N . LEU B 1 52 ? -15.242 -21.875 21.328 1 83.31 52 LEU B N 1
ATOM 2706 C CA . LEU B 1 52 ? -14.898 -21.203 20.078 1 83.31 52 LEU B CA 1
ATOM 2707 C C . LEU B 1 52 ? -16.078 -21.234 19.109 1 83.31 52 LEU B C 1
ATOM 2709 O O . LEU B 1 52 ? -16.141 -20.406 18.188 1 83.31 52 LEU B O 1
ATOM 2713 N N . PHE B 1 53 ? -16.984 -22.203 19.297 1 85.69 53 PHE B N 1
ATOM 2714 C CA . PHE B 1 53 ? -18.172 -22.328 18.453 1 85.69 53 PHE B CA 1
ATOM 2715 C C . PHE B 1 53 ? -19.438 -22.359 19.312 1 85.69 53 PHE B C 1
ATOM 2717 O O . PHE B 1 53 ? -19.406 -22.828 20.453 1 85.69 53 PHE B O 1
ATOM 2724 N N . GLN B 1 54 ? -20.453 -21.734 18.781 1 83.44 54 GLN B N 1
ATOM 2725 C CA . GLN B 1 54 ? -21.812 -21.922 19.266 1 83.44 54 GLN B CA 1
ATOM 2726 C C . GLN B 1 54 ? -22.609 -22.859 18.375 1 83.44 54 GLN B C 1
ATOM 2728 O O . GLN B 1 54 ? -22.609 -22.703 17.141 1 83.44 54 GLN B O 1
ATOM 2733 N N . ARG B 1 55 ? -23.156 -23.969 18.969 1 75.19 55 ARG B N 1
ATOM 2734 C CA . ARG B 1 55 ? -23.906 -24.969 18.219 1 75.19 55 ARG B CA 1
ATOM 2735 C C . ARG B 1 55 ? -25.391 -24.609 18.172 1 75.19 55 ARG B C 1
ATOM 2737 O O . ARG B 1 55 ? -25.953 -24.188 19.188 1 75.19 55 ARG B O 1
ATOM 2744 N N . HIS B 1 56 ? -25.844 -24.438 16.953 1 75 56 HIS B N 1
ATOM 2745 C CA . HIS B 1 56 ? -27.281 -24.266 16.75 1 75 56 HIS B CA 1
ATOM 2746 C C . HIS B 1 56 ? -27.844 -25.406 15.906 1 75 56 HIS B C 1
ATOM 2748 O O . HIS B 1 56 ? -27.109 -26.266 15.438 1 75 56 HIS B O 1
ATOM 2754 N N . ALA B 1 57 ? -29.234 -25.562 15.781 1 66.31 57 ALA B N 1
ATOM 2755 C CA . ALA B 1 57 ? -29.922 -26.625 15.047 1 66.31 57 ALA B CA 1
ATOM 2756 C C . ALA B 1 57 ? -29.422 -26.703 13.609 1 66.31 57 ALA B C 1
ATOM 2758 O O . ALA B 1 57 ? -29.406 -27.781 13.016 1 66.31 57 ALA B O 1
ATOM 2759 N N . ARG B 1 58 ? -29.047 -25.641 13.055 1 63.41 58 ARG B N 1
ATOM 2760 C CA . ARG B 1 58 ? -28.75 -25.562 11.633 1 63.41 58 ARG B CA 1
ATOM 2761 C C . ARG B 1 58 ? -27.234 -25.484 11.391 1 63.41 58 ARG B C 1
ATOM 2763 O O . ARG B 1 58 ? -26.797 -25.234 10.266 1 63.41 58 ARG B O 1
ATOM 2770 N N . GLY B 1 59 ? -26.453 -25.656 12.484 1 73 59 GLY B N 1
ATOM 2771 C CA . GLY B 1 59 ? -25.031 -25.625 12.227 1 73 59 GLY B CA 1
ATOM 2772 C C . GLY B 1 59 ? -24.234 -25 13.352 1 73 59 GLY B C 1
ATOM 2773 O O . GLY B 1 59 ? -24.656 -24.984 14.5 1 73 59 GLY B O 1
ATOM 2774 N N . VAL B 1 60 ? -22.906 -24.609 13.055 1 78.69 60 VAL B N 1
ATOM 2775 C CA . VAL B 1 60 ? -22.047 -24.031 14.078 1 78.69 60 VAL B CA 1
ATOM 2776 C C . VAL B 1 60 ? -21.656 -22.609 13.688 1 78.69 60 VAL B C 1
ATOM 2778 O O . VAL B 1 60 ? -21.516 -22.312 12.508 1 78.69 60 VAL B O 1
ATOM 2781 N N . SER B 1 61 ? -21.703 -21.75 14.727 1 81.12 61 SER B N 1
ATOM 2782 C CA . SER B 1 61 ? -21.219 -20.375 14.531 1 81.12 61 SER B CA 1
ATOM 2783 C C . SER B 1 61 ? -20.109 -20.031 15.531 1 81.12 61 SER B C 1
ATOM 2785 O O . SER B 1 61 ? -20.047 -20.625 16.609 1 81.12 61 SER B O 1
ATOM 2787 N N . LEU B 1 62 ? -19.234 -19.141 15.102 1 78.69 62 LEU B N 1
ATOM 2788 C CA . LEU B 1 62 ? -18.125 -18.75 15.961 1 78.69 62 LEU B CA 1
ATOM 2789 C C . LEU B 1 62 ? -18.594 -17.891 17.125 1 78.69 62 LEU B C 1
ATOM 2791 O O . LEU B 1 62 ? -19.484 -17.047 16.953 1 78.69 62 LEU B O 1
ATOM 2795 N N . THR B 1 63 ? -18.016 -18.172 18.359 1 78.56 63 THR B N 1
ATOM 2796 C CA . THR B 1 63 ? -18.141 -17.25 19.469 1 78.56 63 THR B CA 1
ATOM 2797 C C . THR B 1 63 ? -17.25 -16.016 19.25 1 78.56 63 THR B C 1
ATOM 2799 O O . THR B 1 63 ? -16.5 -15.961 18.266 1 78.56 63 THR B O 1
ATOM 2802 N N . ALA B 1 64 ? -17.422 -15.125 20.141 1 65.5 64 ALA B N 1
ATOM 2803 C CA . ALA B 1 64 ? -16.547 -13.961 20.062 1 65.5 64 ALA B CA 1
ATOM 2804 C C . ALA B 1 64 ? -15.078 -14.359 20.188 1 65.5 64 ALA B C 1
ATOM 2806 O O . ALA B 1 64 ? -14.227 -13.852 19.453 1 65.5 64 ALA B O 1
ATOM 2807 N N . GLU B 1 65 ? -14.852 -15.289 21 1 68 65 GLU B N 1
ATOM 2808 C CA . GLU B 1 65 ? -13.516 -15.836 21.188 1 68 65 GLU B CA 1
ATOM 2809 C C . GLU B 1 65 ? -13.07 -16.641 19.953 1 68 65 GLU B C 1
ATOM 2811 O O . GLU B 1 65 ? -11.906 -16.578 19.547 1 68 65 GLU B O 1
ATOM 2816 N N . GLY B 1 66 ? -14.008 -17.328 19.438 1 74.56 66 GLY B N 1
ATOM 2817 C CA . GLY B 1 66 ? -13.734 -18.078 18.219 1 74.56 66 GLY B CA 1
ATOM 2818 C C . GLY B 1 66 ? -13.344 -17.203 17.047 1 74.56 66 GLY B C 1
ATOM 2819 O O . GLY B 1 66 ? -12.406 -17.516 16.297 1 74.56 66 GLY B O 1
ATOM 2820 N N . ARG B 1 67 ? -13.992 -16.203 17 1 66 67 ARG B N 1
ATOM 2821 C CA . ARG B 1 67 ? -13.719 -15.281 15.906 1 66 67 ARG B CA 1
ATOM 2822 C C . ARG B 1 67 ? -12.328 -14.656 16.047 1 66 67 ARG B C 1
ATOM 2824 O O . ARG B 1 67 ? -11.586 -14.562 15.07 1 66 67 ARG B O 1
ATOM 2831 N N . ARG B 1 68 ? -11.992 -14.328 17.203 1 60.28 68 ARG B N 1
ATOM 2832 C CA . ARG B 1 68 ? -10.664 -13.781 17.469 1 60.28 68 ARG B CA 1
ATOM 2833 C C . ARG B 1 68 ? -9.578 -14.797 17.109 1 60.28 68 ARG B C 1
ATOM 2835 O O . ARG B 1 68 ? -8.57 -14.445 16.484 1 60.28 68 ARG B O 1
ATOM 2842 N N . LEU B 1 69 ? -9.828 -16 17.5 1 66.44 69 LEU B N 1
ATOM 2843 C CA . LEU B 1 69 ? -8.852 -17.031 17.203 1 66.44 69 LEU B CA 1
ATOM 2844 C C . LEU B 1 69 ? -8.82 -17.359 15.711 1 66.44 69 LEU B C 1
ATOM 2846 O O . LEU B 1 69 ? -7.758 -17.594 15.141 1 66.44 69 LEU B O 1
ATOM 2850 N N . ALA B 1 70 ? -9.961 -17.281 15.172 1 65.5 70 ALA B N 1
ATOM 2851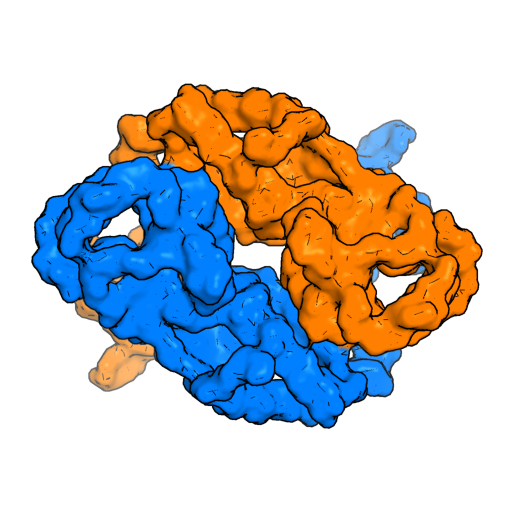 C CA . ALA B 1 70 ? -10.023 -17.578 13.742 1 65.5 70 ALA B CA 1
ATOM 2852 C C . ALA B 1 70 ? -9.234 -16.547 12.93 1 65.5 70 ALA B C 1
ATOM 2854 O O . ALA B 1 70 ? -8.492 -16.922 12.016 1 65.5 70 ALA B O 1
ATOM 2855 N N . ASP B 1 71 ? -9.383 -15.445 13.258 1 56.31 71 ASP B N 1
ATOM 2856 C CA . ASP B 1 71 ? -8.648 -14.383 12.578 1 56.31 71 ASP B CA 1
ATOM 2857 C C . ASP B 1 71 ? -7.145 -14.547 12.758 1 56.31 71 ASP B C 1
ATOM 2859 O O . ASP B 1 71 ? -6.387 -14.438 11.789 1 56.31 71 ASP B O 1
ATOM 2863 N N . ALA B 1 72 ? -6.762 -14.836 13.93 1 55.72 72 ALA B N 1
ATOM 2864 C CA . ALA B 1 72 ? -5.352 -15.047 14.234 1 55.72 72 ALA B CA 1
ATOM 2865 C C . ALA B 1 72 ? -4.824 -16.312 13.562 1 55.72 72 ALA B C 1
ATOM 2867 O O . ALA B 1 72 ? -3.711 -16.312 13.023 1 55.72 72 ALA B O 1
ATOM 2868 N N . ALA B 1 73 ? -5.637 -17.281 13.578 1 57.75 73 ALA B N 1
ATOM 2869 C CA . ALA B 1 73 ? -5.242 -18.562 13 1 57.75 73 ALA B CA 1
ATOM 2870 C C . ALA B 1 73 ? -5.168 -18.484 11.477 1 57.75 73 ALA B C 1
ATOM 2872 O O . ALA B 1 73 ? -4.266 -19.062 10.859 1 57.75 73 ALA B O 1
ATOM 2873 N N . SER B 1 74 ? -6.117 -17.828 11.008 1 53.47 74 SER B N 1
ATOM 2874 C CA . SER B 1 74 ? -6.113 -17.656 9.555 1 53.47 74 SER B CA 1
ATOM 2875 C C . SER B 1 74 ? -4.855 -16.953 9.078 1 53.47 74 SER B C 1
ATOM 2877 O O . SER B 1 74 ? -4.227 -17.359 8.109 1 53.47 74 SER B O 1
ATOM 2879 N N . SER B 1 75 ? -4.543 -15.961 9.719 1 50.16 75 SER B N 1
ATOM 2880 C CA . SER B 1 75 ? -3.311 -15.25 9.406 1 50.16 75 SER B CA 1
ATOM 2881 C C . SER B 1 75 ? -2.086 -16.141 9.617 1 50.16 75 SER B C 1
ATOM 2883 O O . SER B 1 75 ? -1.185 -16.156 8.773 1 50.16 75 SER B O 1
ATOM 2885 N N . ALA B 1 76 ? -2.084 -16.812 10.672 1 47.53 76 ALA B N 1
ATOM 2886 C CA . ALA B 1 76 ? -0.976 -17.703 11 1 47.53 76 ALA B CA 1
ATOM 2887 C C . ALA B 1 76 ? -0.913 -18.875 10.023 1 47.53 76 ALA B C 1
ATOM 2889 O O . ALA B 1 76 ? 0.169 -19.25 9.57 1 47.53 76 ALA B O 1
ATOM 2890 N N . LEU B 1 77 ? -2.076 -19.406 9.742 1 48.34 77 LEU B N 1
ATOM 2891 C CA . LEU B 1 77 ? -2.105 -20.547 8.836 1 48.34 77 LEU B CA 1
ATOM 2892 C C . LEU B 1 77 ? -1.808 -20.109 7.402 1 48.34 77 LEU B C 1
ATOM 2894 O O . LEU B 1 77 ? -1.146 -20.828 6.652 1 48.34 77 LEU B O 1
ATOM 2898 N N . SER B 1 78 ? -2.361 -19.031 7.086 1 45.59 78 SER B N 1
ATOM 2899 C CA . SER B 1 78 ? -1.959 -18.484 5.793 1 45.59 78 SER B CA 1
ATOM 2900 C C . SER B 1 78 ? -0.451 -18.266 5.73 1 45.59 78 SER B C 1
ATOM 2902 O O . SER B 1 78 ? 0.183 -18.578 4.719 1 45.59 78 SER B O 1
ATOM 2904 N N . ASP B 1 79 ? 0.013 -17.766 6.773 1 44.22 79 ASP B N 1
ATOM 2905 C CA . ASP B 1 79 ? 1.463 -17.641 6.883 1 44.22 79 ASP B CA 1
ATOM 2906 C C . ASP B 1 79 ? 2.145 -19 6.832 1 44.22 79 ASP B C 1
ATOM 2908 O O . ASP B 1 79 ? 3.17 -19.172 6.168 1 44.22 79 ASP B O 1
ATOM 2912 N N . MET B 1 80 ? 1.562 -19.891 7.527 1 42.47 80 MET B N 1
ATOM 2913 C CA . MET B 1 80 ? 2.088 -21.25 7.52 1 42.47 80 MET B CA 1
ATOM 2914 C C . MET B 1 80 ? 1.895 -21.906 6.152 1 42.47 80 MET B C 1
ATOM 2916 O O . MET B 1 80 ? 2.764 -22.641 5.684 1 42.47 80 MET B O 1
ATOM 2920 N N . ASP B 1 81 ? 0.716 -21.75 5.613 1 41.97 81 ASP B N 1
ATOM 2921 C CA . ASP B 1 81 ? 0.496 -22.297 4.273 1 41.97 81 ASP B CA 1
ATOM 2922 C C . ASP B 1 81 ? 1.514 -21.734 3.281 1 41.97 81 ASP B C 1
ATOM 2924 O O . ASP B 1 81 ? 2.035 -22.469 2.441 1 41.97 81 ASP B O 1
ATOM 2928 N N . VAL B 1 82 ? 1.673 -20.531 3.365 1 41.5 82 VAL B N 1
ATOM 2929 C CA . VAL B 1 82 ? 2.732 -19.938 2.553 1 41.5 82 VAL B CA 1
ATOM 2930 C C . VAL B 1 82 ? 4.066 -20.594 2.885 1 41.5 82 VAL B C 1
ATOM 2932 O O . VAL B 1 82 ? 4.84 -20.938 1.987 1 41.5 82 VAL B O 1
ATOM 2935 N N . VAL B 1 83 ? 4.242 -20.75 4.121 1 39 83 VAL B N 1
ATOM 2936 C CA . VAL B 1 83 ? 5.461 -21.438 4.543 1 39 83 VAL B CA 1
ATOM 2937 C C . VAL B 1 83 ? 5.41 -22.906 4.102 1 39 83 VAL B C 1
ATOM 2939 O O . VAL B 1 83 ? 6.395 -23.422 3.572 1 39 83 VAL B O 1
ATOM 2942 N N . LEU B 1 84 ? 4.363 -23.562 4.379 1 38.72 84 LEU B N 1
ATOM 2943 C CA . LEU B 1 84 ? 4.258 -24.984 4.086 1 38.72 84 LEU B CA 1
ATOM 2944 C C . LEU B 1 84 ? 4.281 -25.234 2.58 1 38.72 84 LEU B C 1
ATOM 2946 O O . LEU B 1 84 ? 4.91 -26.188 2.113 1 38.72 84 LEU B O 1
ATOM 2950 N N . ARG B 1 85 ? 3.482 -24.484 1.934 1 40.16 85 ARG B N 1
ATOM 2951 C CA . ARG B 1 85 ? 3.65 -24.594 0.488 1 40.16 85 ARG B CA 1
ATOM 2952 C C . ARG B 1 85 ? 5.098 -24.344 0.084 1 40.16 85 ARG B C 1
ATOM 2954 O O . ARG B 1 85 ? 5.613 -24.984 -0.83 1 40.16 85 ARG B O 1
ATOM 2961 N N . GLY B 1 86 ? 5.668 -23.422 0.802 1 38.19 86 GLY B N 1
ATOM 2962 C CA . GLY B 1 86 ? 7.098 -23.234 0.626 1 38.19 86 GLY B CA 1
ATOM 2963 C C . GLY B 1 86 ? 7.918 -24.453 1.002 1 38.19 86 GLY B C 1
ATOM 2964 O O . GLY B 1 86 ? 8.922 -24.75 0.354 1 38.19 86 GLY B O 1
ATOM 2965 N N . LEU B 1 87 ? 7.582 -25.078 2.08 1 36.5 87 LEU B N 1
ATOM 2966 C CA . LEU B 1 87 ? 8.352 -26.25 2.488 1 36.5 87 LEU B CA 1
ATOM 2967 C C . LEU B 1 87 ? 8.148 -27.406 1.509 1 36.5 87 LEU B C 1
ATOM 2969 O O . LEU B 1 87 ? 9.062 -28.188 1.272 1 36.5 87 LEU B O 1
ATOM 2973 N N . ARG B 1 88 ? 6.988 -27.766 1.245 1 38.06 88 ARG B N 1
ATOM 2974 C CA . ARG B 1 88 ? 6.883 -28.906 0.347 1 38.06 88 ARG B CA 1
ATOM 2975 C C . ARG B 1 88 ? 7.637 -28.656 -0.955 1 38.06 88 ARG B C 1
ATOM 2977 O O . ARG B 1 88 ? 7.922 -29.594 -1.706 1 38.06 88 ARG B O 1
ATOM 2984 N N . ALA B 1 89 ? 7.566 -27.391 -1.54 1 42.97 89 ALA B N 1
ATOM 2985 C CA . ALA B 1 89 ? 8.344 -27.328 -2.777 1 42.97 89 ALA B CA 1
ATOM 2986 C C . ALA B 1 89 ? 9.844 -27.328 -2.488 1 42.97 89 ALA B C 1
ATOM 2988 O O . ALA B 1 89 ? 10.398 -26.312 -2.076 1 42.97 89 ALA B O 1
ATOM 2989 N N . ALA B 1 90 ? 10.352 -28.188 -1.927 1 43.22 90 ALA B N 1
ATOM 2990 C CA . ALA B 1 90 ? 11.773 -28.484 -1.726 1 43.22 90 ALA B CA 1
ATOM 2991 C C . ALA B 1 90 ? 12.633 -27.766 -2.766 1 43.22 90 ALA B C 1
ATOM 2993 O O . ALA B 1 90 ? 13.602 -27.094 -2.418 1 43.22 90 ALA B O 1
ATOM 2994 N N . ARG B 1 91 ? 12.773 -28.297 -3.99 1 44.88 91 ARG B N 1
ATOM 2995 C CA . ARG B 1 91 ? 13.594 -27.781 -5.078 1 44.88 91 ARG B CA 1
ATOM 2996 C C . ARG B 1 91 ? 13.25 -26.312 -5.363 1 44.88 91 ARG B C 1
ATOM 2998 O O . ARG B 1 91 ? 14.141 -25.516 -5.648 1 44.88 91 ARG B O 1
ATOM 3005 N N . ASP B 1 92 ? 11.938 -25.859 -5.246 1 53.19 92 ASP B N 1
ATOM 3006 C CA . ASP B 1 92 ? 11.445 -24.578 -5.727 1 53.19 92 ASP B CA 1
ATOM 3007 C C . ASP B 1 92 ? 11.719 -23.469 -4.715 1 53.19 92 ASP B C 1
ATOM 3009 O O . ASP B 1 92 ? 11.891 -22.312 -5.086 1 53.19 92 ASP B O 1
ATOM 3013 N N . GLU B 1 93 ? 11.953 -23.75 -3.406 1 62.22 93 GLU B N 1
ATOM 3014 C CA . GLU B 1 93 ? 12.258 -22.766 -2.369 1 62.22 93 GLU B CA 1
ATOM 3015 C C . GLU B 1 93 ? 13.648 -22.172 -2.57 1 62.22 93 GLU B C 1
ATOM 3017 O O . GLU B 1 93 ? 13.891 -21.016 -2.223 1 62.22 93 GLU B O 1
ATOM 3022 N N . HIS B 1 94 ? 14.422 -22.906 -3.242 1 71.69 94 HIS B N 1
ATOM 3023 C CA . HIS B 1 94 ? 15.789 -22.453 -3.428 1 71.69 94 HIS B CA 1
ATOM 3024 C C . HIS B 1 94 ? 15.836 -21.203 -4.309 1 71.69 94 HIS B C 1
ATOM 3026 O O . HIS B 1 94 ? 16.688 -20.328 -4.109 1 71.69 94 HIS B O 1
ATOM 3032 N N . ASP B 1 95 ? 14.836 -21.047 -5.059 1 88.81 95 ASP B N 1
ATOM 3033 C CA . ASP B 1 95 ? 14.875 -19.953 -6.012 1 88.81 95 ASP B CA 1
ATOM 3034 C C . ASP B 1 95 ? 13.93 -18.828 -5.594 1 88.81 95 ASP B C 1
ATOM 3036 O O . ASP B 1 95 ? 13.773 -17.828 -6.312 1 88.81 95 ASP B O 1
ATOM 3040 N N . ARG B 1 96 ? 13.414 -18.938 -4.375 1 91.75 96 ARG B N 1
ATOM 3041 C CA . ARG B 1 96 ? 12.453 -17.938 -3.939 1 91.75 96 ARG B CA 1
ATOM 3042 C C . ARG B 1 96 ? 13.094 -16.938 -2.982 1 91.75 96 ARG B C 1
ATOM 3044 O O . ARG B 1 96 ? 13.867 -17.328 -2.1 1 91.75 96 ARG B O 1
ATOM 3051 N N . VAL B 1 97 ? 12.828 -15.695 -3.191 1 94.5 97 VAL B N 1
ATOM 3052 C CA . VAL B 1 97 ? 13.266 -14.633 -2.297 1 94.5 97 VAL B CA 1
ATOM 3053 C C . VAL B 1 97 ? 12.055 -13.922 -1.704 1 94.5 97 VAL B C 1
ATOM 3055 O O . VAL B 1 97 ? 11.227 -13.375 -2.438 1 94.5 97 VAL B O 1
ATOM 3058 N N . ARG B 1 98 ? 11.945 -13.945 -0.4 1 92.69 98 ARG B N 1
ATOM 3059 C CA . ARG B 1 98 ? 10.875 -13.25 0.308 1 92.69 98 ARG B CA 1
ATOM 3060 C C . ARG B 1 98 ? 11.359 -11.906 0.839 1 92.69 98 ARG B C 1
ATOM 3062 O O . ARG B 1 98 ? 12.305 -11.844 1.628 1 92.69 98 ARG B O 1
ATOM 3069 N N . ILE B 1 99 ? 10.641 -10.875 0.395 1 94.94 99 ILE B N 1
ATOM 3070 C CA . ILE B 1 99 ? 11.047 -9.516 0.72 1 94.94 99 ILE B CA 1
ATOM 3071 C C . ILE B 1 99 ? 9.93 -8.812 1.487 1 94.94 99 ILE B C 1
ATOM 3073 O O . ILE B 1 99 ? 8.758 -8.891 1.101 1 94.94 99 ILE B O 1
ATOM 3077 N N . THR B 1 100 ? 10.227 -8.164 2.605 1 92.75 100 THR B N 1
ATOM 3078 C CA . THR B 1 100 ? 9.312 -7.262 3.293 1 92.75 100 THR B CA 1
ATOM 3079 C C . THR B 1 100 ? 9.766 -5.812 3.148 1 92.75 100 THR B C 1
ATOM 3081 O O . THR B 1 100 ? 10.93 -5.496 3.406 1 92.75 100 THR B O 1
ATOM 3084 N N . THR B 1 101 ? 8.883 -4.953 2.707 1 93.81 101 THR B N 1
ATOM 3085 C CA . THR B 1 101 ? 9.273 -3.572 2.455 1 93.81 101 THR B CA 1
ATOM 3086 C C . THR B 1 101 ? 8.047 -2.658 2.453 1 93.81 101 THR B C 1
ATOM 3088 O O . THR B 1 101 ? 6.984 -3.039 2.939 1 93.81 101 THR B O 1
ATOM 3091 N N . LEU B 1 102 ? 8.266 -1.407 2.076 1 92 102 LEU B N 1
ATOM 3092 C CA . LEU B 1 102 ? 7.211 -0.398 2.027 1 92 102 LEU B CA 1
ATOM 3093 C C . LEU B 1 102 ? 6.496 -0.424 0.682 1 92 102 LEU B C 1
ATOM 3095 O O . LEU B 1 102 ? 7.133 -0.586 -0.362 1 92 102 LEU B O 1
ATOM 3099 N N . HIS B 1 103 ? 5.203 -0.198 0.774 1 93.81 103 HIS B N 1
ATOM 3100 C CA . HIS B 1 103 ? 4.418 -0.184 -0.455 1 93.81 103 HIS B CA 1
ATOM 3101 C C . HIS B 1 103 ? 4.945 0.861 -1.433 1 93.81 103 HIS B C 1
ATOM 3103 O O . HIS B 1 103 ? 5.168 0.562 -2.609 1 93.81 103 HIS B O 1
ATOM 3109 N N . SER B 1 104 ? 5.086 2.041 -0.963 1 94.81 104 SER B N 1
ATOM 3110 C CA . SER B 1 104 ? 5.484 3.162 -1.808 1 94.81 104 SER B CA 1
ATOM 3111 C C . SER B 1 104 ? 6.816 2.891 -2.5 1 94.81 104 SER B C 1
ATOM 3113 O O . SER B 1 104 ? 6.961 3.145 -3.697 1 94.81 104 SER B O 1
ATOM 3115 N N . LEU B 1 105 ? 7.762 2.348 -1.744 1 95.56 105 LEU B N 1
ATOM 3116 C CA . LEU B 1 105 ? 9.07 2.037 -2.312 1 95.56 105 LEU B CA 1
ATOM 3117 C C . LEU B 1 105 ? 8.953 0.97 -3.395 1 95.56 105 LEU B C 1
ATOM 3119 O O . LEU B 1 105 ? 9.594 1.071 -4.445 1 95.56 105 LEU B O 1
ATOM 3123 N N . THR B 1 106 ? 8.156 0.008 -3.127 1 97 106 THR B N 1
ATOM 3124 C CA . THR B 1 106 ? 7.953 -1.062 -4.098 1 97 106 THR B CA 1
ATOM 3125 C C . THR B 1 106 ? 7.332 -0.519 -5.379 1 97 106 THR B C 1
ATOM 3127 O O . THR B 1 106 ? 7.832 -0.775 -6.477 1 97 106 THR B O 1
ATOM 3130 N N . TYR B 1 107 ? 6.371 0.279 -5.246 1 97.06 107 TYR B N 1
ATOM 3131 C CA . TYR B 1 107 ? 5.516 0.739 -6.336 1 97.06 107 TYR B CA 1
ATOM 3132 C C . TYR B 1 107 ? 6.277 1.68 -7.262 1 97.06 107 TYR B C 1
ATOM 3134 O O . TYR B 1 107 ? 6.156 1.584 -8.484 1 97.06 107 TYR B O 1
ATOM 3142 N N . THR B 1 108 ? 7.129 2.502 -6.699 1 96.62 108 THR B N 1
ATOM 3143 C CA . THR B 1 108 ? 7.656 3.586 -7.523 1 96.62 108 THR B CA 1
ATOM 3144 C C . THR B 1 108 ? 9.148 3.395 -7.777 1 96.62 108 THR B C 1
ATOM 3146 O O . THR B 1 108 ? 9.703 3.979 -8.711 1 96.62 108 THR B O 1
ATOM 3149 N N . TRP B 1 109 ? 9.789 2.654 -6.941 1 96.94 109 TRP B N 1
ATOM 3150 C CA . TRP B 1 109 ? 11.234 2.58 -7.066 1 96.94 109 TRP B CA 1
ATOM 3151 C C . TRP B 1 109 ? 11.68 1.167 -7.43 1 96.94 109 TRP B C 1
ATOM 3153 O O . TRP B 1 109 ? 12.508 0.979 -8.328 1 96.94 109 TRP B O 1
ATOM 3163 N N . LEU B 1 110 ? 11.188 0.158 -6.773 1 97.56 110 LEU B N 1
ATOM 3164 C CA . LEU B 1 110 ? 11.656 -1.215 -6.938 1 97.56 110 LEU B CA 1
ATOM 3165 C C . LEU B 1 110 ? 11.117 -1.826 -8.227 1 97.56 110 LEU B C 1
ATOM 3167 O O . LEU B 1 110 ? 11.883 -2.369 -9.023 1 97.56 110 LEU B O 1
ATOM 3171 N N . LEU B 1 111 ? 9.867 -1.732 -8.492 1 97.75 111 LEU B N 1
ATOM 3172 C CA . LEU B 1 111 ? 9.211 -2.426 -9.586 1 97.75 111 LEU B CA 1
ATOM 3173 C C . LEU B 1 111 ? 9.75 -1.955 -10.93 1 97.75 111 LEU B C 1
ATOM 3175 O O . LEU B 1 111 ? 10.047 -2.771 -11.812 1 97.75 111 LEU B O 1
ATOM 3179 N N . PRO B 1 112 ? 10.008 -0.672 -11.133 1 96.81 112 PRO B N 1
ATOM 3180 C CA . PRO B 1 112 ? 10.547 -0.233 -12.422 1 96.81 112 PRO B CA 1
ATOM 3181 C C . PRO B 1 112 ? 11.93 -0.821 -12.711 1 96.81 112 PRO B C 1
ATOM 3183 O O . PRO B 1 112 ? 12.352 -0.862 -13.867 1 96.81 112 PRO B O 1
ATOM 3186 N N . ARG B 1 113 ? 12.547 -1.302 -11.711 1 97 113 ARG B N 1
ATOM 3187 C CA . ARG B 1 113 ? 13.914 -1.785 -11.867 1 97 113 ARG B CA 1
ATOM 3188 C C . ARG B 1 113 ? 13.961 -3.309 -11.922 1 97 113 ARG B C 1
ATOM 3190 O O . ARG B 1 113 ? 14.945 -3.893 -12.375 1 97 113 ARG B O 1
ATOM 3197 N N . LEU B 1 114 ? 12.922 -3.98 -11.516 1 97.25 114 LEU B N 1
ATOM 3198 C CA . LEU B 1 114 ? 12.906 -5.426 -11.312 1 97.25 114 LEU B CA 1
ATOM 3199 C C . LEU B 1 114 ? 13.078 -6.164 -12.633 1 97.25 114 LEU B C 1
ATOM 3201 O O . LEU B 1 114 ? 13.641 -7.258 -12.672 1 97.25 114 LEU B O 1
ATOM 3205 N N . PRO B 1 115 ? 12.578 -5.668 -13.797 1 96.56 115 PRO B N 1
ATOM 3206 C CA . PRO B 1 115 ? 12.781 -6.391 -15.055 1 96.56 115 PRO B CA 1
ATOM 3207 C C . PRO B 1 115 ? 14.25 -6.691 -15.336 1 96.56 115 PRO B C 1
ATOM 3209 O O . PRO B 1 115 ? 14.578 -7.77 -15.844 1 96.56 115 PRO B O 1
ATOM 3212 N N . ARG B 1 116 ? 15.086 -5.82 -14.914 1 95.81 116 ARG B N 1
ATOM 3213 C CA . ARG B 1 116 ? 16.516 -6.031 -15.125 1 95.81 116 ARG B CA 1
ATOM 3214 C C . ARG B 1 116 ? 17.031 -7.18 -14.266 1 95.81 116 ARG B C 1
ATOM 3216 O O . ARG B 1 116 ? 17.828 -7.988 -14.719 1 95.81 116 ARG B O 1
ATOM 3223 N N . PHE B 1 117 ? 16.641 -7.199 -13.07 1 97.25 117 PHE B N 1
ATOM 3224 C CA . PHE B 1 117 ? 17.047 -8.289 -12.195 1 97.25 117 PHE B CA 1
ATOM 3225 C C . PHE B 1 117 ? 16.531 -9.625 -12.719 1 97.25 117 PHE B C 1
ATOM 3227 O O . PHE B 1 117 ? 17.281 -10.609 -12.758 1 97.25 117 PHE B O 1
ATOM 3234 N N . ILE B 1 118 ? 15.273 -9.625 -13.062 1 95.62 118 ILE B N 1
ATOM 3235 C CA . ILE B 1 118 ? 14.617 -10.859 -13.484 1 95.62 118 ILE B CA 1
ATOM 3236 C C . ILE B 1 118 ? 15.25 -11.359 -14.781 1 95.62 118 ILE B C 1
ATOM 3238 O O . ILE B 1 118 ? 15.398 -12.57 -14.984 1 95.62 118 ILE B O 1
ATOM 3242 N N . ALA B 1 119 ? 15.633 -10.484 -15.695 1 94.88 119 ALA B N 1
ATOM 3243 C CA . ALA B 1 119 ? 16.328 -10.867 -16.922 1 94.88 119 ALA B CA 1
ATOM 3244 C C . ALA B 1 119 ? 17.672 -11.531 -16.625 1 94.88 119 ALA B C 1
ATOM 3246 O O . ALA B 1 119 ? 18.062 -12.5 -17.281 1 94.88 119 ALA B O 1
ATOM 3247 N N . ALA B 1 120 ? 18.328 -11.031 -15.617 1 95.62 120 ALA B N 1
ATOM 3248 C CA . ALA B 1 120 ? 19.641 -11.547 -15.234 1 95.62 120 ALA B CA 1
ATOM 3249 C C . ALA B 1 120 ? 19.516 -12.828 -14.43 1 95.62 120 ALA B C 1
ATOM 3251 O O . ALA B 1 120 ? 20.422 -13.672 -14.43 1 95.62 120 ALA B O 1
ATOM 3252 N N . HIS B 1 121 ? 18.422 -12.977 -13.734 1 95.88 121 HIS B N 1
ATOM 3253 C CA . HIS B 1 121 ? 18.188 -14.133 -12.875 1 95.88 121 HIS B CA 1
ATOM 3254 C C . HIS B 1 121 ? 16.797 -14.727 -13.117 1 95.88 121 HIS B C 1
ATOM 3256 O O . HIS B 1 121 ? 15.961 -14.75 -12.211 1 95.88 121 HIS B O 1
ATOM 3262 N N . PRO B 1 122 ? 16.594 -15.344 -14.266 1 92.94 122 PRO B N 1
ATOM 3263 C CA . PRO B 1 122 ? 15.258 -15.781 -14.656 1 92.94 122 PRO B CA 1
ATOM 3264 C C . PRO B 1 122 ? 14.711 -16.891 -13.773 1 92.94 122 PRO B C 1
ATOM 3266 O O . PRO B 1 122 ? 13.508 -17.156 -13.766 1 92.94 122 PRO B O 1
ATOM 3269 N N . HIS B 1 123 ? 15.523 -17.5 -13 1 91.62 123 HIS B N 1
ATOM 3270 C CA . HIS B 1 123 ? 15.086 -18.625 -12.172 1 91.62 123 HIS B CA 1
ATOM 3271 C C . HIS B 1 123 ? 14.617 -18.156 -10.805 1 91.62 123 HIS B C 1
ATOM 3273 O O . HIS B 1 123 ? 13.984 -18.906 -10.062 1 91.62 123 HIS B O 1
ATOM 3279 N N . ILE B 1 124 ? 14.961 -16.969 -10.422 1 94.69 124 ILE B N 1
ATOM 3280 C CA . ILE B 1 124 ? 14.617 -16.453 -9.102 1 94.69 124 ILE B CA 1
ATOM 3281 C C . ILE B 1 124 ? 13.172 -15.969 -9.094 1 94.69 124 ILE B C 1
ATOM 3283 O O . ILE B 1 124 ? 12.75 -15.266 -10.016 1 94.69 124 ILE B O 1
ATOM 3287 N N . ARG B 1 125 ? 12.445 -16.375 -8.094 1 94.81 125 ARG B N 1
ATOM 3288 C CA . ARG B 1 125 ? 11.07 -15.961 -7.863 1 94.81 125 ARG B CA 1
ATOM 3289 C C . ARG B 1 125 ? 10.977 -15.008 -6.672 1 94.81 125 ARG B C 1
ATOM 3291 O O . ARG B 1 125 ? 11.547 -15.273 -5.617 1 94.81 125 ARG B O 1
ATOM 3298 N N . LEU B 1 126 ? 10.234 -13.938 -6.863 1 96.31 126 LEU B N 1
ATOM 3299 C CA . LEU B 1 126 ? 10.156 -12.922 -5.82 1 96.31 126 LEU B CA 1
ATOM 3300 C C . LEU B 1 126 ? 8.773 -12.914 -5.172 1 96.31 126 LEU B C 1
ATOM 3302 O O . LEU B 1 126 ? 7.758 -13.016 -5.863 1 96.31 126 LEU B O 1
ATOM 3306 N N . HIS B 1 127 ? 8.781 -12.836 -3.908 1 93.44 127 HIS B N 1
ATOM 3307 C CA . HIS B 1 127 ? 7.594 -12.539 -3.119 1 93.44 127 HIS B CA 1
ATOM 3308 C C . HIS B 1 127 ? 7.793 -11.289 -2.273 1 93.44 127 HIS B C 1
ATOM 3310 O O . HIS B 1 127 ? 8.641 -11.266 -1.378 1 93.44 127 HIS B O 1
ATOM 3316 N N . VAL B 1 128 ? 6.965 -10.297 -2.555 1 94.94 128 VAL B N 1
ATOM 3317 C CA . VAL B 1 128 ? 7.129 -9.008 -1.891 1 94.94 128 VAL B CA 1
ATOM 3318 C C . VAL B 1 128 ? 5.91 -8.719 -1.014 1 94.94 128 VAL B C 1
ATOM 3320 O O . VAL B 1 128 ? 4.793 -8.586 -1.517 1 94.94 128 VAL B O 1
ATOM 3323 N N . ASP B 1 129 ? 6.168 -8.602 0.229 1 90.38 129 ASP B N 1
ATOM 3324 C CA . ASP B 1 129 ? 5.16 -8.195 1.203 1 90.38 129 ASP B CA 1
ATOM 3325 C C . ASP B 1 129 ? 5.379 -6.75 1.652 1 90.38 129 ASP B C 1
ATOM 3327 O O . ASP B 1 129 ? 6.488 -6.375 2.033 1 90.38 129 ASP B O 1
ATOM 3331 N N . THR B 1 130 ? 4.266 -6.02 1.548 1 88.38 130 THR B N 1
ATOM 3332 C CA . THR B 1 130 ? 4.395 -4.621 1.938 1 88.38 130 THR B CA 1
ATOM 3333 C C . THR B 1 130 ? 3.68 -4.359 3.262 1 88.38 130 THR B C 1
ATOM 3335 O O . THR B 1 130 ? 2.502 -4.691 3.412 1 88.38 130 THR B O 1
ATOM 3338 N N . GLU B 1 131 ? 4.434 -4.023 4.234 1 76.06 131 GLU B N 1
ATOM 3339 C CA . GLU B 1 131 ? 3.965 -3.682 5.574 1 76.06 131 GLU B CA 1
ATOM 3340 C C . GLU B 1 131 ? 4.695 -2.457 6.121 1 76.06 131 GLU B C 1
ATOM 3342 O O . GLU B 1 131 ? 5.863 -2.23 5.797 1 76.06 131 GLU B O 1
ATOM 3347 N N . LEU B 1 132 ? 3.906 -1.781 6.914 1 63.53 132 LEU B N 1
ATOM 3348 C CA . LEU B 1 132 ? 4.531 -0.601 7.5 1 63.53 132 LEU B CA 1
ATOM 3349 C C . LEU B 1 132 ? 5.484 -0.992 8.625 1 63.53 132 LEU B C 1
ATOM 3351 O O . LEU B 1 132 ? 6.531 -0.365 8.805 1 63.53 132 LEU B O 1
ATOM 3355 N N . VAL B 1 133 ? 5.039 -1.962 9.289 1 57.81 133 VAL B N 1
ATOM 3356 C CA . VAL B 1 133 ? 5.852 -2.379 10.422 1 57.81 133 VAL B CA 1
ATOM 3357 C C . VAL B 1 133 ? 6.699 -3.59 10.039 1 57.81 133 VAL B C 1
ATOM 3359 O O . VAL B 1 133 ? 6.25 -4.453 9.281 1 57.81 133 VAL B O 1
ATOM 3362 N N . LEU B 1 134 ? 7.996 -3.383 10.539 1 50.69 134 LEU B N 1
ATOM 3363 C CA . LEU B 1 134 ? 8.898 -4.492 10.258 1 50.69 134 LEU B CA 1
ATOM 3364 C C . LEU B 1 134 ? 8.391 -5.781 10.891 1 50.69 134 LEU B C 1
ATOM 3366 O O . LEU B 1 134 ? 8.141 -5.832 12.094 1 50.69 134 LEU B O 1
ATOM 3370 N N . THR B 1 135 ? 8.18 -6.598 10.031 1 53.59 135 THR B N 1
ATOM 3371 C CA . THR B 1 135 ? 7.785 -7.926 10.484 1 53.59 135 THR B CA 1
ATOM 3372 C C . THR B 1 135 ? 8.992 -8.688 11.039 1 53.59 135 THR B C 1
ATOM 3374 O O . THR B 1 135 ? 10.125 -8.438 10.633 1 53.59 135 THR B O 1
ATOM 3377 N N . ARG B 1 136 ? 8.672 -9.508 11.969 1 51.91 136 ARG B N 1
ATOM 3378 C CA . ARG B 1 136 ? 9.695 -10.336 12.594 1 51.91 136 ARG B CA 1
ATOM 3379 C C . ARG B 1 136 ? 10.305 -11.305 11.586 1 51.91 136 ARG B C 1
ATOM 3381 O O . ARG B 1 136 ? 9.586 -11.875 10.75 1 51.91 136 ARG B O 1
ATOM 3388 N N . PHE B 1 137 ? 11.648 -11.18 11.633 1 56.84 137 PHE B N 1
ATOM 3389 C CA . PHE B 1 137 ? 12.422 -12.117 10.836 1 56.84 137 PHE B CA 1
ATOM 3390 C C . PHE B 1 137 ? 12.461 -13.492 11.5 1 56.84 137 PHE B C 1
ATOM 3392 O O . PHE B 1 137 ? 13.453 -13.859 12.125 1 56.84 137 PHE B O 1
ATOM 3399 N N . ASP B 1 138 ? 11.281 -14.008 11.617 1 55.78 138 ASP B N 1
ATOM 3400 C CA . ASP B 1 138 ? 11.273 -15.367 12.156 1 55.78 138 ASP B CA 1
ATOM 3401 C C . ASP B 1 138 ? 11.43 -16.406 11.047 1 55.78 138 ASP B C 1
ATOM 3403 O O . ASP B 1 138 ? 11.672 -16.047 9.891 1 55.78 138 ASP B O 1
ATOM 3407 N N . GLU B 1 139 ? 11.625 -17.672 11.344 1 51.78 139 GLU B N 1
ATOM 3408 C CA . GLU B 1 139 ? 11.945 -18.75 10.406 1 51.78 139 GLU B CA 1
ATOM 3409 C C . GLU B 1 139 ? 10.992 -18.734 9.219 1 51.78 139 GLU B C 1
ATOM 3411 O O . GLU B 1 139 ? 11.391 -19.047 8.094 1 51.78 139 GLU B O 1
ATOM 3416 N N . ALA B 1 140 ? 9.883 -18.328 9.375 1 57.84 140 ALA B N 1
ATOM 3417 C CA . ALA B 1 140 ? 8.914 -18.297 8.289 1 57.84 140 ALA B CA 1
ATOM 3418 C C . ALA B 1 140 ? 8.773 -16.875 7.727 1 57.84 140 ALA B C 1
ATOM 3420 O O . ALA B 1 140 ? 7.961 -16.641 6.828 1 57.84 140 ALA B O 1
ATOM 3421 N N . GLY B 1 141 ? 9.641 -16.172 8.133 1 73.19 141 GLY B N 1
ATOM 3422 C CA . GLY B 1 141 ? 9.547 -14.766 7.773 1 73.19 141 GLY B CA 1
ATOM 3423 C C . GLY B 1 141 ? 10.312 -14.422 6.504 1 73.19 141 GLY B C 1
ATOM 3424 O O . GLY B 1 141 ? 10.734 -15.32 5.77 1 73.19 141 GLY B O 1
ATOM 3425 N N . PRO B 1 142 ? 10.367 -13.211 6.215 1 86.62 142 PRO B N 1
ATOM 3426 C CA . PRO B 1 142 ? 11.094 -12.75 5.027 1 86.62 142 PRO B CA 1
ATOM 3427 C C . PRO B 1 142 ? 12.594 -13.016 5.113 1 86.62 142 PRO B C 1
ATOM 3429 O O . PRO B 1 142 ? 13.141 -13.18 6.207 1 86.62 142 PRO B O 1
ATOM 3432 N N . ASP B 1 143 ? 13.141 -13.203 3.932 1 89.88 143 ASP B N 1
ATOM 3433 C CA . ASP B 1 143 ? 14.594 -13.336 3.84 1 89.88 143 ASP B CA 1
ATOM 3434 C C . ASP B 1 143 ? 15.289 -12.008 4.133 1 89.88 143 ASP B C 1
ATOM 3436 O O . ASP B 1 143 ? 16.359 -11.984 4.734 1 89.88 143 ASP B O 1
ATOM 3440 N N . LEU B 1 144 ? 14.695 -10.961 3.688 1 93.19 144 LEU B N 1
ATOM 3441 C CA . LEU B 1 144 ? 15.258 -9.625 3.84 1 93.19 144 LEU B CA 1
ATOM 3442 C C . LEU B 1 144 ? 14.164 -8.562 3.809 1 93.19 144 LEU B C 1
ATOM 3444 O O . LEU B 1 144 ? 13.016 -8.859 3.455 1 93.19 144 LEU B O 1
ATOM 3448 N N . GLY B 1 145 ? 14.57 -7.387 4.223 1 94.69 145 GLY B N 1
ATOM 3449 C CA . GLY B 1 145 ? 13.695 -6.23 4.16 1 94.69 145 GLY B CA 1
ATOM 3450 C C . GLY B 1 145 ? 14.375 -4.988 3.623 1 94.69 145 GLY B C 1
ATOM 3451 O O . GLY B 1 145 ? 15.609 -4.91 3.611 1 94.69 145 GLY B O 1
ATOM 3452 N N . ILE B 1 146 ? 13.641 -4.152 3 1 96 146 ILE B N 1
ATOM 3453 C CA . ILE B 1 146 ? 14.062 -2.777 2.76 1 96 146 ILE B CA 1
ATOM 3454 C C . ILE B 1 146 ? 13.281 -1.832 3.668 1 96 146 ILE B C 1
ATOM 3456 O O . ILE B 1 146 ? 12.047 -1.758 3.584 1 96 146 ILE B O 1
ATOM 3460 N N . ARG B 1 147 ? 13.992 -1.14 4.461 1 92.5 147 ARG B N 1
ATOM 3461 C CA . ARG B 1 147 ? 13.352 -0.34 5.496 1 92.5 147 ARG B CA 1
ATOM 3462 C C . ARG B 1 147 ? 13.844 1.102 5.465 1 92.5 147 ARG B C 1
ATOM 3464 O O . ARG B 1 147 ? 14.938 1.376 4.965 1 92.5 147 ARG B O 1
ATOM 3471 N N . TYR B 1 148 ? 12.984 1.917 5.969 1 91.06 148 TYR B N 1
ATOM 3472 C CA . TYR B 1 148 ? 13.289 3.334 6.133 1 91.06 148 TYR B CA 1
ATOM 3473 C C . TYR B 1 148 ? 13.586 3.664 7.59 1 91.06 148 TYR B C 1
ATOM 3475 O O . TYR B 1 148 ? 12.75 3.42 8.469 1 91.06 148 TYR B O 1
ATOM 3483 N N . GLY B 1 149 ? 14.75 4.129 7.855 1 88.81 149 GLY B N 1
ATOM 3484 C CA . GLY B 1 149 ? 15.125 4.383 9.242 1 88.81 149 GLY B CA 1
ATOM 3485 C C . GLY B 1 149 ? 16.5 4.992 9.383 1 88.81 149 GLY B C 1
ATOM 3486 O O . GLY B 1 149 ? 17.016 5.605 8.453 1 88.81 149 GLY B O 1
ATOM 3487 N N . GLN B 1 150 ? 16.984 4.801 10.617 1 87.94 150 GLN B N 1
ATOM 3488 C CA . GLN B 1 150 ? 18.266 5.426 10.938 1 87.94 150 GLN B CA 1
ATOM 3489 C C . GLN B 1 150 ? 19.422 4.445 10.75 1 87.94 150 GLN B C 1
ATOM 3491 O O . GLN B 1 150 ? 20.578 4.789 10.977 1 87.94 150 GLN B O 1
ATOM 3496 N N . GLY B 1 151 ? 19.125 3.264 10.398 1 86.94 151 GLY B N 1
ATOM 3497 C CA . GLY B 1 151 ? 20.188 2.355 10.008 1 86.94 151 GLY B CA 1
ATOM 3498 C C . GLY B 1 151 ? 20.484 1.297 11.055 1 86.94 151 GLY B C 1
ATOM 3499 O O . GLY B 1 151 ? 21.422 0.508 10.898 1 86.94 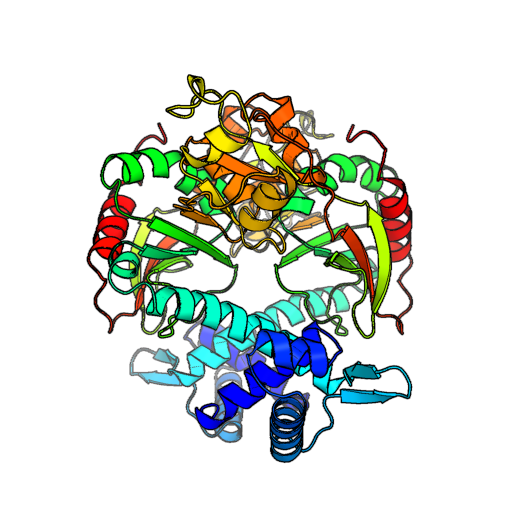151 GLY B O 1
ATOM 3500 N N . HIS B 1 152 ? 19.719 1.3 12.07 1 83.06 152 HIS B N 1
ATOM 3501 C CA . HIS B 1 152 ? 19.969 0.299 13.102 1 83.06 152 HIS B CA 1
ATOM 3502 C C . HIS B 1 152 ? 18.688 -0.407 13.516 1 83.06 152 HIS B C 1
ATOM 3504 O O . HIS B 1 152 ? 17.734 0.241 13.945 1 83.06 152 HIS B O 1
ATOM 3510 N N . TRP B 1 153 ? 18.734 -1.751 13.328 1 78.12 153 TRP B N 1
ATOM 3511 C CA . TRP B 1 153 ? 17.672 -2.646 13.797 1 78.12 153 TRP B CA 1
ATOM 3512 C C . TRP B 1 153 ? 18.266 -3.797 14.609 1 78.12 153 TRP B C 1
ATOM 3514 O O . TRP B 1 153 ? 19.047 -4.598 14.086 1 78.12 153 TRP B O 1
ATOM 3524 N N . PRO B 1 154 ? 17.922 -3.842 15.773 1 73.62 154 PRO B N 1
ATOM 3525 C CA . PRO B 1 154 ? 18.531 -4.883 16.609 1 73.62 154 PRO B CA 1
ATOM 3526 C C . PRO B 1 154 ? 18.391 -6.277 16.016 1 73.62 154 PRO B C 1
ATOM 3528 O O . PRO B 1 154 ? 17.297 -6.66 15.586 1 73.62 154 PRO B O 1
ATOM 3531 N N . GLY B 1 155 ? 19.531 -6.949 16.078 1 76 155 GLY B N 1
ATOM 3532 C CA . GLY B 1 155 ? 19.531 -8.328 15.617 1 76 155 GLY B CA 1
ATOM 3533 C C . GLY B 1 155 ? 19.578 -8.461 14.109 1 76 155 GLY B C 1
ATOM 3534 O O . GLY B 1 155 ? 19.609 -9.57 13.578 1 76 155 GLY B O 1
ATOM 3535 N N . LEU B 1 156 ? 19.625 -7.285 13.508 1 85.19 156 LEU B N 1
ATOM 3536 C CA . LEU B 1 156 ? 19.625 -7.328 12.047 1 85.19 156 LEU B CA 1
ATOM 3537 C C . LEU B 1 156 ? 20.875 -6.68 11.484 1 85.19 156 LEU B C 1
ATOM 3539 O O . LEU B 1 156 ? 21.406 -5.73 12.07 1 85.19 156 LEU B O 1
ATOM 3543 N N . THR B 1 157 ? 21.359 -7.305 10.469 1 90.88 157 THR B N 1
ATOM 3544 C CA . THR B 1 157 ? 22.344 -6.621 9.617 1 90.88 157 THR B CA 1
ATOM 3545 C C . THR B 1 157 ? 21.656 -5.562 8.758 1 90.88 157 THR B C 1
ATOM 3547 O O . THR B 1 157 ? 20.578 -5.805 8.211 1 90.88 157 THR B O 1
ATOM 3550 N N . ALA B 1 158 ? 22.297 -4.434 8.656 1 94.25 158 ALA B N 1
ATOM 3551 C CA . ALA B 1 158 ? 21.75 -3.336 7.863 1 94.25 158 ALA B CA 1
ATOM 3552 C C . ALA B 1 158 ? 22.781 -2.793 6.887 1 94.25 158 ALA B C 1
ATOM 3554 O O . ALA B 1 158 ? 23.891 -2.438 7.281 1 94.25 158 ALA B O 1
ATOM 3555 N N . HIS B 1 159 ? 22.422 -2.795 5.625 1 96.5 159 HIS B N 1
ATOM 3556 C CA . HIS B 1 159 ? 23.219 -2.162 4.582 1 96.5 159 HIS B CA 1
ATOM 3557 C C . HIS B 1 159 ? 22.547 -0.89 4.074 1 96.5 159 HIS B C 1
ATOM 3559 O O . HIS B 1 159 ? 21.375 -0.912 3.676 1 96.5 159 HIS B O 1
ATOM 3565 N N . HIS B 1 160 ? 23.312 0.169 4.094 1 97.56 160 HIS B N 1
ATOM 3566 C CA . HIS B 1 160 ? 22.797 1.422 3.562 1 97.56 160 HIS B CA 1
ATOM 3567 C C . HIS B 1 160 ? 22.516 1.313 2.066 1 97.56 160 HIS B C 1
ATOM 3569 O O . HIS B 1 160 ? 23.406 0.935 1.2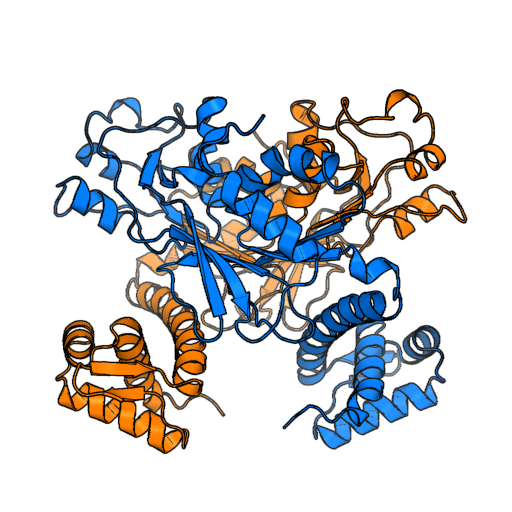95 1 97.56 160 HIS B O 1
ATOM 3575 N N . LEU B 1 161 ? 21.281 1.601 1.71 1 97.75 161 LEU B N 1
ATOM 3576 C CA . LEU B 1 161 ? 20.891 1.519 0.306 1 97.75 161 LEU B CA 1
ATOM 3577 C C . LEU B 1 161 ? 20.969 2.891 -0.356 1 97.75 161 LEU B C 1
ATOM 3579 O O . LEU B 1 161 ? 21.625 3.057 -1.387 1 97.75 161 LEU B O 1
ATOM 3583 N N . MET B 1 162 ? 20.312 3.873 0.242 1 96.81 162 MET B N 1
ATOM 3584 C CA . MET B 1 162 ? 20.297 5.207 -0.351 1 96.81 162 MET B CA 1
ATOM 3585 C C . MET B 1 162 ? 19.797 6.242 0.646 1 96.81 162 MET B C 1
ATOM 3587 O O . MET B 1 162 ? 18.984 5.926 1.517 1 96.81 162 MET B O 1
ATOM 3591 N N . ASP B 1 163 ? 20.281 7.457 0.488 1 96.25 163 ASP B N 1
ATOM 3592 C CA . ASP B 1 163 ? 19.766 8.609 1.228 1 96.25 163 ASP B CA 1
ATOM 3593 C C . ASP B 1 163 ? 18.453 9.117 0.613 1 96.25 163 ASP B C 1
ATOM 3595 O O . ASP B 1 163 ? 18.031 8.633 -0.439 1 96.25 163 ASP B O 1
ATOM 3599 N N . ASP B 1 164 ? 17.859 10.031 1.381 1 95 164 ASP B N 1
ATOM 3600 C CA . ASP B 1 164 ? 16.609 10.609 0.912 1 95 164 ASP B CA 1
ATOM 3601 C C . ASP B 1 164 ? 16.547 12.109 1.201 1 95 164 ASP B C 1
ATOM 3603 O O . ASP B 1 164 ? 17.438 12.656 1.846 1 95 164 ASP B O 1
ATOM 3607 N N . ALA B 1 165 ? 15.609 12.75 0.586 1 96.81 165 ALA B N 1
ATOM 3608 C CA . ALA B 1 165 ? 15.328 14.164 0.8 1 96.81 165 ALA B CA 1
ATOM 3609 C C . ALA B 1 165 ? 13.836 14.461 0.652 1 96.81 165 ALA B C 1
ATOM 3611 O O . ALA B 1 165 ? 13.094 13.648 0.088 1 96.81 165 ALA B O 1
ATOM 3612 N N . LEU B 1 166 ? 13.43 15.602 1.243 1 96.81 166 LEU B N 1
ATOM 3613 C CA . LEU B 1 166 ? 12.016 15.977 1.238 1 96.81 166 LEU B CA 1
ATOM 3614 C C . LEU B 1 166 ? 11.828 17.375 0.652 1 96.81 166 LEU B C 1
ATOM 3616 O O . LEU B 1 166 ? 12.617 18.281 0.923 1 96.81 166 LEU B O 1
ATOM 3620 N N . PHE B 1 167 ? 10.844 17.562 -0.151 1 98 167 PHE B N 1
ATOM 3621 C CA . PHE B 1 167 ? 10.453 18.875 -0.664 1 98 167 PHE B CA 1
ATOM 3622 C C . PHE B 1 167 ? 8.961 18.906 -0.981 1 98 167 PHE B C 1
ATOM 3624 O O . PHE B 1 167 ? 8.352 17.859 -1.228 1 98 167 PHE B O 1
ATOM 3631 N N . PRO B 1 168 ? 8.352 20.062 -0.96 1 98.19 168 PRO B N 1
ATOM 3632 C CA . PRO B 1 168 ? 6.906 20.172 -1.189 1 98.19 168 PRO B CA 1
ATOM 3633 C C . PRO B 1 168 ? 6.535 20.062 -2.666 1 98.19 168 PRO B C 1
ATOM 3635 O O . PRO B 1 168 ? 7.262 20.562 -3.529 1 98.19 168 PRO B O 1
ATOM 3638 N N . VAL B 1 169 ? 5.418 19.391 -2.924 1 98.69 169 VAL B N 1
ATOM 3639 C CA . VAL B 1 169 ? 4.852 19.281 -4.266 1 98.69 169 VAL B CA 1
ATOM 3640 C C . VAL B 1 169 ? 3.336 19.438 -4.203 1 98.69 169 VAL B C 1
ATOM 3642 O O . VAL B 1 169 ? 2.734 19.297 -3.135 1 98.69 169 VAL B O 1
ATOM 3645 N N . ALA B 1 170 ? 2.77 19.766 -5.316 1 98.75 170 ALA B N 1
ATOM 3646 C CA . ALA B 1 170 ? 1.319 19.875 -5.457 1 98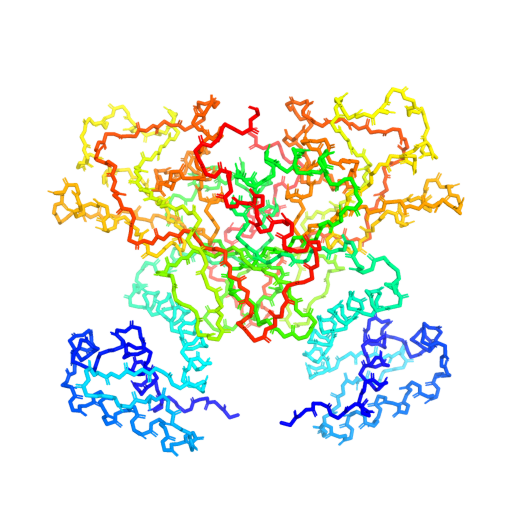.75 170 ALA B CA 1
ATOM 3647 C C . ALA B 1 170 ? 0.901 19.719 -6.918 1 98.75 170 ALA B C 1
ATOM 3649 O O . ALA B 1 170 ? 1.742 19.75 -7.82 1 98.75 170 ALA B O 1
ATOM 3650 N N . SER B 1 171 ? -0.388 19.406 -7.031 1 98.62 171 SER B N 1
ATOM 3651 C CA . SER B 1 171 ? -0.952 19.469 -8.375 1 98.62 171 SER B CA 1
ATOM 3652 C C . SER B 1 171 ? -0.884 20.875 -8.945 1 98.62 171 SER B C 1
ATOM 3654 O O . SER B 1 171 ? -1.14 21.844 -8.242 1 98.62 171 SER B O 1
ATOM 3656 N N . PRO B 1 172 ? -0.572 21.016 -10.281 1 97.81 172 PRO B N 1
ATOM 3657 C CA . PRO B 1 172 ? -0.616 22.344 -10.898 1 97.81 172 PRO B CA 1
ATOM 3658 C C . PRO B 1 172 ? -2.021 22.938 -10.922 1 97.81 172 PRO B C 1
ATOM 3660 O O . PRO B 1 172 ? -2.184 24.141 -11.109 1 97.81 172 PRO B O 1
ATOM 3663 N N . ALA B 1 173 ? -2.959 22.141 -10.68 1 96.31 173 ALA B N 1
ATOM 3664 C CA . ALA B 1 173 ? -4.348 22.578 -10.719 1 96.31 173 ALA B CA 1
ATOM 3665 C C . ALA B 1 173 ? -4.867 22.891 -9.312 1 96.31 173 ALA B C 1
ATOM 3667 O O . ALA B 1 173 ? -6.035 23.234 -9.141 1 96.31 173 ALA B O 1
ATOM 3668 N N . LEU B 1 174 ? -4.027 22.75 -8.328 1 97.44 174 LEU B N 1
ATOM 3669 C CA . LEU B 1 174 ? -4.461 23 -6.961 1 97.44 174 LEU B CA 1
ATOM 3670 C C . LEU B 1 174 ? -4.918 24.453 -6.797 1 97.44 174 LEU B C 1
ATOM 3672 O O . LEU B 1 174 ? -4.207 25.375 -7.195 1 97.44 174 LEU B O 1
ATOM 3676 N N . ALA B 1 175 ? -6.074 24.578 -6.18 1 94.56 175 ALA B N 1
ATOM 3677 C CA . ALA B 1 175 ? -6.574 25.938 -5.93 1 94.56 175 ALA B CA 1
ATOM 3678 C C . ALA B 1 175 ? -5.605 26.719 -5.055 1 94.56 175 ALA B C 1
ATOM 3680 O O . ALA B 1 175 ? -5.164 26.234 -4.012 1 94.56 175 ALA B O 1
ATOM 3681 N N . GLY B 1 176 ? -5.223 27.922 -5.543 1 95.62 176 GLY B N 1
ATOM 3682 C CA . GLY B 1 176 ? -4.355 28.797 -4.758 1 95.62 176 GLY B CA 1
ATOM 3683 C C . GLY B 1 176 ? -2.891 28.672 -5.133 1 95.62 176 GLY B C 1
ATOM 3684 O O . GLY B 1 176 ? -2.055 29.438 -4.648 1 95.62 176 GLY B O 1
ATOM 3685 N N . ILE B 1 177 ? -2.613 27.797 -5.977 1 96.06 177 ILE B N 1
ATOM 3686 C CA . ILE B 1 177 ? -1.223 27.5 -6.305 1 96.06 177 ILE B CA 1
ATOM 3687 C C . ILE B 1 177 ? -0.573 28.703 -6.961 1 96.06 177 ILE B C 1
ATOM 3689 O O . ILE B 1 177 ? 0.632 28.922 -6.82 1 96.06 177 ILE B O 1
ATOM 3693 N N . GLU B 1 178 ? -1.317 29.5 -7.598 1 95.25 178 GLU B N 1
ATOM 3694 C CA . GLU B 1 178 ? -0.815 30.688 -8.297 1 95.25 178 GLU B CA 1
ATOM 3695 C C . GLU B 1 178 ? -0.258 31.719 -7.32 1 95.25 178 GLU B C 1
ATOM 3697 O O . GLU B 1 178 ? 0.576 32.531 -7.691 1 95.25 178 GLU B O 1
ATOM 3702 N N . GLY B 1 179 ? -0.641 31.688 -6.184 1 96.81 179 GLY B N 1
ATOM 3703 C CA . GLY B 1 179 ? -0.205 32.625 -5.176 1 96.81 179 GLY B CA 1
ATOM 3704 C C . GLY B 1 179 ? 1.023 32.188 -4.414 1 96.81 179 GLY B C 1
ATOM 3705 O O . GLY B 1 179 ? 1.485 32.875 -3.5 1 96.81 179 GLY B O 1
ATOM 3706 N N . ILE B 1 180 ? 1.538 31.047 -4.789 1 97.62 180 ILE B N 1
ATOM 3707 C CA . ILE B 1 180 ? 2.668 30.469 -4.066 1 97.62 180 ILE B CA 1
ATOM 3708 C C . ILE B 1 180 ? 3.975 30.891 -4.742 1 97.62 180 ILE B C 1
ATOM 3710 O O . ILE B 1 180 ? 4.281 30.422 -5.848 1 97.62 180 ILE B O 1
ATOM 3714 N N . HIS B 1 181 ? 4.789 31.719 -4.031 1 97.31 181 HIS B N 1
ATOM 3715 C CA . HIS B 1 181 ? 6.008 32.25 -4.633 1 97.31 181 HIS B CA 1
ATOM 3716 C C . HIS B 1 181 ? 7.227 31.938 -3.775 1 97.31 181 HIS B C 1
ATOM 3718 O O . HIS B 1 181 ? 8.359 31.984 -4.254 1 97.31 181 HIS B O 1
ATOM 3724 N N . GLU B 1 182 ? 6.977 31.703 -2.539 1 97.25 182 GLU B N 1
ATOM 3725 C CA . GLU B 1 182 ? 8.039 31.344 -1.604 1 97.25 182 GLU B CA 1
ATOM 3726 C C . GLU B 1 182 ? 7.566 30.297 -0.6 1 97.25 182 GLU B C 1
ATOM 3728 O O . GLU B 1 182 ? 6.375 30 -0.531 1 97.25 182 GLU B O 1
ATOM 3733 N N . ALA B 1 183 ? 8.422 29.812 0.179 1 97.5 183 ALA B N 1
ATOM 3734 C CA . ALA B 1 183 ? 8.156 28.719 1.11 1 97.5 183 ALA B CA 1
ATOM 3735 C C . ALA B 1 183 ? 7.047 29.094 2.086 1 97.5 183 ALA B C 1
ATOM 3737 O O . ALA B 1 183 ? 6.164 28.281 2.369 1 97.5 183 ALA B O 1
ATOM 3738 N N . ALA B 1 184 ? 7.078 30.234 2.586 1 96.5 184 ALA B N 1
ATOM 3739 C CA . ALA B 1 184 ? 6.113 30.688 3.586 1 96.5 184 ALA B CA 1
ATOM 3740 C C . ALA B 1 184 ? 4.691 30.672 3.027 1 96.5 184 ALA B C 1
ATOM 3742 O O . ALA B 1 184 ? 3.73 30.438 3.768 1 96.5 184 ALA B O 1
ATOM 3743 N N . ASP B 1 185 ? 4.586 30.859 1.696 1 97.25 185 ASP B N 1
ATOM 3744 C CA . ASP B 1 185 ? 3.279 30.906 1.047 1 97.25 185 ASP B CA 1
ATOM 3745 C C . ASP B 1 185 ? 2.604 29.531 1.095 1 97.25 185 ASP B C 1
ATOM 3747 O O . ASP B 1 185 ? 1.384 29.422 0.952 1 97.25 185 ASP B O 1
ATOM 3751 N N . ILE B 1 186 ? 3.363 28.484 1.286 1 97.62 186 ILE B N 1
ATOM 3752 C CA . ILE B 1 186 ? 2.846 27.125 1.221 1 97.62 186 ILE B CA 1
ATOM 3753 C C . ILE B 1 186 ? 1.914 26.859 2.404 1 97.62 186 ILE B C 1
ATOM 3755 O O . ILE B 1 186 ? 0.98 26.062 2.307 1 97.62 186 ILE B O 1
ATOM 3759 N N . ALA B 1 187 ? 2.092 27.594 3.471 1 95.56 187 ALA B N 1
ATOM 3760 C CA . ALA B 1 187 ? 1.265 27.438 4.668 1 95.56 187 ALA B CA 1
ATOM 3761 C C . ALA B 1 187 ? -0.172 27.875 4.398 1 95.56 187 ALA B C 1
ATOM 3763 O O . ALA B 1 187 ? -1.077 27.562 5.176 1 95.56 187 ALA B O 1
ATOM 3764 N N . LYS B 1 188 ? -0.347 28.594 3.324 1 95.31 188 LYS B N 1
ATOM 3765 C CA . LYS B 1 188 ? -1.68 29.078 2.967 1 95.31 188 LYS B CA 1
ATOM 3766 C C . LYS B 1 188 ? -2.496 27.969 2.289 1 95.31 188 LYS B C 1
ATOM 3768 O O . LYS B 1 188 ? -3.713 28.109 2.135 1 95.31 188 LYS B O 1
ATOM 3773 N N . LEU B 1 189 ? -1.823 26.922 1.891 1 96.69 189 LEU B N 1
ATOM 3774 C CA . LEU B 1 189 ? -2.477 25.812 1.198 1 96.69 189 LEU B CA 1
ATOM 3775 C C . LEU B 1 189 ? -2.932 24.75 2.188 1 96.69 189 LEU B C 1
ATOM 3777 O O . LEU B 1 189 ? -2.344 24.594 3.26 1 96.69 189 LEU B O 1
ATOM 3781 N N . PRO B 1 190 ? -4.047 24.016 1.774 1 96 190 PRO B N 1
ATOM 3782 C CA . PRO B 1 190 ? -4.227 22.766 2.502 1 96 190 PRO B CA 1
ATOM 3783 C C . PRO B 1 190 ? -3.039 21.812 2.346 1 96 190 PRO B C 1
ATOM 3785 O O . PRO B 1 190 ? -2.449 21.734 1.267 1 96 190 PRO B O 1
ATOM 3788 N N . LEU B 1 191 ? -2.719 21.234 3.475 1 96.62 191 LEU B N 1
ATOM 3789 C CA . LEU B 1 191 ? -1.578 20.328 3.463 1 96.62 191 LEU B CA 1
ATOM 3790 C C . LEU B 1 191 ? -2.025 18.891 3.707 1 96.62 191 LEU B C 1
ATOM 3792 O O . LEU B 1 191 ? -2.932 18.641 4.504 1 96.62 191 LEU B O 1
ATOM 3796 N N . VAL B 1 192 ? -1.41 18 2.977 1 96.88 192 VAL B N 1
ATOM 3797 C CA . VAL B 1 192 ? -1.589 16.562 3.156 1 96.88 192 VAL B CA 1
ATOM 3798 C C . VAL B 1 192 ? -0.382 15.969 3.887 1 96.88 192 VAL B C 1
ATOM 3800 O O . VAL B 1 192 ? 0.762 16.328 3.594 1 96.88 192 VAL B O 1
ATOM 3803 N N . SER B 1 193 ? -0.701 15.086 4.801 1 91.31 193 SER B N 1
ATOM 3804 C CA . SER B 1 193 ? 0.381 14.461 5.555 1 91.31 193 SER B CA 1
ATOM 3805 C C . SER B 1 193 ? 0.353 12.938 5.406 1 91.31 193 SER B C 1
ATOM 3807 O O . SER B 1 193 ? -0.675 12.367 5.043 1 91.31 193 SER B O 1
ATOM 3809 N N . ASP B 1 194 ? 1.504 12.344 5.598 1 80.5 194 ASP B N 1
ATOM 3810 C CA . ASP B 1 194 ? 1.604 10.898 5.742 1 80.5 194 ASP B CA 1
ATOM 3811 C C . ASP B 1 194 ? 2.289 10.523 7.055 1 80.5 194 ASP B C 1
ATOM 3813 O O . ASP B 1 194 ? 2.51 11.383 7.91 1 80.5 194 ASP B O 1
ATOM 3817 N N . LEU B 1 195 ? 2.393 9.25 7.332 1 71.19 195 LEU B N 1
ATOM 3818 C CA . LEU B 1 195 ? 2.973 8.789 8.586 1 71.19 195 LEU B CA 1
ATOM 3819 C C . LEU B 1 195 ? 4.496 8.781 8.508 1 71.19 195 LEU B C 1
ATOM 3821 O O . LEU B 1 195 ? 5.148 7.934 9.133 1 71.19 195 LEU B O 1
ATOM 3825 N N . ALA B 1 196 ? 4.957 9.797 7.914 1 69.81 196 ALA B N 1
ATOM 3826 C CA . ALA B 1 196 ? 6.406 9.891 7.762 1 69.81 196 ALA B CA 1
ATOM 3827 C C . ALA B 1 196 ? 7.07 10.32 9.062 1 69.81 196 ALA B C 1
ATOM 3829 O O . ALA B 1 196 ? 6.445 10.984 9.898 1 69.81 196 ALA B O 1
ATOM 3830 N N . LEU B 1 197 ? 8.266 9.938 9.203 1 69.12 197 LEU B N 1
ATOM 3831 C CA . LEU B 1 197 ? 9.07 10.242 10.383 1 69.12 197 LEU B CA 1
ATOM 3832 C C . LEU B 1 197 ? 9.398 11.734 10.445 1 69.12 197 LEU B C 1
ATOM 3834 O O . LEU B 1 197 ? 9.578 12.281 11.531 1 69.12 197 LEU B O 1
ATOM 3838 N N . GLN B 1 198 ? 9.523 12.336 9.32 1 73.44 198 GLN B N 1
ATOM 3839 C CA . GLN B 1 198 ? 9.664 13.781 9.18 1 73.44 198 GLN B CA 1
ATOM 3840 C C . GLN B 1 198 ? 8.516 14.367 8.359 1 73.44 198 GLN B C 1
ATOM 3842 O O . GLN B 1 198 ? 8.148 13.82 7.32 1 73.44 198 GLN B O 1
ATOM 3847 N N . GLY B 1 199 ? 7.957 15.5 8.945 1 89.06 199 GLY B N 1
ATOM 3848 C CA . GLY B 1 199 ? 6.785 16.062 8.297 1 89.06 199 GLY B CA 1
ATOM 3849 C C . GLY B 1 199 ? 6.898 17.562 8.055 1 89.06 199 GLY B C 1
ATOM 3850 O O . GLY B 1 199 ? 8.008 18.094 7.93 1 89.06 199 GLY B O 1
ATOM 3851 N N . TRP B 1 200 ? 5.797 18.188 7.961 1 92.06 200 TRP B N 1
ATOM 3852 C CA . TRP B 1 200 ? 5.691 19.578 7.555 1 92.06 200 TRP B CA 1
ATOM 3853 C C . TRP B 1 200 ? 6.422 20.484 8.539 1 92.06 200 TRP B C 1
ATOM 3855 O O . TRP B 1 200 ? 7.113 21.422 8.141 1 92.06 200 TRP B O 1
ATOM 3865 N N . GLN B 1 201 ? 6.277 20.172 9.766 1 87.69 201 GLN B N 1
ATOM 3866 C CA . GLN B 1 201 ? 6.93 21.016 10.758 1 87.69 201 GLN B CA 1
ATOM 3867 C C . GLN B 1 201 ? 8.445 21.016 10.57 1 87.69 201 GLN B C 1
ATOM 3869 O O . GLN B 1 201 ? 9.086 22.062 10.664 1 87.69 201 GLN B O 1
ATOM 3874 N N . ASP B 1 202 ? 8.945 19.875 10.352 1 89.38 202 ASP B N 1
ATOM 3875 C CA . ASP B 1 202 ? 10.383 19.766 10.094 1 89.38 202 ASP B CA 1
ATOM 3876 C C . ASP B 1 202 ? 10.789 20.562 8.859 1 89.38 202 ASP B C 1
ATOM 3878 O O . ASP B 1 202 ? 11.805 21.266 8.875 1 89.38 202 ASP B O 1
ATOM 3882 N N . TRP B 1 203 ? 10.039 20.484 7.867 1 94.31 203 TRP B N 1
ATOM 3883 C CA . TRP B 1 203 ? 10.391 21.141 6.613 1 94.31 203 TRP B CA 1
ATOM 3884 C C . TRP B 1 203 ? 10.289 22.656 6.754 1 94.31 203 TRP B C 1
ATOM 3886 O O . TRP B 1 203 ? 11.156 23.391 6.285 1 94.31 203 TRP B O 1
ATOM 3896 N N . PHE B 1 204 ? 9.227 23.141 7.379 1 93.5 204 PHE B N 1
ATOM 3897 C CA . PHE B 1 204 ? 9.07 24.578 7.539 1 93.5 204 PHE B CA 1
ATOM 3898 C C . PHE B 1 204 ? 10.203 25.156 8.383 1 93.5 204 PHE B C 1
ATOM 3900 O O . PHE B 1 204 ? 10.688 26.25 8.109 1 93.5 204 PHE B O 1
ATOM 3907 N N . ARG B 1 205 ? 10.578 24.391 9.312 1 90.94 205 ARG B N 1
ATOM 3908 C CA . ARG B 1 205 ? 11.734 24.812 10.109 1 90.94 205 ARG B CA 1
ATOM 3909 C C . ARG B 1 205 ? 12.984 24.906 9.25 1 90.94 205 ARG B C 1
ATOM 3911 O O . ARG B 1 205 ? 13.734 25.891 9.328 1 90.94 205 ARG B O 1
ATOM 3918 N N . ALA B 1 206 ? 13.164 23.938 8.492 1 93.56 206 ALA B N 1
ATOM 3919 C CA . ALA B 1 206 ? 14.32 23.922 7.598 1 93.56 206 ALA B CA 1
ATOM 3920 C C . ALA B 1 206 ? 14.258 25.047 6.582 1 93.56 206 ALA B C 1
ATOM 3922 O O . ALA B 1 206 ? 15.297 25.562 6.145 1 93.56 206 ALA B O 1
ATOM 3923 N N . ALA B 1 207 ? 13.078 25.469 6.234 1 96.06 207 ALA B N 1
ATOM 3924 C CA . ALA B 1 207 ? 12.867 26.531 5.25 1 96.06 207 ALA B CA 1
ATOM 3925 C C . ALA B 1 207 ? 12.977 27.906 5.898 1 96.06 207 ALA B C 1
ATOM 3927 O O . ALA B 1 207 ? 12.867 28.938 5.219 1 96.06 207 ALA B O 1
ATOM 3928 N N . GLY B 1 208 ? 13.133 27.922 7.184 1 94.25 208 GLY B N 1
ATOM 3929 C CA . GLY B 1 208 ? 13.273 29.172 7.898 1 94.25 208 GLY B CA 1
ATOM 3930 C C . GLY B 1 208 ? 11.953 29.859 8.18 1 94.25 208 GLY B C 1
ATOM 3931 O O . GLY B 1 208 ? 11.914 31.078 8.406 1 94.25 208 GLY B O 1
ATOM 3932 N N . VAL B 1 209 ? 10.945 29.172 7.926 1 91.94 209 VAL B N 1
ATOM 3933 C CA . VAL B 1 209 ? 9.625 29.719 8.195 1 91.94 209 VAL B CA 1
ATOM 3934 C C . VAL B 1 209 ? 9.211 29.406 9.633 1 91.94 209 VAL B C 1
ATOM 3936 O O . VAL B 1 209 ? 9.125 28.25 10.023 1 91.94 209 VAL B O 1
ATOM 3939 N N . ARG B 1 210 ? 9.078 30.406 10.414 1 84.69 210 ARG B N 1
ATOM 3940 C CA . ARG B 1 210 ? 8.758 30.234 11.828 1 84.69 210 ARG B CA 1
ATOM 3941 C C . ARG B 1 210 ? 7.297 30.578 12.109 1 84.69 210 ARG B C 1
ATOM 3943 O O . ARG B 1 210 ? 6.738 31.484 11.484 1 84.69 210 ARG B O 1
ATOM 3950 N N . GLY B 1 211 ? 6.711 29.781 12.953 1 80.81 211 GLY B N 1
ATOM 3951 C CA . GLY B 1 211 ? 5.395 30.109 13.477 1 80.81 211 GLY B CA 1
ATOM 3952 C C . GLY B 1 211 ? 4.281 29.875 12.477 1 80.81 211 GLY B C 1
ATOM 3953 O O . GLY B 1 211 ? 3.191 30.438 12.609 1 80.81 211 GLY B O 1
ATOM 3954 N N . ALA B 1 212 ? 4.613 29.219 11.406 1 81.38 212 ALA B N 1
ATOM 3955 C CA . ALA B 1 212 ? 3.57 28.953 10.422 1 81.38 212 ALA B CA 1
ATOM 3956 C C . ALA B 1 212 ? 2.469 28.078 11.016 1 81.38 212 ALA B C 1
ATOM 3958 O O . ALA B 1 212 ? 2.748 27.109 11.727 1 81.38 212 ALA B O 1
ATOM 3959 N N . ARG B 1 213 ? 1.24 28.547 10.867 1 85.06 213 ARG B N 1
ATOM 3960 C CA . ARG B 1 213 ? 0.094 27.719 11.195 1 85.06 213 ARG B CA 1
ATOM 3961 C C . ARG B 1 213 ? -0.218 26.75 10.055 1 85.06 213 ARG B C 1
ATOM 3963 O O . ARG B 1 213 ? -0.563 27.172 8.953 1 85.06 213 ARG B O 1
ATOM 3970 N N . LEU B 1 214 ? -0.039 25.531 10.383 1 89 214 LEU B N 1
ATOM 3971 C CA . LEU B 1 214 ? -0.178 24.516 9.344 1 89 214 LEU B CA 1
ATOM 3972 C C . LEU B 1 214 ? -1.583 23.922 9.344 1 89 214 LEU B C 1
ATOM 3974 O O . LEU B 1 214 ? -2.127 23.609 10.406 1 89 214 LEU B O 1
ATOM 3978 N N . ASP B 1 215 ? -2.125 23.891 8.172 1 89.94 215 ASP B N 1
ATOM 3979 C CA . ASP B 1 215 ? -3.414 23.234 7.992 1 89.94 215 ASP B CA 1
ATOM 3980 C C . ASP B 1 215 ? -3.238 21.844 7.383 1 89.94 215 ASP B C 1
ATOM 3982 O O . ASP B 1 215 ? -3.549 21.625 6.211 1 89.94 215 ASP B O 1
ATOM 3986 N N . GLU B 1 216 ? -2.76 20.953 8.188 1 90.12 216 GLU B N 1
ATOM 3987 C CA . GLU B 1 216 ? -2.709 19.562 7.758 1 90.12 216 GLU B CA 1
ATOM 3988 C C . GLU B 1 216 ? -4.098 18.922 7.758 1 90.12 216 GLU B C 1
ATOM 3990 O O . GLU B 1 216 ? -4.469 18.219 8.703 1 90.12 216 GLU B O 1
ATOM 3995 N N . ARG B 1 217 ? -4.719 19.109 6.699 1 91.5 217 ARG B N 1
ATOM 3996 C CA . ARG B 1 217 ? -6.152 18.875 6.609 1 91.5 217 ARG B CA 1
ATOM 3997 C C . ARG B 1 217 ? -6.453 17.375 6.512 1 91.5 217 ARG B C 1
ATOM 3999 O O . ARG B 1 217 ? -7.355 16.875 7.188 1 91.5 217 ARG B O 1
ATOM 4006 N N . HIS B 1 218 ? -5.727 16.609 5.648 1 94.75 218 HIS B N 1
ATOM 4007 C CA . HIS B 1 218 ? -5.938 15.188 5.438 1 94.75 218 HIS B CA 1
ATOM 4008 C C . HIS B 1 218 ? -4.652 14.398 5.688 1 94.75 218 HIS B C 1
ATOM 4010 O O . HIS B 1 218 ? -3.553 14.922 5.5 1 94.75 218 HIS B O 1
ATOM 4016 N N . GLY B 1 219 ? -4.84 13.172 6.117 1 94.62 219 GLY B N 1
ATOM 4017 C CA . GLY B 1 219 ? -3.711 12.305 6.395 1 94.62 219 GLY B CA 1
ATOM 4018 C C . GLY B 1 219 ? -3.871 10.914 5.801 1 94.62 219 GLY B C 1
ATOM 4019 O O . GLY B 1 219 ? -4.969 10.359 5.793 1 94.62 219 GLY B O 1
ATOM 4020 N N . PHE B 1 220 ? -2.785 10.375 5.375 1 94.31 220 PHE B N 1
ATOM 4021 C CA . PHE B 1 220 ? -2.717 9.031 4.805 1 94.31 220 PHE B CA 1
ATOM 4022 C C . PHE B 1 220 ? -1.53 8.266 5.367 1 94.31 220 PHE B C 1
ATOM 4024 O O . PHE B 1 220 ? -0.43 8.805 5.484 1 94.31 220 PHE B O 1
ATOM 4031 N N . SER B 1 221 ? -1.729 7 5.629 1 89.5 221 SER B N 1
ATOM 4032 C CA . SER B 1 221 ? -0.647 6.227 6.227 1 89.5 221 SER B CA 1
ATOM 4033 C C . SER B 1 221 ? 0.423 5.883 5.199 1 89.5 221 SER B C 1
ATOM 4035 O O . SER B 1 221 ? 1.588 5.684 5.547 1 89.5 221 SER B O 1
ATOM 4037 N N . ASP B 1 222 ? 0.022 5.797 4.012 1 91.75 222 ASP B N 1
ATOM 4038 C CA . ASP B 1 222 ? 0.942 5.449 2.932 1 91.75 222 ASP B CA 1
ATOM 4039 C C . ASP B 1 222 ? 1.316 6.68 2.109 1 91.75 222 ASP B C 1
ATOM 4041 O O . ASP B 1 222 ? 0.458 7.504 1.793 1 91.75 222 ASP B O 1
ATOM 4045 N N . THR B 1 223 ? 2.58 6.691 1.696 1 92.94 223 THR B N 1
ATOM 4046 C CA . THR B 1 223 ? 3.133 7.836 0.983 1 92.94 223 THR B CA 1
ATOM 4047 C C . THR B 1 223 ? 2.514 7.961 -0.406 1 92.94 223 THR B C 1
ATOM 4049 O O . THR B 1 223 ? 2.211 9.062 -0.86 1 92.94 223 THR B O 1
ATOM 4052 N N . THR B 1 224 ? 2.336 6.902 -1.074 1 95.88 224 THR B N 1
ATOM 4053 C CA . THR B 1 224 ? 1.786 7.004 -2.422 1 95.88 224 THR B CA 1
ATOM 4054 C C . THR B 1 224 ? 0.331 7.461 -2.379 1 95.88 224 THR B C 1
ATOM 4056 O O . THR B 1 224 ? -0.131 8.172 -3.277 1 95.88 224 THR B O 1
ATOM 4059 N N . ASN B 1 225 ? -0.367 7.039 -1.354 1 96.5 225 ASN B N 1
ATOM 4060 C CA . ASN B 1 225 ? -1.717 7.566 -1.187 1 96.5 225 ASN B CA 1
ATOM 4061 C C . ASN B 1 225 ? -1.701 9.07 -0.921 1 96.5 225 ASN B C 1
ATOM 4063 O O . ASN B 1 225 ? -2.541 9.805 -1.445 1 96.5 225 ASN B O 1
ATOM 4067 N N . ALA B 1 226 ? -0.775 9.484 -0.162 1 97 226 ALA B N 1
ATOM 4068 C CA . ALA B 1 226 ? -0.643 10.914 0.085 1 97 226 ALA B CA 1
ATOM 4069 C C . ALA B 1 226 ? -0.312 11.664 -1.202 1 97 226 ALA B C 1
ATOM 4071 O O . ALA B 1 226 ? -0.873 12.734 -1.47 1 97 226 ALA B O 1
ATOM 4072 N N . LEU B 1 227 ? 0.559 11.133 -1.967 1 97.88 227 LEU B N 1
ATOM 4073 C CA . LEU B 1 227 ? 0.922 11.75 -3.238 1 97.88 227 LEU B CA 1
ATOM 4074 C C . LEU B 1 227 ? -0.276 11.797 -4.18 1 97.88 227 LEU B C 1
ATOM 4076 O O . LEU B 1 227 ? -0.512 12.812 -4.84 1 97.88 227 LEU B O 1
ATOM 4080 N N . MET B 1 228 ? -0.987 10.727 -4.188 1 98 228 MET B N 1
ATOM 4081 C CA . MET B 1 228 ? -2.158 10.672 -5.055 1 98 228 MET B CA 1
ATOM 4082 C C . MET B 1 228 ? -3.229 11.648 -4.586 1 98 228 MET B C 1
ATOM 4084 O O . MET B 1 228 ? -3.941 12.234 -5.402 1 98 228 MET B O 1
ATOM 4088 N N . ALA B 1 229 ? -3.342 11.805 -3.289 1 98.06 229 ALA B N 1
ATOM 4089 C CA . ALA B 1 229 ? -4.23 12.836 -2.76 1 98.06 229 ALA B CA 1
ATOM 4090 C C . ALA B 1 229 ? -3.85 14.211 -3.293 1 98.06 229 ALA B C 1
ATOM 4092 O O . ALA B 1 229 ? -4.719 15 -3.678 1 98.06 229 ALA B O 1
ATOM 4093 N N . ALA B 1 230 ? -2.59 14.492 -3.344 1 98.38 230 ALA B N 1
ATOM 4094 C CA . ALA B 1 230 ? -2.105 15.758 -3.891 1 98.38 230 ALA B CA 1
ATOM 4095 C C . ALA B 1 230 ? -2.424 15.867 -5.379 1 98.38 230 ALA B C 1
ATOM 4097 O O . ALA B 1 230 ? -2.828 16.938 -5.859 1 98.38 230 ALA B O 1
ATOM 4098 N N . VAL B 1 231 ? -2.273 14.797 -6.098 1 98.19 231 VAL B N 1
ATOM 4099 C CA . VAL B 1 231 ? -2.57 14.758 -7.523 1 98.19 231 VAL B CA 1
ATOM 4100 C C . VAL B 1 231 ? -4.02 15.188 -7.762 1 98.19 231 VAL B C 1
ATOM 4102 O O . VAL B 1 231 ? -4.309 15.93 -8.703 1 98.19 231 VAL B O 1
ATOM 4105 N N . HIS B 1 232 ? -4.844 14.781 -6.879 1 97.56 232 HIS B N 1
ATOM 4106 C CA . HIS B 1 232 ? -6.266 15.055 -7.055 1 97.56 232 HIS B CA 1
ATOM 4107 C C . HIS B 1 232 ? -6.656 16.375 -6.398 1 97.56 232 HIS B C 1
ATOM 4109 O O . HIS B 1 232 ? -7.844 16.672 -6.234 1 97.56 232 HIS B O 1
ATOM 4115 N N . GLY B 1 233 ? -5.742 17.078 -5.961 1 97.12 233 GLY B N 1
ATOM 4116 C CA . GLY B 1 233 ? -5.98 18.453 -5.551 1 97.12 233 GLY B CA 1
ATOM 4117 C C . GLY B 1 233 ? -6.449 18.562 -4.113 1 97.12 233 GLY B C 1
ATOM 4118 O O . GLY B 1 233 ? -7.137 19.531 -3.76 1 97.12 233 GLY B O 1
ATOM 4119 N N . LEU B 1 234 ? -6.094 17.609 -3.303 1 97.38 234 LEU B N 1
ATOM 4120 C CA . LEU B 1 234 ? -6.543 17.688 -1.917 1 97.38 234 LEU B CA 1
ATOM 4121 C C . LEU B 1 234 ? -5.629 18.578 -1.092 1 97.38 234 LEU B C 1
ATOM 4123 O O . LEU B 1 234 ? -5.973 18.953 0.029 1 97.38 234 LEU B O 1
ATOM 4127 N N . GLY B 1 235 ? -4.484 18.891 -1.619 1 97.94 235 GLY B N 1
ATOM 4128 C CA . GLY B 1 235 ? -3.52 19.734 -0.944 1 97.94 235 GLY B CA 1
ATOM 4129 C C . GLY B 1 235 ? -2.092 19.516 -1.401 1 97.94 235 GLY B C 1
ATOM 4130 O O . GLY B 1 235 ? -1.84 18.656 -2.262 1 97.94 235 GLY B O 1
ATOM 4131 N N . ALA B 1 236 ? -1.19 20.312 -0.839 1 98.31 236 ALA B N 1
ATOM 4132 C CA . ALA B 1 236 ? 0.239 20.078 -1.03 1 98.31 236 ALA B CA 1
ATOM 4133 C C . ALA B 1 236 ? 0.737 18.953 -0.131 1 98.31 236 ALA B C 1
ATOM 4135 O O . ALA B 1 236 ? 0.173 18.703 0.938 1 98.31 236 ALA B O 1
ATOM 4136 N N . VAL B 1 237 ? 1.74 18.297 -0.576 1 98 237 VAL B N 1
ATOM 4137 C CA . VAL B 1 237 ? 2.303 17.188 0.192 1 98 237 VAL B CA 1
ATOM 4138 C C . VAL B 1 237 ? 3.828 17.281 0.192 1 98 237 VAL B C 1
ATOM 4140 O O . VAL B 1 237 ? 4.426 17.797 -0.754 1 98 237 VAL B O 1
ATOM 4143 N N . LEU B 1 238 ? 4.375 16.875 1.338 1 96.5 238 LEU B N 1
ATOM 4144 C CA . LEU B 1 238 ? 5.828 16.75 1.408 1 96.5 238 LEU B CA 1
ATOM 4145 C C . LEU B 1 238 ? 6.293 15.43 0.807 1 96.5 238 LEU B C 1
ATOM 4147 O O . LEU B 1 238 ? 6.055 14.367 1.381 1 96.5 238 LEU B O 1
ATOM 4151 N N . ALA B 1 239 ? 6.973 15.508 -0.283 1 96.81 239 ALA B N 1
ATOM 4152 C CA . ALA B 1 239 ? 7.363 14.328 -1.042 1 96.81 239 ALA B CA 1
ATOM 4153 C C . ALA B 1 239 ? 8.766 13.867 -0.665 1 96.81 239 ALA B C 1
ATOM 4155 O O . ALA B 1 239 ? 9.625 14.688 -0.316 1 96.81 239 ALA B O 1
ATOM 4156 N N . ARG B 1 240 ? 8.945 12.594 -0.747 1 95.94 240 ARG B N 1
ATOM 4157 C CA . ARG B 1 240 ? 10.281 12.008 -0.676 1 95.94 240 ARG B CA 1
ATOM 4158 C C . ARG B 1 240 ? 10.883 11.852 -2.066 1 95.94 240 ARG B C 1
ATOM 4160 O O . ARG B 1 240 ? 10.234 11.344 -2.982 1 95.94 240 ARG B O 1
ATOM 4167 N N . GLU B 1 241 ? 12.078 12.156 -2.162 1 95.44 241 GLU B N 1
ATOM 4168 C CA . GLU B 1 241 ? 12.773 12.219 -3.443 1 95.44 241 GLU B CA 1
ATOM 4169 C C . GLU B 1 241 ? 12.805 10.859 -4.125 1 95.44 241 GLU B C 1
ATOM 4171 O O . GLU B 1 241 ? 12.672 10.766 -5.348 1 95.44 241 GLU B O 1
ATOM 4176 N N . GLN B 1 242 ? 12.938 9.828 -3.385 1 94.44 242 GLN B N 1
ATOM 4177 C CA . GLN B 1 242 ? 13.117 8.5 -3.961 1 94.44 242 GLN B CA 1
ATOM 4178 C C . GLN B 1 242 ? 11.789 7.91 -4.414 1 94.44 242 GLN B C 1
ATOM 4180 O O . GLN B 1 242 ? 11.758 6.922 -5.148 1 94.44 242 GLN B O 1
ATOM 4185 N N . ILE B 1 243 ? 10.703 8.539 -4.004 1 95.25 243 ILE B N 1
ATOM 4186 C CA . ILE B 1 243 ? 9.383 7.965 -4.254 1 95.25 243 ILE B CA 1
ATOM 4187 C C . ILE B 1 243 ? 8.648 8.789 -5.309 1 95.25 243 ILE B C 1
ATOM 4189 O O . ILE B 1 243 ? 7.848 8.258 -6.078 1 95.25 243 ILE B O 1
ATOM 4193 N N . ILE B 1 244 ? 8.914 10 -5.531 1 96.56 244 ILE B N 1
ATOM 4194 C CA . ILE B 1 244 ? 8.062 10.977 -6.199 1 96.56 244 ILE B CA 1
ATOM 4195 C C . ILE B 1 244 ? 8.312 10.93 -7.707 1 96.56 244 ILE B C 1
ATOM 4197 O O . ILE B 1 244 ? 7.535 11.492 -8.484 1 96.56 244 ILE B O 1
ATOM 4201 N N . ALA B 1 245 ? 9.305 10.305 -8.219 1 94.5 245 ALA B N 1
ATOM 4202 C CA . ALA B 1 245 ? 9.828 10.461 -9.57 1 94.5 245 ALA B CA 1
ATOM 4203 C C . ALA B 1 245 ? 8.727 10.281 -10.617 1 94.5 245 ALA B C 1
ATOM 4205 O O . ALA B 1 245 ? 8.562 11.117 -11.508 1 94.5 245 ALA B O 1
ATOM 4206 N N . PRO B 1 246 ? 7.875 9.273 -10.5 1 94 246 PRO B N 1
ATOM 4207 C CA . PRO B 1 246 ? 6.867 9.086 -11.547 1 94 246 PRO B CA 1
ATOM 4208 C C . PRO B 1 246 ? 5.828 10.203 -11.57 1 94 246 PRO B C 1
ATOM 4210 O O . PRO B 1 246 ? 5.293 10.539 -12.633 1 94 246 PRO B O 1
ATOM 4213 N N . TYR B 1 247 ? 5.594 10.797 -10.508 1 97.19 247 TYR B N 1
ATOM 4214 C CA . TYR B 1 247 ? 4.566 11.828 -10.406 1 97.19 247 TYR B CA 1
ATOM 4215 C C . TYR B 1 247 ? 5.074 13.156 -10.953 1 97.19 247 TYR B C 1
ATOM 4217 O O . TYR B 1 247 ? 4.289 13.977 -11.43 1 97.19 247 TYR B O 1
ATOM 4225 N N . LEU B 1 248 ? 6.383 13.32 -10.844 1 97.44 248 LEU B N 1
ATOM 4226 C CA . LEU B 1 248 ? 6.996 14.492 -11.453 1 97.44 248 LEU B CA 1
ATOM 4227 C C . LEU B 1 248 ? 7.156 14.305 -12.961 1 97.44 248 LEU B C 1
ATOM 4229 O O . LEU B 1 248 ? 6.922 15.234 -13.734 1 97.44 248 LEU B O 1
ATOM 4233 N N . ALA B 1 249 ? 7.461 13.125 -13.344 1 95 249 ALA B N 1
ATOM 4234 C CA . ALA B 1 249 ? 7.781 12.82 -14.734 1 95 249 ALA B CA 1
ATOM 4235 C C . ALA B 1 249 ? 6.578 13.062 -15.641 1 95 249 ALA B C 1
ATOM 4237 O O . ALA B 1 249 ? 6.727 13.539 -16.766 1 95 249 ALA B O 1
ATOM 4238 N N . ASP B 1 250 ? 5.391 12.797 -15.148 1 93.06 250 ASP B N 1
ATOM 4239 C CA . ASP B 1 250 ? 4.227 12.953 -16.016 1 93.06 250 ASP B CA 1
ATOM 4240 C C . ASP B 1 250 ? 3.504 14.266 -15.727 1 93.06 250 ASP B C 1
ATOM 4242 O O . ASP B 1 250 ? 2.443 14.531 -16.297 1 93.06 250 ASP B O 1
ATOM 4246 N N . GLY B 1 251 ? 4.035 15.062 -14.852 1 96.44 251 GLY B N 1
ATOM 4247 C CA . GLY B 1 251 ? 3.566 16.422 -14.641 1 96.44 251 GLY B CA 1
ATOM 4248 C C . GLY B 1 251 ? 2.348 16.5 -13.734 1 96.44 251 GLY B C 1
ATOM 4249 O O . GLY B 1 251 ? 1.785 17.578 -13.539 1 96.44 251 GLY B O 1
ATOM 4250 N N . ARG B 1 252 ? 1.967 15.453 -13.164 1 97.25 252 ARG B N 1
ATOM 4251 C CA . ARG B 1 252 ? 0.797 15.469 -12.289 1 97.25 252 ARG B CA 1
ATOM 4252 C C . ARG B 1 252 ? 1.07 16.266 -11.023 1 97.25 252 ARG B C 1
ATOM 4254 O O . ARG B 1 252 ? 0.149 16.844 -10.43 1 97.25 252 ARG B O 1
ATOM 4261 N N . LEU B 1 253 ? 2.34 16.203 -10.641 1 98.56 253 LEU B N 1
ATOM 4262 C CA . LEU B 1 253 ? 2.779 17.016 -9.516 1 98.56 253 LEU B CA 1
ATOM 4263 C C . LEU B 1 253 ? 3.949 17.906 -9.914 1 98.56 253 LEU B C 1
ATOM 4265 O O . LEU B 1 253 ? 4.742 17.547 -10.781 1 98.56 253 LEU B O 1
ATOM 4269 N N . VAL B 1 254 ? 4.008 19.078 -9.305 1 98.56 254 VAL B N 1
ATOM 4270 C CA . VAL B 1 254 ? 5.098 20.016 -9.539 1 98.56 254 VAL B CA 1
ATOM 4271 C C . VAL B 1 254 ? 5.719 20.438 -8.211 1 98.56 254 VAL B C 1
ATOM 4273 O O . VAL B 1 254 ? 5.031 20.469 -7.184 1 98.56 254 VAL B O 1
ATOM 4276 N N . ARG B 1 255 ? 7.016 20.719 -8.273 1 98.38 255 ARG B N 1
ATOM 4277 C CA . ARG B 1 255 ? 7.719 21.172 -7.082 1 98.38 255 ARG B CA 1
ATOM 4278 C C . ARG B 1 255 ? 7.301 22.594 -6.711 1 98.38 255 ARG B C 1
ATOM 4280 O O . ARG B 1 255 ? 7.133 23.438 -7.582 1 98.38 255 ARG B O 1
ATOM 4287 N N . LEU B 1 256 ? 7.121 22.812 -5.457 1 98.5 256 LEU B N 1
ATOM 4288 C CA . LEU B 1 256 ? 6.82 24.141 -4.941 1 98.5 256 LEU B CA 1
ATOM 4289 C C . LEU B 1 256 ? 8.086 24.844 -4.465 1 98.5 256 LEU B C 1
ATOM 4291 O O . LEU B 1 256 ? 9.125 24.203 -4.277 1 98.5 256 LEU B O 1
ATOM 4295 N N . PRO B 1 257 ? 7.988 26.156 -4.355 1 97.88 257 PRO B N 1
ATOM 4296 C CA . PRO B 1 257 ? 9.172 26.891 -3.914 1 97.88 257 PRO B CA 1
ATOM 4297 C C . PRO B 1 257 ? 9.656 26.469 -2.527 1 97.88 257 PRO B C 1
ATOM 4299 O O . PRO B 1 257 ? 8.836 26.109 -1.674 1 97.88 257 PRO B O 1
ATOM 4302 N N . GLY B 1 258 ? 11.023 26.641 -2.389 1 97.25 258 GLY B N 1
ATOM 4303 C CA . GLY B 1 258 ? 11.633 26.297 -1.11 1 97.25 258 GLY B CA 1
ATOM 4304 C C . GLY B 1 258 ? 12.742 25.281 -1.227 1 97.25 258 GLY B C 1
ATOM 4305 O O . GLY B 1 258 ? 13.008 24.766 -2.314 1 97.25 258 GLY B O 1
ATOM 4306 N N . PRO B 1 259 ? 13.305 24.953 -0.097 1 97.06 259 PRO B N 1
ATOM 4307 C CA . PRO B 1 259 ? 14.484 24.078 -0.129 1 97.06 259 PRO B CA 1
ATOM 4308 C C . PRO B 1 259 ? 14.117 22.594 -0.234 1 97.06 259 PRO B C 1
ATOM 4310 O O . PRO B 1 259 ? 13.008 22.203 0.116 1 97.06 259 PRO B O 1
ATOM 4313 N N . THR B 1 260 ? 15.094 21.859 -0.772 1 97.88 260 THR B N 1
ATOM 4314 C CA . THR B 1 260 ? 15.117 20.406 -0.576 1 97.88 260 THR B CA 1
ATOM 4315 C C . THR B 1 260 ? 15.789 20.062 0.751 1 97.88 260 THR B C 1
ATOM 4317 O O . THR B 1 260 ? 16.969 20.328 0.948 1 97.88 260 THR B O 1
ATOM 4320 N N . MET B 1 261 ? 15.023 19.469 1.615 1 96.31 261 MET B N 1
ATOM 4321 C CA . MET B 1 261 ? 15.555 19.141 2.938 1 96.31 261 MET B CA 1
ATOM 4322 C C . MET B 1 261 ? 16.141 17.734 2.957 1 96.31 261 MET B C 1
ATOM 4324 O O . MET B 1 261 ? 15.43 16.766 2.713 1 96.31 261 MET B O 1
ATOM 4328 N N . PRO B 1 262 ? 17.422 17.672 3.293 1 95.69 262 PRO B N 1
ATOM 4329 C CA . PRO B 1 262 ? 17.953 16.328 3.482 1 95.69 262 PRO B CA 1
ATOM 4330 C C . PRO B 1 262 ? 17.234 15.562 4.59 1 95.69 262 PRO B C 1
ATOM 4332 O O . PRO B 1 262 ? 16.984 16.109 5.668 1 95.69 262 PRO B O 1
ATOM 4335 N N . ALA B 1 263 ? 16.938 14.336 4.277 1 93.94 263 ALA B N 1
ATOM 4336 C CA . ALA B 1 263 ? 16.266 13.508 5.285 1 93.94 263 ALA B CA 1
ATOM 4337 C C . ALA B 1 263 ? 17.266 13.016 6.332 1 93.94 263 ALA B C 1
ATOM 4339 O O . ALA B 1 263 ? 18.422 12.742 6.016 1 93.94 263 ALA B O 1
ATOM 4340 N N . ARG B 1 264 ? 16.703 12.867 7.516 1 89.5 264 ARG B N 1
ATOM 4341 C CA . ARG B 1 264 ? 17.484 12.281 8.594 1 89.5 264 ARG B CA 1
ATOM 4342 C C . ARG B 1 264 ? 17.531 10.766 8.484 1 89.5 264 ARG B C 1
ATOM 4344 O O . ARG B 1 264 ? 18.375 10.109 9.102 1 89.5 264 ARG B O 1
ATOM 4351 N N . PHE B 1 265 ? 16.656 10.305 7.73 1 90.5 265 PHE B N 1
ATOM 4352 C CA . PHE B 1 265 ? 16.5 8.867 7.57 1 90.5 265 PHE B CA 1
ATOM 4353 C C . PHE B 1 265 ? 16.844 8.438 6.148 1 90.5 265 PHE B C 1
ATOM 4355 O O . PHE B 1 265 ? 16.875 9.266 5.238 1 90.5 265 PHE B O 1
ATOM 4362 N N . GLY B 1 266 ? 17.141 7.152 6.047 1 93.94 266 GLY B N 1
ATOM 4363 C CA . GLY B 1 266 ? 17.438 6.559 4.754 1 93.94 266 GLY B CA 1
ATOM 4364 C C . GLY B 1 266 ? 16.875 5.16 4.598 1 93.94 266 GLY B C 1
ATOM 4365 O O . GLY B 1 266 ? 16.203 4.652 5.5 1 93.94 266 GLY B O 1
ATOM 4366 N N . TYR B 1 267 ? 17.078 4.688 3.408 1 95.94 267 TYR B N 1
ATOM 4367 C CA . TYR B 1 267 ? 16.641 3.322 3.125 1 95.94 267 TYR B CA 1
ATOM 4368 C C . TYR B 1 267 ? 17.797 2.34 3.346 1 95.94 267 TYR B C 1
ATOM 4370 O O . TYR B 1 267 ? 18.938 2.619 2.986 1 95.94 267 TYR B O 1
ATOM 4378 N N . TYR B 1 268 ? 17.406 1.207 3.922 1 95.75 268 TYR B N 1
ATOM 4379 C CA . TYR B 1 268 ? 18.375 0.175 4.246 1 95.75 268 TYR B CA 1
ATOM 4380 C C . TYR B 1 268 ? 17.859 -1.207 3.863 1 95.75 268 TYR B C 1
ATOM 4382 O O . TYR B 1 268 ? 16.672 -1.491 4.004 1 95.75 268 TYR B O 1
ATOM 4390 N N . VAL B 1 269 ? 18.797 -1.988 3.369 1 96.94 269 VAL B N 1
ATOM 4391 C CA . VAL B 1 269 ? 18.516 -3.418 3.248 1 96.94 269 VAL B CA 1
ATOM 4392 C C . VAL B 1 269 ? 18.859 -4.121 4.562 1 96.94 269 VAL B C 1
ATOM 4394 O O . VAL B 1 269 ? 19.969 -3.975 5.086 1 96.94 269 VAL B O 1
ATOM 4397 N N . VAL B 1 270 ? 17.891 -4.871 5.094 1 93.62 270 VAL B N 1
ATOM 4398 C CA . VAL B 1 270 ? 18.094 -5.48 6.402 1 93.62 270 VAL B CA 1
ATOM 4399 C C . VAL B 1 270 ? 17.781 -6.973 6.336 1 93.62 270 VAL B C 1
ATOM 4401 O O . VAL B 1 270 ? 16.891 -7.395 5.598 1 93.62 270 VAL B O 1
ATOM 4404 N N . TYR B 1 271 ? 18.469 -7.75 7.066 1 91.38 271 TYR B N 1
ATOM 4405 C CA . TYR B 1 271 ? 18.203 -9.172 7.234 1 91.38 271 TYR B CA 1
ATOM 4406 C C . TYR B 1 271 ? 18.828 -9.703 8.516 1 91.38 271 TYR B C 1
ATOM 4408 O O . TYR B 1 271 ? 19.688 -9.039 9.117 1 91.38 271 TYR B O 1
ATOM 4416 N N . PRO B 1 272 ? 18.391 -10.812 8.969 1 86.75 272 PRO B N 1
ATOM 4417 C CA . PRO B 1 272 ? 18.906 -11.312 10.242 1 86.75 272 PRO B CA 1
ATOM 4418 C C . PRO B 1 272 ? 20.422 -11.492 10.234 1 86.75 272 PRO B C 1
ATOM 4420 O O . PRO B 1 272 ? 20.953 -12.117 9.32 1 86.75 272 PRO B O 1
ATOM 4423 N N . ALA B 1 273 ? 21 -11.07 11.32 1 84.38 273 ALA B N 1
ATOM 4424 C CA . ALA B 1 273 ? 22.469 -11.078 11.422 1 84.38 273 ALA B CA 1
ATOM 4425 C C . ALA B 1 273 ? 23 -12.492 11.586 1 84.38 273 ALA B C 1
ATOM 4427 O O . ALA B 1 273 ? 24.125 -12.789 11.172 1 84.38 273 ALA B O 1
ATOM 4428 N N . HIS B 1 274 ? 22.266 -13.273 12.172 1 79.31 274 HIS B N 1
ATOM 4429 C CA . HIS B 1 274 ? 22.75 -14.594 12.547 1 79.31 274 HIS B CA 1
ATOM 4430 C C . HIS B 1 274 ? 22.438 -15.625 11.461 1 79.31 274 HIS B C 1
ATOM 4432 O O . HIS B 1 274 ? 22.797 -16.797 11.594 1 79.31 274 HIS B O 1
ATOM 4438 N N . ARG B 1 275 ? 21.75 -15.227 10.453 1 77 275 ARG B N 1
ATOM 4439 C CA . ARG B 1 275 ? 21.375 -16.141 9.383 1 77 275 ARG B CA 1
ATOM 4440 C C . ARG B 1 275 ? 22.047 -15.773 8.07 1 77 275 ARG B C 1
ATOM 4442 O O . ARG B 1 275 ? 22.062 -14.602 7.688 1 77 275 ARG B O 1
ATOM 4449 N N . ARG B 1 276 ? 22.641 -16.812 7.488 1 81.62 276 ARG B N 1
ATOM 4450 C CA . ARG B 1 276 ? 23.203 -16.578 6.16 1 81.62 276 ARG B CA 1
ATOM 4451 C C . ARG B 1 276 ? 22.094 -16.516 5.109 1 81.62 276 ARG B C 1
ATOM 4453 O O . ARG B 1 276 ? 21.188 -17.328 5.109 1 81.62 276 ARG B O 1
ATOM 4460 N N . LEU B 1 277 ? 22.297 -15.555 4.25 1 88.5 277 LEU B N 1
ATOM 4461 C CA . LEU B 1 277 ? 21.359 -15.445 3.143 1 88.5 277 LEU B CA 1
ATOM 4462 C C . LEU B 1 277 ? 21.531 -16.609 2.17 1 88.5 277 LEU B C 1
ATOM 4464 O O . LEU B 1 277 ? 22.656 -16.984 1.838 1 88.5 277 LEU B O 1
ATOM 4468 N N . ARG B 1 278 ? 20.391 -17.141 1.814 1 87.5 278 ARG B N 1
ATOM 4469 C CA . ARG B 1 278 ? 20.453 -18.109 0.724 1 87.5 278 ARG B CA 1
ATOM 4470 C C . ARG B 1 278 ? 20.953 -17.469 -0.561 1 87.5 278 ARG B C 1
ATOM 4472 O O . ARG B 1 278 ? 20.891 -16.234 -0.703 1 87.5 278 ARG B O 1
ATOM 4479 N N . SER B 1 279 ? 21.391 -18.266 -1.458 1 90.62 279 SER B N 1
ATOM 4480 C CA . SER B 1 279 ? 22.047 -17.781 -2.674 1 90.62 279 SER B CA 1
ATOM 4481 C C . SER B 1 279 ? 21.141 -16.828 -3.443 1 90.62 279 SER B C 1
ATOM 4483 O O . SER B 1 279 ? 21.594 -15.75 -3.863 1 90.62 279 SER B O 1
ATOM 4485 N N . ALA B 1 280 ? 19.891 -17.141 -3.604 1 94.06 280 ALA B N 1
ATOM 4486 C CA . ALA B 1 280 ? 18.969 -16.281 -4.348 1 94.06 280 ALA B CA 1
ATOM 4487 C C . ALA B 1 280 ? 18.781 -14.938 -3.662 1 94.06 280 ALA B C 1
ATOM 4489 O O . ALA B 1 280 ? 18.797 -13.891 -4.32 1 94.06 280 ALA B O 1
ATOM 4490 N N . ALA B 1 281 ? 18.688 -14.961 -2.363 1 94.88 281 ALA B N 1
ATOM 4491 C CA . ALA B 1 281 ? 18.531 -13.734 -1.596 1 94.88 281 ALA B CA 1
ATOM 4492 C C . ALA B 1 281 ? 19.797 -12.883 -1.658 1 94.88 281 ALA B C 1
ATOM 4494 O O . ALA B 1 281 ? 19.719 -11.656 -1.748 1 94.88 281 ALA B O 1
ATOM 4495 N N . ARG B 1 282 ? 20.891 -13.547 -1.589 1 94.88 282 ARG B N 1
ATOM 4496 C CA . ARG B 1 282 ? 22.156 -12.836 -1.701 1 94.88 282 ARG B CA 1
ATOM 4497 C C . ARG B 1 282 ? 22.297 -12.164 -3.064 1 94.88 282 ARG B C 1
ATOM 4499 O O . ARG B 1 282 ? 22.703 -11 -3.152 1 94.88 282 ARG B O 1
ATOM 4506 N N . ALA B 1 283 ? 21.922 -12.883 -4.055 1 96.25 283 ALA B N 1
ATOM 4507 C CA . ALA B 1 283 ? 21.953 -12.305 -5.395 1 96.25 283 ALA B CA 1
ATOM 4508 C C . ALA B 1 283 ? 21.078 -11.062 -5.48 1 96.25 283 ALA B C 1
ATOM 4510 O O . ALA B 1 283 ? 21.453 -10.07 -6.105 1 96.25 283 ALA B O 1
ATOM 4511 N N . PHE B 1 284 ? 19.984 -11.094 -4.852 1 97.94 284 PHE B N 1
ATOM 4512 C CA . PHE B 1 284 ? 19.047 -9.969 -4.855 1 97.94 284 PHE B CA 1
ATOM 4513 C C . PHE B 1 284 ? 19.641 -8.781 -4.094 1 97.94 284 PHE B C 1
ATOM 4515 O O . PHE B 1 284 ? 19.562 -7.641 -4.555 1 97.94 284 PHE B O 1
ATOM 4522 N N . VAL B 1 285 ? 20.203 -9.039 -2.965 1 97.56 285 VAL B N 1
ATOM 4523 C CA . VAL B 1 285 ? 20.797 -7.992 -2.146 1 97.56 285 VAL B CA 1
ATOM 4524 C C . VAL B 1 285 ? 21.938 -7.316 -2.922 1 97.56 285 VAL B C 1
ATOM 4526 O O . VAL B 1 285 ? 22.016 -6.086 -2.969 1 97.56 285 VAL B O 1
ATOM 4529 N N . ASP B 1 286 ? 22.766 -8.109 -3.523 1 96.88 286 ASP B N 1
ATOM 4530 C CA . ASP B 1 286 ? 23.891 -7.574 -4.293 1 96.88 286 ASP B CA 1
ATOM 4531 C C . ASP B 1 286 ? 23.391 -6.695 -5.438 1 96.88 286 ASP B C 1
ATOM 4533 O O . ASP B 1 286 ? 23.922 -5.598 -5.656 1 96.88 286 ASP B O 1
ATOM 4537 N N . TRP B 1 287 ? 22.422 -7.117 -6.086 1 97.38 287 TRP B N 1
ATOM 4538 C CA . TRP B 1 287 ? 21.828 -6.352 -7.184 1 97.38 287 TRP B CA 1
ATOM 4539 C C . TRP B 1 287 ? 21.219 -5.055 -6.672 1 97.38 287 TRP B C 1
ATOM 4541 O O . TRP B 1 287 ? 21.422 -3.99 -7.262 1 97.38 287 TRP B O 1
ATOM 4551 N N . LEU B 1 288 ? 20.469 -5.164 -5.602 1 97.19 288 LEU B N 1
ATOM 4552 C CA . LEU B 1 288 ? 19.797 -4.02 -5.012 1 97.19 288 LEU B CA 1
ATOM 4553 C C . LEU B 1 288 ? 20.781 -2.91 -4.676 1 97.19 288 LEU B C 1
ATOM 4555 O O . LEU B 1 288 ? 20.531 -1.736 -4.957 1 97.19 288 LEU B O 1
ATOM 4559 N N . LEU B 1 289 ? 21.859 -3.283 -4.141 1 96.88 289 LEU B N 1
ATOM 4560 C CA . LEU B 1 289 ? 22.828 -2.318 -3.643 1 96.88 289 LEU B CA 1
ATOM 4561 C C . LEU B 1 289 ? 23.531 -1.603 -4.797 1 96.88 289 LEU B C 1
ATOM 4563 O O . LEU B 1 289 ? 24.156 -0.559 -4.598 1 96.88 289 LEU B O 1
ATOM 4567 N N . GLU B 1 290 ? 23.312 -2.039 -6.004 1 95.69 290 GLU B N 1
ATOM 4568 C CA . GLU B 1 290 ? 23.891 -1.415 -7.188 1 95.69 290 GLU B CA 1
ATOM 4569 C C . GLU B 1 290 ? 22.906 -0.45 -7.844 1 95.69 290 GLU B C 1
ATOM 4571 O O . GLU B 1 290 ? 23.281 0.313 -8.734 1 95.69 290 GLU B O 1
ATOM 4576 N N . GLN B 1 291 ? 21.688 -0.399 -7.371 1 94.25 291 GLN B N 1
ATOM 4577 C CA . GLN B 1 291 ? 20.625 0.268 -8.117 1 94.25 291 GLN B CA 1
ATOM 4578 C C . GLN B 1 291 ? 20.641 1.774 -7.871 1 94.25 291 GLN B C 1
ATOM 4580 O O . GLN B 1 291 ? 20.391 2.559 -8.789 1 94.25 291 GLN B O 1
ATOM 4585 N N . PRO B 1 292 ? 20.969 2.102 -6.594 1 90.56 292 PRO B N 1
ATOM 4586 C CA . PRO B 1 292 ? 20.953 3.557 -6.41 1 90.56 292 PRO B CA 1
ATOM 4587 C C . PRO B 1 292 ? 21.891 4.281 -7.383 1 90.56 292 PRO B C 1
ATOM 4589 O O . PRO B 1 292 ? 23.016 3.83 -7.621 1 90.56 292 PRO B O 1
ATOM 4592 N N . GLY B 1 293 ? 21.422 5.41 -8.016 1 83.06 293 GLY B N 1
ATOM 4593 C CA . GLY B 1 293 ? 22.188 6.176 -8.977 1 83.06 293 GLY B CA 1
ATOM 4594 C C . GLY B 1 293 ? 22.016 5.684 -10.406 1 83.06 293 GLY B C 1
ATOM 4595 O O . GLY B 1 293 ? 22.469 6.332 -11.344 1 83.06 293 GLY B O 1
ATOM 4596 N N . GLN B 1 294 ? 21.406 4.516 -10.578 1 82.19 294 GLN B N 1
ATOM 4597 C CA . GLN B 1 294 ? 21.141 3.975 -11.906 1 82.19 294 GLN B CA 1
ATOM 4598 C C . GLN B 1 294 ? 19.766 4.406 -12.414 1 82.19 294 GLN B C 1
ATOM 4600 O O . GLN B 1 294 ? 18.844 4.602 -11.625 1 82.19 294 GLN B O 1
ATOM 4605 N N . PRO B 1 295 ? 19.719 4.625 -13.68 1 74.75 295 PRO B N 1
ATOM 4606 C CA . PRO B 1 295 ? 18.391 4.957 -14.242 1 74.75 295 PRO B CA 1
ATOM 4607 C C . PRO B 1 295 ? 17.391 3.812 -14.109 1 74.75 295 PRO B C 1
ATOM 4609 O O . PRO B 1 295 ? 17.781 2.66 -13.914 1 74.75 295 PRO B O 1
ATOM 4612 N N . ASP B 1 296 ? 16.031 4.027 -13.992 1 71.44 296 ASP B N 1
ATOM 4613 C CA . ASP B 1 296 ? 14.992 3.018 -13.852 1 71.44 296 ASP B CA 1
ATOM 4614 C C . ASP B 1 296 ? 14.945 2.1 -15.07 1 71.44 296 ASP B C 1
ATOM 4616 O O . ASP B 1 296 ? 14.523 0.946 -14.969 1 71.44 296 ASP B O 1
ATOM 4620 N N . ARG B 1 297 ? 15.07 2.674 -16.281 1 62.28 29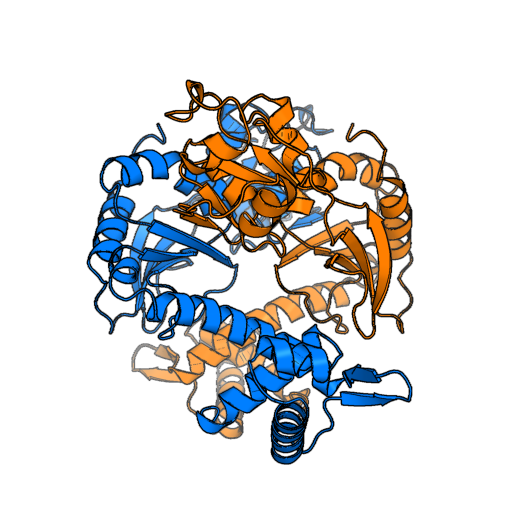7 ARG B N 1
ATOM 4621 C CA . ARG B 1 297 ? 15.039 1.911 -17.531 1 62.28 297 ARG B CA 1
ATOM 4622 C C . ARG B 1 297 ? 16.391 1.949 -18.219 1 62.28 297 ARG B C 1
ATOM 4624 O O . ARG B 1 297 ? 17.125 2.943 -18.125 1 62.28 297 ARG B O 1
#

Nearest PDB structures (foldseek):
  3t1b-assembly1_C  TM=5.752E-01  e=9.188E-20  Vibrio cholerae
  3t1b-assembly1_D  TM=5.514E-01  e=1.811E-19  Vibrio cholerae
  3t1b-assembly1_B  TM=5.585E-01  e=1.330E-19  Vibrio cholerae
  3szp-assembly1_B-2  TM=5.407E-01  e=1.019E-18  Vibrio cholerae
  6gz2-assembly1_A-2  TM=7.304E-01  e=2.028E-09  Escherichia coli K-12